Protein AF-0000000067686570 (afdb_homodimer)

pLDDT: mean 79.58, std 18.5, range [32.5, 97.94]

Sequence (456 aa):
METWTDSRGKKIYPVTQQSQSNRIALLINTETFTTSLYKCRAAKDEKVMQNLLQTLGYEVVRCGDITAKMIDKPLKEFSEHPKLALTDSVFVTLVCYGGTGTEEFEIDQIFQLLNTKNCPALKDKPKIIIIHACRGGDSHLSSHTQQTNEKDFIIFHSSTTCKCSYKHETYGSAFIQHIFEAVRKHCLTDDIEEIFRMVMQSFEEFPSEQMPTKERDTLTKRFYLFQSMETWTDSRGKKIYPVTQQSQSNRIALLINTETFTTSLYKCRAAKDEKVMQNLLQTLGYEVVRCGDITAKMIDKPLKEFSEHPKLALTDSVFVTLVCYGGTGTEEFEIDQIFQLLNTKNCPALKDKPKIIIIHACRGGDSHLSSHTQQTNEKDFIIFHSSTTCKCSYKHETYGSAFIQHIFEAVRKHCLTDDIEEIFRMVMQSFEEFPSEQMPTKERDTLTKRFYLFQS

Radius of gyration: 21.06 Å; Cα contacts (8 Å, |Δi|>4): 966; chains: 2; bounding box: 49×56×51 Å

Organism: Oreochromis niloticus (NCBI:txid8128)

Foldseek 3Di:
DDFDADPVRFTEQDDDPFQLQLAAEEEEEEEDDPDPVQVVLSVVLSVLVCVLCVVLRYHYDYDYHDHLVPLLVVLLVVLPDPSLLRHQEYEYEYAEEDAPLCVLVSVVSNQVCNACVNRVSCPLHAYEYEYQAQHADDRDNPNPPDPDPRARYKYWYLFPDSHNHPPPSVSSVLLSVLLSVLCVVPLAPAFPVVSSVSSQVVCVPPPDPGGIDMPPHRRPGTYRSDDD/DDFDADPVRFTEQDDDPFQLQLAAEEEEEAEDDPDPVQVVLSVVLSVLVCVLCVVLRYHYDYDYHHHLVPLLVVLLVVLPDPSLLGHQEYEYEYAEEDAPLCVLVSVQSNQVCNACVNRVSCPLHAYEYEYQYQHADDRDNPNPNDPDPRARYKYWYLFPDSHNHPPPSVSSVLLSVLLSVLCVVPLAPAFPVVSSVSSQVVCVPPPDPGGIDMPPHRRPGTYRSDDD

Structure (mmCIF, N/CA/C/O backbone):
data_AF-0000000067686570-model_v1
#
loop_
_entity.id
_entity.type
_entity.pdbx_description
1 polymer 'Caspase family p20 domain-containing protein'
#
loop_
_atom_site.group_PDB
_atom_site.id
_atom_site.type_symbol
_atom_site.label_atom_id
_atom_site.label_alt_id
_atom_site.label_comp_id
_atom_site.label_asym_id
_atom_site.label_entity_id
_atom_site.label_seq_id
_atom_site.pdbx_PDB_ins_code
_atom_site.Cartn_x
_atom_site.Cartn_y
_atom_site.Cartn_z
_atom_site.occupancy
_atom_site.B_iso_or_equiv
_atom_site.auth_seq_id
_atom_site.auth_comp_id
_atom_site.auth_asym_id
_atom_site.auth_atom_id
_atom_site.pdbx_PDB_model_num
ATOM 1 N N . MET A 1 1 ? -19.969 -17.359 5.34 1 47.25 1 MET A N 1
ATOM 2 C CA . MET A 1 1 ? -18.625 -17.859 5.109 1 47.25 1 MET A CA 1
ATOM 3 C C . MET A 1 1 ? -17.766 -17.719 6.367 1 47.25 1 MET A C 1
ATOM 5 O O . MET A 1 1 ? -17.938 -16.781 7.137 1 47.25 1 MET A O 1
ATOM 9 N N . GLU A 1 2 ? -17.188 -18.781 6.805 1 63.91 2 GLU A N 1
ATOM 10 C CA . GLU A 1 2 ? -16.438 -18.875 8.047 1 63.91 2 GLU A CA 1
ATOM 11 C C . GLU A 1 2 ? -15.352 -17.812 8.133 1 63.91 2 GLU A C 1
ATOM 13 O O . GLU A 1 2 ? -14.633 -17.578 7.16 1 63.91 2 GLU A O 1
ATOM 18 N N . THR A 1 3 ? -15.516 -16.859 9.008 1 79.88 3 THR A N 1
ATOM 19 C CA . THR A 1 3 ? -14.555 -15.797 9.258 1 79.88 3 THR A CA 1
ATOM 20 C C . THR A 1 3 ? -13.359 -16.328 10.047 1 79.88 3 THR A C 1
ATOM 22 O O . THR A 1 3 ? -13.523 -16.938 11.102 1 79.88 3 THR A O 1
ATOM 25 N N . TRP A 1 4 ? -12.25 -16.344 9.414 1 90.31 4 TRP A N 1
ATOM 26 C CA . TRP A 1 4 ? -11.008 -16.734 10.078 1 90.31 4 TRP A CA 1
ATOM 27 C C . TRP A 1 4 ? -10.352 -15.523 10.742 1 90.31 4 TRP A C 1
ATOM 29 O O . TRP A 1 4 ? -10.352 -14.422 10.18 1 90.31 4 TRP A O 1
ATOM 39 N N . THR A 1 5 ? -9.867 -15.695 11.961 1 92.69 5 THR A N 1
ATOM 40 C CA . THR A 1 5 ? -9.195 -14.617 12.672 1 92.69 5 THR A CA 1
ATOM 41 C C . THR A 1 5 ? -7.871 -15.094 13.258 1 92.69 5 THR A C 1
ATOM 43 O O . THR A 1 5 ? -7.676 -16.297 13.461 1 92.69 5 THR A O 1
ATOM 46 N N . ASP A 1 6 ? -6.957 -14.203 13.414 1 91.12 6 ASP A N 1
ATOM 47 C CA . ASP A 1 6 ? -5.715 -14.555 14.094 1 91.12 6 ASP A CA 1
ATOM 48 C C . ASP A 1 6 ? -5.852 -14.398 15.609 1 91.12 6 ASP A C 1
ATOM 50 O O . ASP A 1 6 ? -6.961 -14.227 16.125 1 91.12 6 ASP A O 1
ATOM 54 N N . SER A 1 7 ? -4.723 -14.547 16.375 1 85.12 7 SER A N 1
ATOM 55 C CA . SER A 1 7 ? -4.727 -14.539 17.844 1 85.12 7 SER A CA 1
ATOM 56 C C . SER A 1 7 ? -5.176 -13.188 18.391 1 85.12 7 SER A C 1
ATOM 58 O O . SER A 1 7 ? -5.586 -13.086 19.547 1 85.12 7 SER A O 1
ATOM 60 N N . ARG A 1 8 ? -5.203 -12.094 17.578 1 87.5 8 ARG A N 1
ATOM 61 C CA . ARG A 1 8 ? -5.582 -10.75 18.016 1 87.5 8 ARG A CA 1
ATOM 62 C C . ARG A 1 8 ? -6.996 -10.406 17.578 1 87.5 8 ARG A C 1
ATOM 64 O O . ARG A 1 8 ? -7.426 -9.258 17.672 1 87.5 8 ARG A O 1
ATOM 71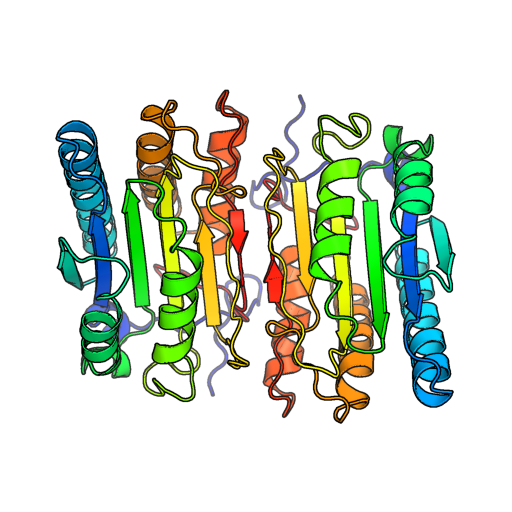 N N . GLY A 1 9 ? -7.621 -11.375 16.922 1 89.5 9 GLY A N 1
ATOM 72 C CA . GLY A 1 9 ? -8.992 -11.188 16.484 1 89.5 9 GLY A CA 1
ATOM 73 C C . GLY A 1 9 ? -9.109 -10.484 15.148 1 89.5 9 GLY A C 1
ATOM 74 O O . GLY A 1 9 ? -10.18 -10 14.781 1 89.5 9 GLY A O 1
ATOM 75 N N . LYS A 1 10 ? -8.016 -10.422 14.461 1 93.12 10 LYS A N 1
ATOM 76 C CA . LYS A 1 10 ? -8.039 -9.773 13.156 1 93.12 10 LYS A CA 1
ATOM 77 C C . LYS A 1 10 ? -8.367 -10.773 12.055 1 93.12 10 LYS A C 1
ATOM 79 O O . LYS A 1 10 ? -7.895 -11.914 12.086 1 93.12 10 LYS A O 1
ATOM 84 N N . LYS A 1 11 ? -9.148 -10.398 11.109 1 94.19 11 LYS A N 1
ATOM 85 C CA . LYS A 1 11 ? -9.539 -11.273 10.016 1 94.19 11 LYS A CA 1
ATOM 86 C C . LYS A 1 11 ? -8.328 -11.688 9.18 1 94.19 11 LYS A C 1
ATOM 88 O O . LYS A 1 11 ? -7.445 -10.875 8.906 1 94.19 11 LYS A O 1
ATOM 93 N N . ILE A 1 12 ? -8.32 -13.008 8.82 1 96.31 12 ILE A N 1
ATOM 94 C CA . ILE A 1 12 ? -7.207 -13.508 8.023 1 96.31 12 ILE A CA 1
ATOM 95 C C . ILE A 1 12 ? -7.738 -14.289 6.832 1 96.31 12 ILE A C 1
ATOM 97 O O . ILE A 1 12 ? -8.875 -14.773 6.852 1 96.31 12 ILE A O 1
ATOM 101 N N . TYR A 1 13 ? -6.984 -14.336 5.738 1 96.81 13 TYR A N 1
ATOM 102 C CA . TYR A 1 13 ? -7.285 -15.227 4.625 1 96.81 13 TYR A CA 1
ATOM 103 C C . TYR A 1 13 ? -7.145 -16.688 5.047 1 96.81 13 TYR A C 1
ATOM 105 O O . TYR A 1 13 ? -6.156 -17.062 5.688 1 96.81 13 TYR A O 1
ATOM 113 N N . PRO A 1 14 ? -8.102 -17.453 4.66 1 95.38 14 PRO A N 1
ATOM 114 C CA . PRO A 1 14 ? -8.023 -18.875 5.055 1 95.38 14 PRO A CA 1
ATOM 115 C C . PRO A 1 14 ? -6.918 -19.625 4.328 1 95.38 14 PRO A C 1
ATOM 117 O O . PRO A 1 14 ? -6.734 -19.453 3.121 1 95.38 14 PRO A O 1
ATOM 120 N N . VAL A 1 15 ? -6.211 -20.422 5.062 1 95.12 15 VAL A N 1
ATOM 121 C CA . VAL A 1 15 ? -5.176 -21.312 4.543 1 95.12 15 VAL A CA 1
ATOM 122 C C . VAL A 1 15 ? -5.379 -22.719 5.105 1 95.12 15 VAL A C 1
ATOM 124 O O . VAL A 1 15 ? -5.367 -22.922 6.324 1 95.12 15 VAL A O 1
ATOM 127 N N . THR A 1 16 ? -5.605 -23.703 4.215 1 93.62 16 THR A N 1
ATOM 128 C CA . THR A 1 16 ? -5.758 -25.094 4.59 1 93.62 16 THR A CA 1
ATOM 129 C C . THR A 1 16 ? -4.605 -25.938 4.043 1 93.62 16 THR A C 1
ATOM 131 O O . THR A 1 16 ? -3.828 -25.453 3.211 1 93.62 16 THR A O 1
ATOM 134 N N . GLN A 1 17 ? -4.508 -27.172 4.574 1 92.19 17 GLN A N 1
ATOM 135 C CA . GLN A 1 17 ? -3.486 -28.078 4.055 1 92.19 17 GLN A CA 1
ATOM 136 C C . GLN A 1 17 ? -3.68 -28.328 2.562 1 92.19 17 GLN A C 1
ATOM 138 O O . GLN A 1 17 ? -2.713 -28.344 1.8 1 92.19 17 GLN A O 1
ATOM 143 N N . GLN A 1 18 ? -4.879 -28.5 2.219 1 93.88 18 GLN A N 1
ATOM 144 C CA . GLN A 1 18 ? -5.199 -28.766 0.82 1 93.88 18 GLN A CA 1
ATOM 145 C C . GLN A 1 18 ? -4.836 -27.578 -0.062 1 93.88 18 GLN A C 1
ATOM 147 O O . GLN A 1 18 ? -4.242 -27.75 -1.129 1 93.88 18 GLN A O 1
ATOM 152 N N . SER A 1 19 ? -5.207 -26.375 0.366 1 95.75 19 SER A N 1
ATOM 153 C CA . SER A 1 19 ? -4.926 -25.188 -0.445 1 95.75 19 SER A CA 1
ATOM 154 C C . SER A 1 19 ? -3.428 -24.938 -0.545 1 95.75 19 SER A C 1
ATOM 156 O O . SER A 1 19 ? -2.938 -24.484 -1.581 1 95.75 19 SER A O 1
ATOM 158 N N . GLN A 1 20 ? -2.689 -25.266 0.483 1 94.75 20 GLN A N 1
ATOM 159 C CA . GLN A 1 20 ? -1.24 -25.094 0.484 1 94.75 20 GLN A CA 1
ATOM 160 C C . GLN A 1 20 ? -0.572 -26.016 -0.533 1 94.75 20 GLN A C 1
ATOM 162 O O . GLN A 1 20 ? 0.402 -25.625 -1.183 1 94.75 20 GLN A O 1
ATOM 167 N N . SER A 1 21 ? -1.141 -27.172 -0.698 1 95.06 21 SER A N 1
ATOM 168 C CA . SER A 1 21 ? -0.565 -28.156 -1.607 1 95.06 21 SER A CA 1
ATOM 169 C C . SER A 1 21 ? -0.859 -27.797 -3.062 1 95.06 21 SER A C 1
ATOM 171 O O . SER A 1 21 ? -0.327 -28.438 -3.979 1 95.06 21 SER A O 1
ATOM 173 N N . ASN A 1 22 ? -1.645 -26.781 -3.264 1 97.25 22 ASN A N 1
ATOM 174 C CA . ASN A 1 22 ? -2.023 -26.406 -4.621 1 97.25 22 ASN A CA 1
ATOM 175 C C . ASN A 1 22 ? -1.532 -25 -4.965 1 97.25 22 ASN A C 1
ATOM 177 O O . ASN A 1 22 ? -1.99 -24.391 -5.938 1 97.25 22 ASN A O 1
ATOM 181 N N . ARG A 1 23 ? -0.624 -24.5 -4.184 1 97.62 23 ARG A N 1
ATOM 182 C CA . ARG A 1 23 ? -0.089 -23.172 -4.422 1 97.62 23 ARG A CA 1
ATOM 183 C C . ARG A 1 23 ? 0.71 -23.125 -5.719 1 97.62 23 ARG A C 1
ATOM 185 O O . ARG A 1 23 ? 1.517 -24.016 -5.988 1 97.62 23 ARG A O 1
ATOM 192 N N . ILE A 1 24 ? 0.425 -22.141 -6.5 1 97.56 24 ILE A N 1
ATOM 193 C CA . ILE A 1 24 ? 1.074 -21.953 -7.789 1 97.56 24 ILE A CA 1
ATOM 194 C C . ILE A 1 24 ? 1.47 -20.484 -7.957 1 97.56 24 ILE A C 1
ATOM 196 O O . ILE A 1 24 ? 0.757 -19.594 -7.5 1 97.56 24 ILE A O 1
ATOM 200 N N . ALA A 1 25 ? 2.639 -20.234 -8.562 1 97.44 25 ALA A N 1
ATOM 201 C CA . ALA A 1 25 ? 3.162 -18.891 -8.812 1 97.44 25 ALA A CA 1
ATOM 202 C C . ALA A 1 25 ? 3.555 -18.719 -10.273 1 97.44 25 ALA A C 1
ATOM 204 O O . ALA A 1 25 ? 3.896 -19.688 -10.953 1 97.44 25 ALA A O 1
ATOM 205 N N . LEU A 1 26 ? 3.422 -17.5 -10.734 1 95.31 26 LEU A N 1
ATOM 206 C CA . LEU A 1 26 ? 3.871 -17.125 -12.07 1 95.31 26 LEU A CA 1
ATOM 207 C C . LEU A 1 26 ? 5.113 -16.25 -12 1 95.31 26 LEU A C 1
ATOM 209 O O . LEU A 1 26 ? 5.121 -15.227 -11.305 1 95.31 26 LEU A O 1
ATOM 213 N N . LEU A 1 27 ? 6.176 -16.688 -12.602 1 92.44 27 LEU A N 1
ATOM 214 C CA . LEU A 1 27 ? 7.418 -15.93 -12.688 1 92.44 27 LEU A CA 1
ATOM 215 C C . LEU A 1 27 ? 7.688 -15.492 -14.125 1 92.44 27 LEU A C 1
ATOM 217 O O . LEU A 1 27 ? 7.898 -16.328 -15.008 1 92.44 27 LEU A O 1
ATOM 221 N N . ILE A 1 28 ? 7.637 -14.188 -14.297 1 85.94 28 ILE A N 1
ATOM 222 C CA . ILE A 1 28 ? 7.824 -13.625 -15.633 1 85.94 28 ILE A CA 1
ATOM 223 C C . ILE A 1 28 ? 9.141 -12.852 -15.688 1 85.94 28 ILE A C 1
ATOM 225 O O . ILE A 1 28 ? 9.398 -11.984 -14.852 1 85.94 28 ILE A O 1
ATO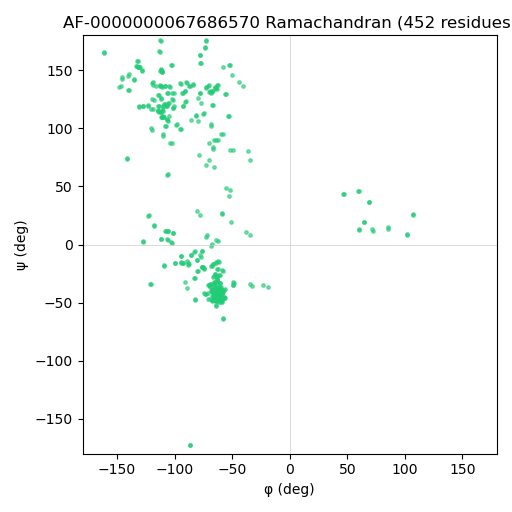M 229 N N . ASN A 1 29 ? 9.922 -13.195 -16.594 1 79.38 29 ASN A N 1
ATOM 230 C CA . ASN A 1 29 ? 11.141 -12.445 -16.891 1 79.38 29 ASN A CA 1
ATOM 231 C C . ASN A 1 29 ? 11.039 -11.719 -18.234 1 79.38 29 ASN A C 1
ATOM 233 O O . ASN A 1 29 ? 10.875 -12.352 -19.281 1 79.38 29 ASN A O 1
ATOM 237 N N . THR A 1 30 ? 10.953 -10.43 -18.062 1 71.44 30 THR A N 1
ATOM 238 C CA . THR A 1 30 ? 10.906 -9.656 -19.297 1 71.44 30 THR A CA 1
ATOM 239 C C . THR A 1 30 ? 12.281 -9.086 -19.625 1 71.44 30 THR A C 1
ATOM 241 O O . THR A 1 30 ? 12.953 -8.516 -18.766 1 71.44 30 THR A O 1
ATOM 244 N N . GLU A 1 31 ? 12.961 -9.633 -20.5 1 62.5 31 GLU A N 1
ATOM 245 C CA . GLU A 1 31 ? 14.273 -9.156 -20.922 1 62.5 31 GLU A CA 1
ATOM 246 C C . GLU A 1 31 ? 14.164 -8.242 -22.141 1 62.5 31 GLU A C 1
ATOM 248 O O . GLU A 1 31 ? 13.641 -8.656 -23.172 1 62.5 31 GLU A O 1
ATOM 253 N N . THR A 1 32 ? 14.219 -6.93 -21.844 1 54.97 32 THR A N 1
ATOM 254 C CA . THR A 1 32 ? 14.25 -6.113 -23.047 1 54.97 32 THR A CA 1
ATOM 255 C C . THR A 1 32 ? 15.688 -5.848 -23.484 1 54.97 32 THR A C 1
ATOM 257 O O . THR A 1 32 ? 15.938 -5.418 -24.609 1 54.97 32 THR A O 1
ATOM 260 N N . PHE A 1 33 ? 16.578 -5.754 -22.516 1 53.22 33 PHE A N 1
ATOM 261 C CA . PHE A 1 33 ? 17.859 -5.273 -23 1 53.22 33 PHE A CA 1
ATOM 262 C C . PHE A 1 33 ? 18.781 -6.441 -23.359 1 53.22 33 PHE A C 1
ATOM 264 O O . PHE A 1 33 ? 18.703 -7.508 -22.75 1 53.22 33 PHE A O 1
ATOM 271 N N . THR A 1 34 ? 19.203 -6.219 -24.438 1 53 34 THR A N 1
ATOM 272 C CA . THR A 1 34 ? 20.141 -7.047 -25.188 1 53 34 THR A CA 1
ATOM 273 C C . THR A 1 34 ? 21.516 -7.035 -24.531 1 53 34 THR A C 1
ATOM 275 O O . THR A 1 34 ? 22.484 -7.547 -25.109 1 53 34 THR A O 1
ATOM 278 N N . THR A 1 35 ? 21.656 -6.242 -23.391 1 57.03 35 THR A N 1
ATOM 279 C CA . THR A 1 35 ? 23.062 -6.379 -23 1 57.03 35 THR A CA 1
ATOM 280 C C . THR A 1 35 ? 23.266 -7.629 -22.156 1 57.03 35 THR A C 1
ATOM 282 O O . THR A 1 35 ? 22.375 -8.031 -21.406 1 57.03 35 THR A O 1
ATOM 285 N N . SER A 1 36 ? 24.312 -8.281 -22.453 1 60.91 36 SER A N 1
ATOM 286 C CA . SER A 1 36 ? 24.719 -9.523 -21.812 1 60.91 36 SER A CA 1
ATOM 287 C C . SER A 1 36 ? 24.688 -9.391 -20.281 1 60.91 36 SER A C 1
ATOM 289 O O . SER A 1 36 ? 24.281 -10.312 -19.578 1 60.91 36 SER A O 1
ATOM 291 N N . LEU A 1 37 ? 25.047 -8.148 -19.797 1 60.47 37 LEU A N 1
ATOM 292 C CA . LEU A 1 37 ? 25.125 -7.945 -18.359 1 60.47 37 LEU A CA 1
ATOM 293 C C . LEU A 1 37 ? 23.75 -8.016 -17.719 1 60.47 37 LEU A C 1
ATOM 295 O O . LEU A 1 37 ? 23.578 -8.633 -16.656 1 60.47 37 LEU A O 1
ATOM 299 N N . TYR A 1 38 ? 22.812 -7.574 -18.422 1 64.25 38 TYR A N 1
ATOM 300 C CA . TYR A 1 38 ? 21.469 -7.566 -17.859 1 64.25 38 TYR A CA 1
ATOM 301 C C . TYR A 1 38 ? 20.828 -8.945 -17.953 1 64.25 38 TYR A C 1
ATOM 303 O O . TYR A 1 38 ? 20.078 -9.352 -17.062 1 64.25 38 TYR A O 1
ATOM 311 N N . LYS A 1 39 ? 21.375 -9.625 -18.875 1 67.25 39 LYS A N 1
ATOM 312 C CA . LYS A 1 39 ? 20.844 -10.977 -19.031 1 67.25 39 LYS A CA 1
ATOM 313 C C . LYS A 1 39 ? 21.328 -11.883 -17.891 1 67.25 39 LYS A C 1
ATOM 315 O O . LYS A 1 39 ? 20.547 -12.672 -17.359 1 67.25 39 LYS A O 1
ATOM 320 N N . CYS A 1 40 ? 22.547 -11.695 -17.625 1 67.12 40 CYS A N 1
ATOM 321 C CA . CYS A 1 40 ? 23.109 -12.508 -16.562 1 67.12 40 CYS A CA 1
ATOM 322 C C . CYS A 1 40 ? 22.484 -12.164 -15.219 1 67.12 40 CYS A C 1
ATOM 324 O O . CYS A 1 40 ? 22.125 -13.055 -14.445 1 67.12 40 CYS A O 1
ATOM 326 N N . ARG A 1 41 ? 22.25 -10.93 -15.07 1 68.88 41 ARG A N 1
ATOM 327 C CA . ARG A 1 41 ? 21.688 -10.484 -13.805 1 68.88 41 ARG A CA 1
ATOM 328 C C . ARG A 1 41 ? 20.219 -10.906 -13.688 1 68.88 41 ARG A C 1
ATOM 330 O O . ARG A 1 41 ? 19.781 -11.367 -12.633 1 68.88 41 ARG A O 1
ATOM 337 N N . ALA A 1 42 ? 19.578 -10.758 -14.695 1 72.12 42 ALA A N 1
ATOM 338 C CA . ALA A 1 42 ? 18.172 -11.18 -14.727 1 72.12 42 ALA A CA 1
ATOM 339 C C . ALA A 1 42 ? 18.047 -12.672 -14.438 1 72.12 42 ALA A C 1
ATOM 341 O O . ALA A 1 42 ? 17.156 -13.086 -13.688 1 72.12 42 ALA A O 1
ATOM 342 N N . ALA A 1 43 ? 18.984 -13.383 -14.977 1 76.25 43 ALA A N 1
ATOM 343 C CA . ALA A 1 43 ? 18.953 -14.828 -14.773 1 76.25 43 ALA A CA 1
ATOM 344 C C . ALA A 1 43 ? 19.203 -15.188 -13.312 1 76.25 43 ALA A C 1
ATOM 346 O O . ALA A 1 43 ? 18.562 -16.078 -12.766 1 76.25 43 ALA A O 1
ATOM 347 N N . LYS A 1 44 ? 20.109 -14.5 -12.781 1 77.62 44 LYS A N 1
ATOM 348 C CA . LYS A 1 44 ? 20.422 -14.75 -11.375 1 77.62 44 LYS A CA 1
ATOM 349 C C . LYS A 1 44 ? 19.234 -14.383 -10.477 1 77.62 44 LYS A C 1
ATOM 351 O O . LYS A 1 44 ? 18.859 -15.156 -9.602 1 77.62 44 LYS A O 1
ATOM 356 N N . ASP A 1 45 ? 18.734 -13.258 -10.688 1 78.25 45 ASP A N 1
ATOM 357 C CA . ASP A 1 45 ? 17.594 -12.797 -9.883 1 78.25 45 ASP A CA 1
ATOM 358 C C . ASP A 1 45 ? 16.391 -13.719 -10.055 1 78.25 45 ASP A C 1
ATOM 360 O O . ASP A 1 45 ? 15.672 -13.992 -9.094 1 78.25 45 ASP A O 1
ATOM 364 N N . GLU A 1 46 ? 16.219 -14.141 -11.203 1 81.69 46 GLU A N 1
ATOM 365 C CA . GLU A 1 46 ? 15.133 -15.062 -11.477 1 81.69 46 GLU A CA 1
ATOM 366 C C . GLU A 1 46 ? 15.297 -16.359 -10.695 1 81.69 46 GLU A C 1
ATOM 368 O O . GLU A 1 46 ? 14.328 -16.875 -10.133 1 81.69 46 GLU A O 1
ATOM 373 N N . LYS A 1 47 ? 16.469 -16.844 -10.727 1 84.62 47 LYS A N 1
ATOM 374 C CA . LYS A 1 47 ? 16.734 -18.094 -10.016 1 84.62 47 LYS A CA 1
ATOM 375 C C . LYS A 1 47 ? 16.5 -17.953 -8.523 1 84.62 47 LYS A C 1
ATOM 377 O O . LYS A 1 47 ? 15.93 -18.828 -7.883 1 84.62 47 LYS A O 1
ATOM 382 N N . VAL A 1 48 ? 16.922 -16.891 -7.984 1 83.62 48 VAL A N 1
ATOM 383 C CA . VAL A 1 48 ? 16.734 -16.641 -6.559 1 83.62 48 VAL A CA 1
ATOM 384 C C . VAL A 1 48 ? 15.242 -16.562 -6.238 1 83.62 48 VAL A C 1
ATOM 386 O O . VAL A 1 48 ? 14.781 -17.156 -5.266 1 83.62 48 VAL A O 1
ATOM 389 N N . MET A 1 49 ? 14.523 -15.898 -7.066 1 87 49 MET A N 1
ATOM 390 C CA . MET A 1 49 ? 13.086 -15.758 -6.859 1 87 49 MET A CA 1
ATOM 391 C C . MET A 1 49 ? 12.383 -17.109 -6.992 1 87 49 MET A C 1
ATOM 393 O O . MET A 1 49 ? 11.484 -17.422 -6.211 1 87 49 MET A O 1
ATOM 397 N N . GLN A 1 50 ? 12.812 -17.828 -7.953 1 90.94 50 GLN A N 1
ATOM 398 C CA . GLN A 1 50 ? 12.242 -19.156 -8.133 1 90.94 50 GLN A CA 1
ATOM 399 C C . GLN A 1 50 ? 12.461 -20.016 -6.898 1 90.94 50 GLN A C 1
ATOM 401 O O . GLN A 1 50 ? 11.539 -20.672 -6.422 1 90.94 50 GLN A O 1
ATOM 406 N N . ASN A 1 51 ? 13.617 -19.984 -6.414 1 90.94 51 ASN A N 1
ATOM 407 C CA . ASN A 1 51 ? 13.945 -20.766 -5.223 1 90.94 51 ASN A CA 1
ATOM 408 C C . ASN A 1 51 ? 13.102 -20.344 -4.023 1 90.94 51 ASN A C 1
ATOM 410 O O . ASN A 1 51 ? 12.625 -21.188 -3.264 1 90.94 51 ASN A O 1
ATOM 414 N N . LEU A 1 52 ? 12.977 -19.094 -3.885 1 89.5 52 LEU A N 1
ATOM 415 C CA . LEU A 1 52 ? 12.172 -18.562 -2.791 1 89.5 52 LEU A CA 1
ATOM 416 C C . LEU A 1 52 ? 10.734 -19.047 -2.883 1 89.5 52 LEU A C 1
ATOM 418 O O . LEU A 1 52 ? 10.188 -19.578 -1.909 1 89.5 52 LEU A O 1
ATOM 422 N N . LEU A 1 53 ? 10.141 -18.953 -4.027 1 94 53 LEU A N 1
ATOM 423 C CA . LEU A 1 53 ? 8.75 -19.344 -4.219 1 94 53 LEU A CA 1
ATOM 424 C C . LEU A 1 53 ? 8.578 -20.844 -3.994 1 94 53 LEU A C 1
ATOM 426 O O . LEU A 1 53 ? 7.613 -21.281 -3.365 1 94 53 LEU A O 1
ATOM 430 N N . GLN A 1 54 ? 9.531 -21.547 -4.422 1 94.69 54 GLN A N 1
ATOM 431 C CA . GLN A 1 54 ? 9.492 -23 -4.234 1 94.69 54 GLN A CA 1
ATOM 432 C C . GLN A 1 54 ? 9.625 -23.359 -2.76 1 94.69 54 GLN A C 1
ATOM 434 O O . GLN A 1 54 ? 8.93 -24.266 -2.275 1 94.69 54 GLN A O 1
ATOM 439 N N . THR A 1 55 ? 10.453 -22.672 -2.084 1 90.31 55 THR A N 1
ATOM 440 C CA . THR A 1 55 ? 10.641 -22.906 -0.655 1 90.31 55 THR A CA 1
ATOM 441 C C . THR A 1 55 ? 9.352 -22.609 0.11 1 90.31 55 THR A C 1
ATOM 443 O O . THR A 1 55 ? 9.062 -23.25 1.12 1 90.31 55 THR A O 1
ATOM 446 N N . LEU A 1 56 ? 8.594 -21.734 -0.377 1 92.25 56 LEU A N 1
ATOM 447 C CA . LEU A 1 56 ? 7.332 -21.359 0.253 1 92.25 56 LEU A CA 1
ATOM 448 C C . LEU A 1 56 ? 6.223 -22.328 -0.129 1 92.25 56 LEU A C 1
ATOM 450 O O . LEU A 1 56 ? 5.086 -22.203 0.331 1 92.25 56 LEU A O 1
ATOM 454 N N . GLY A 1 57 ? 6.512 -23.234 -1.021 1 93.81 57 GLY A N 1
ATOM 455 C CA . GLY A 1 57 ? 5.562 -24.281 -1.358 1 93.81 57 GLY A CA 1
ATOM 456 C C . GLY A 1 57 ? 4.824 -24.031 -2.658 1 93.81 57 GLY A C 1
ATOM 457 O O . GLY A 1 57 ? 3.859 -24.719 -2.98 1 93.81 57 GLY A O 1
ATOM 458 N N . TYR A 1 58 ? 5.246 -23.047 -3.395 1 97.12 58 TYR A N 1
ATOM 459 C CA . TYR A 1 58 ? 4.559 -22.734 -4.645 1 97.12 58 TYR A CA 1
ATOM 460 C C . TYR A 1 58 ? 5.184 -23.484 -5.812 1 97.12 58 TYR A C 1
ATOM 462 O O . TYR A 1 58 ? 6.406 -23.5 -5.961 1 97.12 58 TYR A O 1
ATOM 470 N N . GLU A 1 59 ? 4.332 -24.078 -6.574 1 97.56 59 GLU A N 1
ATOM 471 C CA . GLU A 1 59 ? 4.77 -24.5 -7.902 1 97.56 59 GLU A CA 1
ATOM 472 C C . GLU A 1 59 ? 5 -23.312 -8.82 1 97.56 59 GLU A C 1
ATOM 474 O O . GLU A 1 59 ? 4.117 -22.469 -8.977 1 97.56 59 GLU A O 1
ATOM 479 N N . VAL A 1 60 ? 6.164 -23.312 -9.484 1 96.62 60 VAL A N 1
ATOM 480 C CA . VAL A 1 60 ? 6.512 -22.094 -10.227 1 96.62 60 VAL A CA 1
ATOM 481 C C . VAL A 1 60 ? 6.348 -22.344 -11.727 1 96.62 60 VAL A C 1
ATOM 483 O O . VAL A 1 60 ? 6.984 -23.25 -12.289 1 96.62 60 VAL A O 1
ATOM 486 N N . VAL A 1 61 ? 5.465 -21.547 -12.359 1 94.75 61 VAL A N 1
ATOM 487 C CA . VAL A 1 61 ? 5.352 -21.469 -13.812 1 94.75 61 VAL A CA 1
ATOM 488 C C . VAL A 1 61 ? 6.227 -20.344 -14.344 1 94.75 61 VAL A C 1
ATOM 490 O O . VAL A 1 61 ? 6.012 -19.172 -14.008 1 94.75 61 VAL A O 1
ATOM 493 N N . ARG A 1 62 ? 7.129 -20.734 -15.141 1 90.56 62 ARG A N 1
ATOM 494 C CA . ARG A 1 62 ? 8.078 -19.75 -15.648 1 90.56 62 ARG A CA 1
ATOM 495 C C . ARG A 1 62 ? 7.719 -19.312 -17.062 1 90.56 62 ARG A C 1
ATOM 497 O O . ARG A 1 62 ? 7.391 -20.156 -17.906 1 90.56 62 ARG A O 1
ATOM 504 N N . CYS A 1 63 ? 7.688 -18.016 -17.219 1 83.31 63 CYS A N 1
ATOM 505 C CA . CYS A 1 63 ? 7.57 -17.422 -18.547 1 83.31 63 CYS A CA 1
ATOM 506 C C . CYS A 1 63 ? 8.766 -16.531 -18.859 1 83.31 63 CYS A C 1
ATOM 508 O O . CYS A 1 63 ? 8.875 -15.422 -18.328 1 83.31 63 CYS A O 1
ATOM 510 N N . GLY A 1 64 ? 9.664 -17.062 -19.562 1 72.75 64 GLY A N 1
ATOM 511 C CA . GLY A 1 64 ? 10.922 -16.359 -19.766 1 72.75 64 GLY A CA 1
ATOM 512 C C . GLY A 1 64 ? 11.023 -15.703 -21.125 1 72.75 64 GLY A C 1
ATOM 513 O O . GLY A 1 64 ? 10.273 -16.031 -22.047 1 72.75 64 GLY A O 1
ATOM 514 N N . ASP A 1 65 ? 11.82 -14.688 -21.141 1 65.12 65 ASP A N 1
ATOM 515 C CA . ASP A 1 65 ? 12.391 -14.031 -22.312 1 65.12 65 ASP A CA 1
ATOM 516 C C . ASP A 1 65 ? 11.289 -13.492 -23.219 1 65.12 65 ASP A C 1
ATOM 518 O O . ASP A 1 65 ? 11.312 -13.719 -24.438 1 65.12 65 ASP A O 1
ATOM 522 N N . ILE A 1 66 ? 10.422 -12.891 -22.562 1 67.06 66 ILE A N 1
ATOM 523 C CA . ILE A 1 66 ? 9.367 -12.305 -23.375 1 67.06 66 ILE A CA 1
ATOM 524 C C . ILE A 1 66 ? 9.469 -10.781 -23.344 1 67.06 66 ILE A C 1
ATOM 526 O O . ILE A 1 66 ? 10.102 -10.211 -22.453 1 67.06 66 ILE A O 1
ATOM 530 N N . THR A 1 67 ? 9.047 -10.266 -24.438 1 66.94 67 THR A N 1
ATOM 531 C CA . THR A 1 67 ? 8.922 -8.812 -24.438 1 66.94 67 THR A CA 1
ATOM 532 C C . THR A 1 67 ? 7.668 -8.367 -23.688 1 66.94 67 THR A C 1
ATOM 534 O O . THR A 1 67 ? 6.758 -9.172 -23.469 1 66.94 67 THR A O 1
ATOM 537 N N . ALA A 1 68 ? 7.641 -7.18 -23.203 1 63.59 68 ALA A N 1
ATOM 538 C CA . ALA A 1 68 ? 6.523 -6.602 -22.453 1 63.59 68 ALA A CA 1
ATOM 539 C C . ALA A 1 68 ? 5.203 -6.816 -23.188 1 63.59 68 ALA A C 1
ATOM 541 O O . ALA A 1 68 ? 4.172 -7.082 -22.562 1 63.59 68 ALA A O 1
ATOM 542 N N . LYS A 1 69 ? 5.324 -6.809 -24.438 1 64.44 69 LYS A N 1
ATOM 543 C CA . LYS A 1 69 ? 4.109 -6.902 -25.234 1 64.44 69 LYS A CA 1
ATOM 544 C C . LYS A 1 69 ? 3.592 -8.336 -25.297 1 64.44 69 LYS A C 1
ATOM 546 O O . LYS A 1 69 ? 2.424 -8.57 -25.625 1 64.44 69 LYS A O 1
ATOM 551 N N . MET A 1 70 ? 4.352 -9.188 -24.828 1 72.88 70 MET A N 1
ATOM 552 C CA . MET A 1 70 ? 3.98 -10.586 -24.984 1 72.88 70 MET A CA 1
ATOM 553 C C . MET A 1 70 ? 3.547 -11.195 -23.656 1 72.88 70 MET A C 1
ATOM 555 O O . MET A 1 70 ? 3.309 -12.398 -23.562 1 72.88 70 MET A O 1
ATOM 559 N N . ILE A 1 71 ? 3.363 -10.32 -22.719 1 79.56 71 ILE A N 1
ATOM 560 C CA . ILE A 1 71 ? 3.066 -10.836 -21.375 1 79.56 71 ILE A CA 1
ATOM 561 C C . ILE A 1 71 ? 1.629 -11.352 -21.344 1 79.56 71 ILE A C 1
ATOM 563 O O . ILE A 1 71 ? 1.284 -12.172 -20.484 1 79.56 71 ILE A O 1
ATOM 567 N N . ASP A 1 72 ? 0.844 -10.922 -22.25 1 82 72 ASP A N 1
ATOM 568 C CA . ASP A 1 72 ? -0.587 -11.211 -22.234 1 82 72 ASP A CA 1
ATOM 569 C C . ASP A 1 72 ? -0.847 -12.711 -22.312 1 82 72 ASP A C 1
ATOM 571 O O . ASP A 1 72 ? -1.662 -13.25 -21.562 1 82 72 ASP A O 1
ATOM 575 N N . LYS A 1 73 ? -0.192 -13.375 -23.203 1 85.44 73 LYS A N 1
ATOM 576 C CA . LYS A 1 73 ? -0.456 -14.789 -23.453 1 85.44 73 LYS A CA 1
ATOM 577 C C . LYS A 1 73 ? -0.117 -15.633 -22.234 1 85.44 73 LYS A C 1
ATOM 579 O O . LYS A 1 73 ? -0.966 -16.359 -21.719 1 85.44 73 LYS A O 1
ATOM 584 N N . PRO A 1 74 ? 1.045 -15.5 -21.719 1 85.94 74 PRO A N 1
ATOM 585 C CA . PRO A 1 74 ? 1.342 -16.297 -20.531 1 85.94 74 PRO A CA 1
ATOM 586 C C . PRO A 1 74 ? 0.429 -15.953 -19.359 1 85.94 74 PRO A C 1
ATOM 588 O O . PRO A 1 74 ? 0.059 -16.844 -18.578 1 85.94 74 PRO A O 1
ATOM 591 N N . LEU A 1 75 ? 0.094 -14.797 -19.188 1 89.44 75 LEU A N 1
ATOM 592 C CA . LEU A 1 75 ? -0.802 -14.375 -18.109 1 89.44 75 LEU A CA 1
ATOM 593 C C . LEU A 1 75 ? -2.191 -14.977 -18.297 1 89.44 75 LEU A C 1
ATOM 595 O O . LEU A 1 75 ? -2.816 -15.414 -17.328 1 89.44 75 LEU A O 1
ATOM 599 N N . LYS A 1 76 ? -2.611 -14.953 -19.531 1 90.75 76 LYS A N 1
ATOM 600 C CA . LYS A 1 76 ? -3.908 -15.555 -19.828 1 90.75 76 LYS A CA 1
ATOM 601 C C . LYS A 1 76 ? -3.893 -17.047 -19.547 1 90.75 76 LYS A C 1
ATOM 603 O O . LYS A 1 76 ? -4.816 -17.578 -18.922 1 90.75 76 LYS A O 1
ATOM 608 N N . GLU A 1 77 ? -2.889 -17.688 -20 1 92.62 77 GLU A N 1
ATOM 609 C CA . GLU A 1 77 ? -2.75 -19.109 -19.734 1 92.62 77 GLU A CA 1
ATOM 610 C C . GLU A 1 77 ? -2.717 -19.391 -18.234 1 92.62 77 GLU A C 1
ATOM 612 O O . GLU A 1 77 ? -3.355 -20.328 -17.766 1 92.62 77 GLU A O 1
ATOM 617 N N . PHE A 1 78 ? -2.066 -18.594 -17.547 1 94.69 78 PHE A N 1
ATOM 618 C CA . PHE A 1 78 ? -1.97 -18.75 -16.094 1 94.69 78 PHE A CA 1
ATOM 619 C C . PHE A 1 78 ? -3.33 -18.547 -15.445 1 94.69 78 PHE A C 1
ATOM 621 O O . PHE A 1 78 ? -3.701 -19.297 -14.531 1 94.69 78 PHE A O 1
ATOM 628 N N . SER A 1 79 ? -4.066 -17.547 -15.852 1 94.56 79 SER A N 1
ATOM 629 C CA . SER A 1 79 ? -5.359 -17.203 -15.266 1 94.56 79 SER A CA 1
ATOM 630 C C . SER A 1 79 ? -6.363 -18.344 -15.445 1 94.56 79 SER A C 1
ATOM 632 O O . SER A 1 79 ? -7.402 -18.375 -14.781 1 94.56 79 SER A O 1
ATOM 634 N N . GLU A 1 80 ? -6.02 -19.281 -16.328 1 95.25 80 GLU A N 1
ATOM 635 C CA . GLU A 1 80 ? -6.898 -20.422 -16.594 1 95.25 80 GLU A CA 1
ATOM 636 C C . GLU A 1 80 ? -6.348 -21.703 -15.977 1 95.25 80 GLU A C 1
ATOM 638 O O . GLU A 1 80 ? -6.91 -22.781 -16.172 1 95.25 80 GLU A O 1
ATOM 643 N N . HIS A 1 81 ? -5.316 -21.594 -15.266 1 95.75 81 HIS A N 1
ATOM 644 C CA . HIS A 1 81 ? -4.695 -22.766 -14.68 1 95.75 81 HIS A CA 1
ATOM 645 C C . HIS A 1 81 ? -5.633 -23.438 -13.68 1 95.75 81 HIS A C 1
ATOM 647 O O . HIS A 1 81 ? -6.207 -22.781 -12.812 1 95.75 81 HIS A O 1
ATOM 653 N N . PRO A 1 82 ? -5.812 -24.703 -13.672 1 95.56 82 PRO A N 1
ATOM 654 C CA . PRO A 1 82 ? -6.793 -25.406 -12.852 1 95.56 82 PRO A CA 1
ATOM 655 C C . PRO A 1 82 ? -6.484 -25.312 -11.359 1 95.56 82 PRO A C 1
ATOM 657 O O . PRO A 1 82 ? -7.398 -25.359 -10.531 1 95.56 82 PRO A O 1
ATOM 660 N N . LYS A 1 83 ? -5.285 -25.172 -11 1 96.94 83 LYS A N 1
ATOM 661 C CA . LYS A 1 83 ? -4.891 -25.109 -9.594 1 96.94 83 LYS A CA 1
ATOM 662 C C . LYS A 1 83 ? -5.402 -23.844 -8.93 1 96.94 83 LYS A C 1
ATOM 664 O O . LYS A 1 83 ? -5.453 -23.75 -7.699 1 96.94 83 LYS A O 1
ATOM 669 N N . LEU A 1 84 ? -5.762 -22.859 -9.688 1 97.38 84 LEU A N 1
ATOM 670 C CA . LEU A 1 84 ? -6.188 -21.578 -9.125 1 97.38 84 LEU A CA 1
ATOM 671 C C . LEU A 1 84 ? -7.48 -21.734 -8.336 1 97.38 84 LEU A C 1
ATOM 673 O O . LEU A 1 84 ? -7.73 -20.984 -7.387 1 97.38 84 LEU A O 1
ATOM 677 N N . ALA A 1 85 ? -8.242 -22.734 -8.68 1 96.69 85 ALA A N 1
ATOM 678 C CA . ALA A 1 85 ? -9.484 -22.984 -7.961 1 96.69 85 ALA A CA 1
ATOM 679 C C . ALA A 1 85 ? -9.219 -23.625 -6.602 1 96.69 85 ALA A C 1
ATOM 681 O O . ALA A 1 85 ? -10.062 -23.562 -5.703 1 96.69 85 ALA A O 1
ATOM 682 N N . LEU A 1 86 ? -8.07 -24.172 -6.477 1 97.62 86 LEU A N 1
ATOM 683 C CA . LEU A 1 86 ? -7.785 -24.984 -5.297 1 97.62 86 LEU A CA 1
ATOM 684 C C . LEU A 1 86 ? -6.797 -24.281 -4.375 1 97.62 86 LEU A C 1
ATOM 686 O O . LEU A 1 86 ? -6.68 -24.625 -3.199 1 97.62 86 LEU A O 1
ATOM 690 N N . THR A 1 87 ? -6.086 -23.312 -4.875 1 97.81 87 THR A N 1
ATOM 691 C CA . THR A 1 87 ? -5.051 -22.625 -4.113 1 97.81 87 THR A CA 1
ATOM 692 C C . THR A 1 87 ? -5.668 -21.625 -3.139 1 97.81 87 THR A C 1
ATOM 694 O O . THR A 1 87 ? -6.855 -21.312 -3.229 1 97.81 87 THR A O 1
ATOM 697 N N . ASP A 1 88 ? -4.91 -21.188 -2.16 1 97.5 88 ASP A N 1
ATOM 698 C CA . ASP A 1 88 ? -5.352 -20.156 -1.227 1 97.5 88 ASP A CA 1
ATOM 699 C C . ASP A 1 88 ? -4.785 -18.797 -1.606 1 97.5 88 ASP A C 1
ATOM 701 O O . ASP A 1 88 ? -5.266 -17.766 -1.132 1 97.5 88 ASP A O 1
ATOM 705 N N . SER A 1 89 ? -3.822 -18.797 -2.406 1 97.94 89 SER A N 1
ATOM 706 C CA . SER A 1 89 ? -3.121 -17.578 -2.793 1 97.94 89 SER A CA 1
ATOM 707 C C . SER A 1 89 ? -2.326 -17.781 -4.078 1 97.94 89 SER A C 1
ATOM 709 O O . SER A 1 89 ? -2.125 -18.906 -4.52 1 97.94 89 SER A O 1
ATOM 711 N N . VAL A 1 90 ? -1.911 -16.656 -4.66 1 97.94 90 VAL A N 1
ATOM 712 C CA . VAL A 1 90 ? -1.026 -16.75 -5.816 1 97.94 90 VAL A CA 1
ATOM 713 C C . VAL A 1 90 ? 0.043 -15.664 -5.746 1 97.94 90 VAL A C 1
ATOM 715 O O . VAL A 1 90 ? -0.207 -14.57 -5.23 1 97.94 90 VAL A O 1
ATOM 718 N N . PHE A 1 91 ? 1.235 -16.016 -6.227 1 97.06 91 PHE A N 1
ATOM 719 C CA . PHE A 1 91 ? 2.301 -15.039 -6.461 1 97.06 91 PHE A CA 1
ATOM 720 C C . PHE A 1 91 ? 2.51 -14.812 -7.953 1 97.06 91 PHE A C 1
ATOM 722 O O . PHE A 1 91 ? 2.482 -15.766 -8.742 1 97.06 91 PHE A O 1
ATOM 729 N N . VAL A 1 92 ? 2.66 -13.578 -8.336 1 94.19 92 VAL A N 1
ATOM 730 C CA . VAL A 1 92 ? 3.146 -13.203 -9.664 1 94.19 92 VAL A CA 1
ATOM 731 C C . VAL A 1 92 ? 4.391 -12.328 -9.523 1 94.19 92 VAL A C 1
ATOM 733 O O . VAL A 1 92 ? 4.348 -11.273 -8.875 1 94.19 92 VAL A O 1
ATOM 736 N N . THR A 1 93 ? 5.465 -12.766 -10.047 1 91.19 93 THR A N 1
ATOM 737 C CA . THR A 1 93 ? 6.699 -11.992 -9.969 1 91.19 93 THR A CA 1
ATOM 738 C C . THR A 1 93 ? 7.129 -11.523 -11.359 1 91.19 93 THR A C 1
ATOM 740 O O . THR A 1 93 ? 7.156 -12.312 -12.305 1 91.19 93 THR A O 1
ATOM 743 N N . LEU A 1 94 ? 7.375 -10.289 -11.469 1 84.5 94 LEU A N 1
ATOM 744 C CA . LEU A 1 94 ? 7.859 -9.664 -12.695 1 84.5 94 LEU A CA 1
ATOM 745 C C . LEU A 1 94 ? 9.273 -9.133 -12.516 1 84.5 94 LEU A C 1
ATOM 747 O O . LEU A 1 94 ? 9.516 -8.258 -11.68 1 84.5 94 LEU A O 1
ATOM 751 N N . VAL A 1 95 ? 10.156 -9.688 -13.188 1 76.81 95 VAL A N 1
ATOM 752 C CA . VAL A 1 95 ? 11.539 -9.211 -13.195 1 76.81 95 VAL A CA 1
ATOM 753 C C . VAL A 1 95 ? 11.836 -8.516 -14.523 1 76.81 95 VAL A C 1
ATOM 755 O O . VAL A 1 95 ? 11.781 -9.141 -15.586 1 76.81 95 VAL A O 1
ATOM 758 N N . CYS A 1 96 ? 11.93 -7.25 -14.461 1 69.62 96 CYS A N 1
ATOM 759 C CA . CYS A 1 96 ? 12.117 -6.453 -15.664 1 69.62 96 CYS A CA 1
ATOM 760 C C . CYS A 1 96 ? 13.484 -5.777 -15.664 1 69.62 96 CYS A C 1
ATOM 762 O O . CYS A 1 96 ? 13.875 -5.16 -14.68 1 69.62 96 CYS A O 1
ATOM 764 N N . TYR A 1 97 ? 14.266 -6.094 -16.625 1 61.91 97 TYR A N 1
ATOM 765 C CA . TYR A 1 97 ? 15.523 -5.375 -16.812 1 61.91 97 TYR A CA 1
ATOM 766 C C . TYR A 1 97 ? 15.492 -4.531 -18.078 1 61.91 97 TYR A C 1
ATOM 768 O O . TYR A 1 97 ? 14.977 -4.969 -19.109 1 61.91 97 TYR A O 1
ATOM 776 N N . GLY A 1 98 ? 15.93 -3.328 -18.062 1 56.31 98 GLY A N 1
ATOM 777 C CA . GLY A 1 98 ? 16.25 -2.586 -19.281 1 56.31 98 GLY A CA 1
ATOM 778 C C . GLY A 1 98 ? 15.242 -1.501 -19.594 1 56.31 98 GLY A C 1
ATOM 779 O O . GLY A 1 98 ? 15.367 -0.812 -20.609 1 56.31 98 GLY A O 1
ATOM 780 N N . GLY A 1 99 ? 14.555 -0.959 -18.688 1 49.72 99 GLY A N 1
ATOM 781 C CA . GLY A 1 99 ? 14 0.382 -18.766 1 49.72 99 GLY A CA 1
ATOM 782 C C . GLY A 1 99 ? 12.852 0.495 -19.734 1 49.72 99 GLY A C 1
ATOM 783 O O . GLY A 1 99 ? 12.703 1.512 -20.422 1 49.72 99 GLY A O 1
ATOM 784 N N . THR A 1 100 ? 12.219 -0.542 -20.266 1 51.19 100 THR A N 1
ATOM 785 C CA . THR A 1 100 ? 11.32 -0.245 -21.375 1 51.19 100 THR A CA 1
ATOM 786 C C . THR A 1 100 ? 10.164 0.635 -20.906 1 51.19 100 THR A C 1
ATOM 788 O O . THR A 1 100 ? 9.461 1.235 -21.734 1 51.19 100 THR A O 1
ATOM 791 N N . GLY A 1 101 ? 10.164 1.025 -19.781 1 55.19 101 GLY A N 1
ATOM 792 C CA . GLY A 1 101 ? 9.109 1.922 -19.344 1 55.19 101 GLY A CA 1
ATOM 793 C C . GLY A 1 101 ? 7.723 1.314 -19.469 1 55.19 101 GLY A C 1
ATOM 794 O O . GLY A 1 101 ? 6.727 2.035 -19.531 1 55.19 101 GLY A O 1
ATOM 795 N N . THR A 1 102 ? 7.645 -0.062 -19.703 1 58.81 102 THR A N 1
ATOM 796 C CA . THR A 1 102 ? 6.348 -0.675 -19.969 1 58.81 102 THR A CA 1
ATOM 797 C C . THR A 1 102 ? 5.82 -1.377 -18.719 1 58.81 102 THR A C 1
ATOM 799 O O . THR A 1 102 ? 4.805 -2.074 -18.766 1 58.81 102 THR A O 1
ATOM 802 N N . GLU A 1 103 ? 6.438 -1.188 -17.547 1 66.81 103 GLU A N 1
ATOM 803 C CA . GLU A 1 103 ? 6.074 -1.918 -16.344 1 66.81 103 GLU A CA 1
ATOM 804 C C . GLU A 1 103 ? 4.625 -1.655 -15.945 1 66.81 103 GLU A C 1
ATOM 806 O O . GLU A 1 103 ? 3.912 -2.57 -15.531 1 66.81 103 GLU A O 1
ATOM 811 N N . GLU A 1 104 ? 4.27 -0.451 -16.172 1 69.06 104 GLU A N 1
ATOM 812 C CA . GLU A 1 104 ? 2.9 -0.107 -15.812 1 69.06 104 GLU A CA 1
ATOM 813 C C . GLU A 1 104 ? 1.893 -0.887 -16.641 1 69.06 104 GLU A C 1
ATOM 815 O O . GLU A 1 104 ? 0.832 -1.272 -16.156 1 69.06 104 GLU A O 1
ATOM 820 N N . PHE A 1 105 ? 2.309 -1.125 -17.828 1 70.38 105 PHE A N 1
ATOM 821 C CA . PHE A 1 105 ? 1.443 -1.901 -18.719 1 70.38 105 PHE A CA 1
ATOM 822 C C . PHE A 1 105 ? 1.327 -3.34 -18.234 1 70.38 105 PHE A C 1
ATOM 824 O O . PHE A 1 105 ? 0.225 -3.887 -18.141 1 70.38 105 PHE A O 1
ATOM 831 N N . GLU A 1 106 ? 2.387 -3.875 -17.953 1 76.31 106 GLU A N 1
ATOM 832 C CA . GLU A 1 106 ? 2.398 -5.254 -17.469 1 76.31 106 GLU A CA 1
ATOM 833 C C . GLU A 1 106 ? 1.604 -5.387 -16.172 1 76.31 106 GLU A C 1
ATOM 835 O O . GLU A 1 106 ? 0.855 -6.352 -15.992 1 76.31 106 GLU A O 1
ATOM 840 N N . ILE A 1 107 ? 1.771 -4.426 -15.32 1 79.75 107 ILE A N 1
ATOM 841 C CA . ILE A 1 107 ? 1.064 -4.422 -14.039 1 79.75 107 ILE A CA 1
ATOM 842 C C . ILE A 1 107 ? -0.442 -4.367 -14.289 1 79.75 107 ILE A C 1
ATOM 844 O O . ILE A 1 107 ? -1.2 -5.148 -13.711 1 79.75 107 ILE A O 1
ATOM 848 N N . ASP A 1 108 ? -0.816 -3.566 -15.18 1 81.62 108 ASP A N 1
ATOM 849 C CA . ASP A 1 108 ? -2.236 -3.43 -15.492 1 81.62 108 ASP A CA 1
ATOM 850 C C . ASP A 1 108 ? -2.805 -4.73 -16.047 1 81.62 108 ASP A C 1
ATOM 852 O O . ASP A 1 108 ? -3.938 -5.105 -15.742 1 81.62 108 ASP A O 1
ATOM 856 N N . GLN A 1 109 ? -2.049 -5.355 -16.875 1 83.88 109 GLN A N 1
ATOM 857 C CA . GLN A 1 109 ? -2.502 -6.617 -17.438 1 83.88 109 GLN A CA 1
ATOM 858 C C . GLN A 1 109 ? -2.674 -7.68 -16.359 1 83.88 109 GLN A C 1
ATOM 860 O O . GLN A 1 109 ? -3.615 -8.477 -16.406 1 83.88 109 GLN A O 1
ATOM 865 N N . ILE A 1 110 ? -1.804 -7.645 -15.422 1 86.62 110 ILE A N 1
ATOM 866 C CA . ILE A 1 110 ? -1.888 -8.594 -14.32 1 86.62 110 ILE A CA 1
ATOM 867 C C . ILE A 1 110 ? -3.182 -8.375 -13.539 1 86.62 110 ILE A C 1
ATOM 869 O O . ILE A 1 110 ? -3.936 -9.312 -13.297 1 86.62 110 ILE A O 1
ATOM 873 N N . PHE A 1 111 ? -3.443 -7.191 -13.258 1 86.31 111 PHE A N 1
ATOM 874 C CA . PHE A 1 111 ? -4.645 -6.867 -12.5 1 86.31 111 PHE A CA 1
ATOM 875 C C . PHE A 1 111 ? -5.898 -7.203 -13.297 1 86.31 111 PHE A C 1
ATOM 877 O O . PHE A 1 111 ? -6.859 -7.75 -12.758 1 86.31 111 PHE A O 1
ATOM 884 N N . GLN A 1 112 ? -5.828 -6.934 -14.547 1 86 112 GLN A N 1
ATOM 885 C CA . GLN A 1 112 ? -6.988 -7.16 -15.398 1 86 112 GLN A CA 1
ATOM 886 C C . GLN A 1 112 ? -7.297 -8.648 -15.531 1 86 112 GLN A C 1
ATOM 888 O O . GLN A 1 112 ? -8.461 -9.055 -15.477 1 86 112 GLN A O 1
ATOM 893 N N . LEU A 1 113 ? -6.367 -9.414 -15.648 1 89.81 113 LEU A N 1
ATOM 894 C CA . LEU A 1 113 ? -6.594 -10.82 -15.977 1 89.81 113 LEU A CA 1
ATOM 895 C C . LEU A 1 113 ? -6.793 -11.648 -14.711 1 89.81 113 LEU A C 1
ATOM 897 O O . LEU A 1 113 ? -7.344 -12.75 -14.766 1 89.81 113 LEU A O 1
ATOM 901 N N . LEU A 1 114 ? -6.379 -11.102 -13.555 1 92.44 114 LEU A N 1
ATOM 902 C CA . LEU A 1 114 ? -6.465 -11.906 -12.336 1 92.44 114 LEU A CA 1
ATOM 903 C C . LEU A 1 114 ? -7.516 -11.344 -11.383 1 92.44 114 LEU A C 1
ATOM 905 O O . LEU A 1 114 ? -7.652 -11.82 -10.258 1 92.44 114 LEU A O 1
ATOM 909 N N . ASN A 1 115 ? -8.219 -10.336 -11.836 1 88.31 115 ASN A N 1
ATOM 910 C CA . ASN A 1 115 ? -9.266 -9.812 -10.969 1 88.31 115 ASN A CA 1
ATOM 911 C C . ASN A 1 115 ? -10.461 -10.758 -10.891 1 88.31 115 ASN A C 1
ATOM 913 O O . ASN A 1 115 ? -10.469 -11.805 -11.547 1 88.31 115 ASN A O 1
ATOM 917 N N . THR A 1 116 ? -11.43 -10.406 -10.047 1 85.81 116 THR A N 1
ATOM 918 C CA . THR A 1 116 ? -12.562 -11.281 -9.734 1 85.81 116 THR A CA 1
ATOM 919 C C . THR A 1 116 ? -13.375 -11.586 -10.984 1 85.81 116 THR A C 1
ATOM 921 O O . THR A 1 116 ? -13.82 -12.719 -11.18 1 85.81 116 THR A O 1
ATOM 924 N N . LYS A 1 117 ? -13.5 -10.641 -11.836 1 85.44 117 LYS A N 1
ATOM 925 C CA . LYS A 1 117 ? -14.328 -10.789 -13.031 1 85.44 117 LYS A CA 1
ATOM 926 C C . LYS A 1 117 ? -13.68 -11.742 -14.031 1 85.44 117 LYS A C 1
ATOM 928 O O . LYS A 1 117 ? -14.328 -12.664 -14.531 1 85.44 117 LYS A O 1
ATOM 933 N N . ASN A 1 118 ? -12.453 -11.602 -14.297 1 89.5 118 ASN A N 1
ATOM 934 C CA . ASN A 1 118 ? -11.766 -12.328 -15.359 1 89.5 118 ASN A CA 1
ATOM 935 C C . ASN A 1 118 ? -11.125 -13.609 -14.836 1 89.5 118 ASN A C 1
ATOM 937 O O . ASN A 1 118 ? -10.766 -14.492 -15.617 1 89.5 118 ASN A O 1
ATOM 941 N N . CYS A 1 119 ? -10.984 -13.734 -13.539 1 93.75 119 CYS A N 1
ATOM 942 C CA . CYS A 1 119 ? -10.453 -14.938 -12.906 1 93.75 119 CYS A CA 1
ATOM 943 C C . CYS A 1 119 ? -11.203 -15.25 -11.617 1 93.75 119 CYS A C 1
ATOM 945 O O . CYS A 1 119 ? -10.641 -15.156 -10.523 1 93.75 119 CYS A O 1
ATOM 947 N N . PRO A 1 120 ? -12.406 -15.734 -11.734 1 93.19 120 PRO A N 1
ATOM 948 C CA . PRO A 1 120 ? -13.242 -16 -10.57 1 93.19 120 PRO A CA 1
ATOM 949 C C . PRO A 1 120 ? -12.617 -17.016 -9.617 1 93.19 120 PRO A C 1
ATOM 951 O O . PRO A 1 120 ? -12.93 -17.031 -8.422 1 93.19 120 PRO A O 1
ATOM 954 N N . ALA A 1 121 ? -11.805 -17.828 -10.148 1 95.62 121 ALA A N 1
ATOM 955 C CA . ALA A 1 121 ? -11.133 -18.844 -9.328 1 95.62 121 ALA A CA 1
ATOM 956 C C . ALA A 1 121 ? -10.312 -18.188 -8.219 1 95.62 121 ALA A C 1
ATOM 958 O O . ALA A 1 121 ? -10.078 -18.781 -7.168 1 95.62 121 ALA A O 1
ATOM 959 N N . LEU A 1 122 ? -9.938 -16.906 -8.383 1 95.69 122 LEU A N 1
ATOM 960 C CA . LEU A 1 122 ? -9.094 -16.219 -7.41 1 95.69 122 LEU A CA 1
ATOM 961 C C . LEU A 1 122 ? -9.914 -15.234 -6.586 1 95.69 122 LEU A C 1
ATOM 963 O O . LEU A 1 122 ? -9.344 -14.43 -5.844 1 95.69 122 LEU A O 1
ATOM 967 N N . LYS A 1 123 ? -11.188 -15.328 -6.703 1 92.56 123 LYS A N 1
ATOM 968 C CA . LYS A 1 123 ? -12.047 -14.484 -5.879 1 92.56 123 LYS A CA 1
ATOM 969 C C . LYS A 1 123 ? -11.742 -14.664 -4.398 1 92.56 123 LYS A C 1
ATOM 971 O O . LYS A 1 123 ? -11.656 -15.797 -3.914 1 92.56 123 LYS A O 1
ATOM 976 N N . ASP A 1 124 ? -11.531 -13.531 -3.68 1 92.5 124 ASP A N 1
ATOM 977 C CA . ASP A 1 124 ? -11.328 -13.477 -2.236 1 92.5 124 ASP A CA 1
ATOM 978 C C . ASP A 1 124 ? -10.039 -14.188 -1.837 1 92.5 124 ASP A C 1
ATOM 980 O O . ASP A 1 124 ? -9.922 -14.688 -0.714 1 92.5 124 ASP A O 1
ATOM 984 N N . LYS A 1 125 ? -9.164 -14.352 -2.822 1 96.62 125 LYS A N 1
ATOM 985 C CA . LYS A 1 125 ? -7.844 -14.906 -2.561 1 96.62 125 LYS A CA 1
ATOM 986 C C . LYS A 1 125 ? -6.754 -13.859 -2.779 1 96.62 125 LYS A C 1
ATOM 988 O O . LYS A 1 125 ? -6.812 -13.086 -3.736 1 96.62 125 LYS A O 1
ATOM 993 N N . PRO A 1 126 ? -5.797 -13.836 -1.854 1 97.62 126 PRO A N 1
ATOM 994 C CA . PRO A 1 126 ? -4.75 -12.82 -2.008 1 97.62 126 PRO A CA 1
ATOM 995 C C . PRO A 1 126 ? -3.846 -13.086 -3.207 1 97.62 126 PRO A C 1
ATOM 997 O O . PRO A 1 126 ? -3.408 -14.219 -3.416 1 97.62 126 PRO A O 1
ATOM 1000 N N . LYS A 1 127 ? -3.656 -12.07 -3.992 1 97.44 127 LYS A N 1
ATOM 1001 C CA . LYS A 1 127 ? -2.723 -12.055 -5.113 1 97.44 127 LYS A CA 1
ATOM 1002 C C . LYS A 1 127 ? -1.535 -11.141 -4.828 1 97.44 127 LYS A C 1
ATOM 1004 O O . LYS A 1 127 ? -1.677 -9.914 -4.812 1 97.44 127 LYS A O 1
ATOM 1009 N N . ILE A 1 128 ? -0.359 -11.727 -4.645 1 97.44 128 ILE A N 1
ATOM 1010 C CA . ILE A 1 128 ? 0.847 -10.992 -4.281 1 97.44 128 ILE A CA 1
ATOM 1011 C C . ILE A 1 128 ? 1.725 -10.805 -5.52 1 97.44 128 ILE A C 1
ATOM 1013 O O . ILE A 1 128 ? 2.201 -11.773 -6.105 1 97.44 128 ILE A O 1
ATOM 1017 N N . ILE A 1 129 ? 1.93 -9.523 -5.875 1 94 129 ILE A N 1
ATOM 1018 C CA . ILE A 1 129 ? 2.713 -9.203 -7.062 1 94 129 ILE A CA 1
ATOM 1019 C C . ILE A 1 129 ? 4.047 -8.586 -6.648 1 94 129 ILE A C 1
ATOM 1021 O O . ILE A 1 129 ? 4.082 -7.57 -5.949 1 94 129 ILE A O 1
ATOM 1025 N N . ILE A 1 130 ? 5.109 -9.219 -6.992 1 92.44 130 ILE A N 1
ATOM 1026 C CA . ILE A 1 130 ? 6.445 -8.688 -6.734 1 92.44 130 ILE A CA 1
ATOM 1027 C C . ILE A 1 130 ? 7.047 -8.148 -8.031 1 92.44 130 ILE A C 1
ATOM 1029 O O . ILE A 1 130 ? 7.137 -8.875 -9.023 1 92.44 130 ILE A O 1
ATOM 1033 N N . ILE A 1 131 ? 7.371 -6.945 -8.008 1 86.56 131 ILE A N 1
ATOM 1034 C CA . ILE A 1 131 ? 7.938 -6.32 -9.203 1 86.56 131 ILE A CA 1
ATOM 1035 C C . ILE A 1 131 ? 9.383 -5.922 -8.938 1 86.56 131 ILE A C 1
ATOM 1037 O O . ILE A 1 131 ? 9.656 -5.07 -8.094 1 86.56 131 ILE A O 1
ATOM 1041 N N . HIS A 1 132 ? 10.164 -6.512 -9.609 1 81.69 132 HIS A N 1
ATOM 1042 C CA . HIS A 1 132 ? 11.57 -6.145 -9.617 1 81.69 132 HIS A CA 1
ATOM 1043 C C . HIS A 1 132 ? 11.969 -5.508 -10.945 1 81.69 132 HIS A C 1
ATOM 1045 O O . HIS A 1 132 ? 12.148 -6.207 -11.945 1 81.69 132 HIS A O 1
ATOM 1051 N N . ALA A 1 133 ? 11.883 -4.188 -10.922 1 69 133 ALA A N 1
ATOM 1052 C CA . ALA A 1 133 ? 12.211 -3.482 -12.164 1 69 133 ALA A CA 1
ATOM 1053 C C . ALA A 1 133 ? 13.406 -2.557 -11.977 1 69 133 ALA A C 1
ATOM 1055 O O . ALA A 1 133 ? 13.523 -1.889 -10.945 1 69 133 ALA A O 1
ATOM 1056 N N . CYS A 1 134 ? 14.414 -2.678 -12.727 1 56.44 134 CYS A N 1
ATOM 1057 C CA . CYS A 1 134 ? 15.555 -1.768 -12.727 1 56.44 134 CYS A CA 1
ATOM 1058 C C . CYS A 1 134 ? 15.484 -0.802 -13.906 1 56.44 134 CYS A C 1
ATOM 1060 O O . CYS A 1 134 ? 15.352 -1.227 -15.055 1 56.44 134 CYS A O 1
ATOM 1062 N N . ARG A 1 135 ? 14.773 0.44 -13.805 1 48.09 135 ARG A N 1
ATOM 1063 C CA . ARG A 1 135 ? 14.508 1.354 -14.914 1 48.09 135 ARG A CA 1
ATOM 1064 C C . ARG A 1 135 ? 15.797 2 -15.406 1 48.09 135 ARG A C 1
ATOM 1066 O O . ARG A 1 135 ? 16.625 2.455 -14.609 1 48.09 135 ARG A O 1
ATOM 1073 N N . GLY A 1 136 ? 16.297 1.587 -16.391 1 42.22 136 GLY A N 1
ATOM 1074 C CA . GLY A 1 136 ? 17.297 2.465 -16.953 1 42.22 136 GLY A CA 1
ATOM 1075 C C . GLY A 1 136 ? 16.781 3.844 -17.297 1 42.22 136 GLY A C 1
ATOM 1076 O O . GLY A 1 136 ? 17.5 4.84 -17.188 1 42.22 136 GLY A O 1
ATOM 1077 N N . GLY A 1 137 ? 15.812 4.086 -18.25 1 38.62 137 GLY A N 1
ATOM 1078 C CA . GLY A 1 137 ? 15.555 5.305 -19 1 38.62 137 GLY A CA 1
ATOM 1079 C C . GLY A 1 137 ? 14.227 5.953 -18.641 1 38.62 137 GLY A C 1
ATOM 1080 O O . GLY A 1 137 ? 13.516 5.465 -17.766 1 38.62 137 GLY A O 1
ATOM 1081 N N . ASP A 1 138 ? 13.828 7.246 -19.234 1 37.81 138 ASP A N 1
ATOM 1082 C CA . ASP A 1 138 ? 12.75 8.227 -19.172 1 37.81 138 ASP A CA 1
ATOM 1083 C C . ASP A 1 138 ? 11.391 7.562 -19.375 1 37.81 138 ASP A C 1
ATOM 1085 O O . ASP A 1 138 ? 11.055 7.148 -20.484 1 37.81 138 ASP A O 1
ATOM 1089 N N . SER A 1 139 ? 11.102 6.562 -18.781 1 38.59 139 SER A N 1
ATOM 1090 C CA . SER A 1 139 ? 9.891 5.961 -19.328 1 38.59 139 SER A CA 1
ATOM 1091 C C . SER A 1 139 ? 8.641 6.703 -18.875 1 38.59 139 SER A C 1
ATOM 1093 O O . SER A 1 139 ? 8.57 7.148 -17.719 1 38.59 139 SER A O 1
ATOM 1095 N N . HIS A 1 140 ? 7.934 7.148 -19.875 1 35.09 140 HIS A N 1
ATOM 1096 C CA . HIS A 1 140 ? 6.594 7.727 -19.844 1 35.09 140 HIS A CA 1
ATOM 1097 C C . HIS A 1 140 ? 5.559 6.695 -19.406 1 35.09 140 HIS A C 1
ATOM 1099 O O . HIS A 1 140 ? 5.508 5.594 -19.953 1 35.09 140 HIS A O 1
ATOM 1105 N N . LEU A 1 141 ? 5.332 6.598 -18.219 1 35.81 141 LEU A N 1
ATOM 1106 C CA . LEU A 1 141 ? 4.27 5.719 -17.75 1 35.81 141 LEU A CA 1
ATOM 1107 C C . LEU A 1 141 ? 2.93 6.102 -18.359 1 35.81 141 LEU A C 1
ATOM 1109 O O . LEU A 1 141 ? 2.514 7.258 -18.281 1 35.81 141 LEU A O 1
ATOM 1113 N N . SER A 1 142 ? 2.498 5.453 -19.484 1 32.5 142 SER A N 1
ATOM 1114 C CA . SER A 1 142 ? 1.119 5.559 -19.953 1 32.5 142 SER A CA 1
ATOM 1115 C C . SER A 1 142 ? 0.147 4.953 -18.938 1 32.5 142 SER A C 1
ATOM 1117 O O . SER A 1 142 ? 0.33 3.82 -18.5 1 32.5 142 SER A O 1
ATOM 1119 N N . SER A 1 143 ? -0.316 5.629 -18.078 1 34.12 143 SER A N 1
ATOM 1120 C CA . SER A 1 143 ? -1.274 5.199 -17.062 1 34.12 143 SER A CA 1
ATOM 1121 C C . SER A 1 143 ? -2.615 4.832 -17.688 1 34.12 143 SER A C 1
ATOM 1123 O O . SER A 1 143 ? -3.297 5.688 -18.25 1 34.12 143 SER A O 1
ATOM 1125 N N . HIS A 1 144 ? -2.738 3.797 -18.469 1 33.12 144 HIS A N 1
ATOM 1126 C CA . HIS A 1 144 ? -4.094 3.381 -18.812 1 33.12 144 HIS A CA 1
ATOM 1127 C C . HIS A 1 144 ? -4.809 2.781 -17.609 1 33.12 144 HIS A C 1
ATOM 1129 O O . HIS A 1 144 ? -4.293 1.862 -16.969 1 33.12 144 HIS A O 1
ATOM 1135 N N . THR A 1 145 ? -5.414 3.557 -16.844 1 36.19 145 THR A N 1
ATOM 1136 C CA . THR A 1 145 ? -6.188 3.131 -15.688 1 36.19 145 THR A CA 1
ATOM 1137 C C . THR A 1 145 ? -7.496 2.477 -16.125 1 36.19 145 THR A C 1
ATOM 1139 O O . THR A 1 145 ? -8.375 3.141 -16.688 1 36.19 145 THR A O 1
ATOM 1142 N N . GLN A 1 146 ? -7.438 1.319 -16.734 1 36.81 146 GLN A N 1
ATOM 1143 C CA . GLN A 1 146 ? -8.734 0.659 -16.875 1 36.81 146 GLN A CA 1
ATOM 1144 C C . GLN A 1 146 ? -9.391 0.45 -15.516 1 36.81 146 GLN A C 1
ATOM 1146 O O . GLN A 1 146 ? -8.719 0.435 -14.492 1 36.81 146 GLN A O 1
ATOM 1151 N N . GLN A 1 147 ? -10.836 0.384 -15.461 1 39.53 147 GLN A N 1
ATOM 1152 C CA . GLN A 1 147 ? -11.977 0.284 -14.555 1 39.53 147 GLN A CA 1
ATOM 1153 C C . GLN A 1 147 ? -11.797 -0.867 -13.57 1 39.53 147 GLN A C 1
ATOM 1155 O O . GLN A 1 147 ? -12.602 -1.036 -12.648 1 39.53 147 GLN A O 1
ATOM 1160 N N . THR A 1 148 ? -10.742 -1.594 -13.125 1 48.31 148 THR A N 1
ATOM 1161 C CA . THR A 1 148 ? -11.047 -2.951 -12.68 1 48.31 148 THR A CA 1
ATOM 1162 C C . THR A 1 148 ? -11.125 -3.021 -11.164 1 48.31 148 THR A C 1
ATOM 1164 O O . THR A 1 148 ? -10.461 -2.25 -10.461 1 48.31 148 THR A O 1
ATOM 1167 N N . ASN A 1 149 ? -12.242 -3.396 -10.602 1 58.62 149 ASN A N 1
ATOM 1168 C CA . ASN A 1 149 ? -12.523 -3.891 -9.258 1 58.62 149 ASN A CA 1
ATOM 1169 C C . ASN A 1 149 ? -11.375 -4.738 -8.719 1 58.62 149 ASN A C 1
ATOM 1171 O O . ASN A 1 149 ? -11.422 -5.969 -8.781 1 58.62 149 ASN A O 1
ATOM 1175 N N . GLU A 1 150 ? -10.312 -4.078 -8.391 1 75.44 150 GLU A N 1
ATOM 1176 C CA . GLU A 1 150 ? -9.156 -4.793 -7.859 1 75.44 150 GLU A CA 1
ATOM 1177 C C . GLU A 1 150 ? -9.336 -5.125 -6.383 1 75.44 150 GLU A C 1
ATOM 1179 O O . GLU A 1 150 ? -9.453 -4.223 -5.551 1 75.44 150 GLU A O 1
ATOM 1184 N N . LYS A 1 151 ? -9.57 -6.348 -6.164 1 83 151 LYS A N 1
ATOM 1185 C CA . LYS A 1 151 ? -9.719 -6.824 -4.793 1 83 151 LYS A CA 1
ATOM 1186 C C . LYS A 1 151 ? -8.672 -7.883 -4.461 1 83 151 LYS A C 1
ATOM 1188 O O . LYS A 1 151 ? -8.367 -8.742 -5.293 1 83 151 LYS A O 1
ATOM 1193 N N . ASP A 1 152 ? -8.094 -7.84 -3.246 1 92.94 152 ASP A N 1
ATOM 1194 C CA . ASP A 1 152 ? -7.195 -8.844 -2.686 1 92.94 152 ASP A CA 1
ATOM 1195 C C . ASP A 1 152 ? -5.855 -8.859 -3.418 1 92.94 152 ASP A C 1
ATOM 1197 O O . ASP A 1 152 ? -5.312 -9.922 -3.711 1 92.94 152 ASP A O 1
ATOM 1201 N N . PHE A 1 153 ? -5.453 -7.648 -3.793 1 94.06 153 PHE A N 1
ATOM 1202 C CA . PHE A 1 153 ? -4.164 -7.496 -4.449 1 94.06 153 PHE A CA 1
ATOM 1203 C C . PHE A 1 153 ? -3.186 -6.742 -3.555 1 94.06 153 PHE A C 1
ATOM 1205 O O . PHE A 1 153 ? -3.592 -5.879 -2.773 1 94.06 153 PHE A O 1
ATOM 1212 N N . ILE A 1 154 ? -1.897 -7.047 -3.721 1 95.25 154 ILE A N 1
ATOM 1213 C CA . ILE A 1 154 ? -0.835 -6.188 -3.207 1 95.25 154 ILE A CA 1
ATOM 1214 C C . ILE A 1 154 ? 0.384 -6.273 -4.121 1 95.25 154 ILE A C 1
ATOM 1216 O O . ILE A 1 154 ? 0.752 -7.355 -4.578 1 95.25 154 ILE A O 1
ATOM 1220 N N . ILE A 1 155 ? 0.93 -5.125 -4.398 1 93.19 155 ILE A N 1
ATOM 1221 C CA . ILE A 1 155 ? 2.186 -5.047 -5.137 1 93.19 155 ILE A CA 1
ATOM 1222 C C . ILE A 1 155 ? 3.32 -4.668 -4.188 1 93.19 155 ILE A C 1
ATOM 1224 O O . ILE A 1 155 ? 3.16 -3.781 -3.342 1 93.19 155 ILE A O 1
ATOM 1228 N N . PHE A 1 156 ? 4.34 -5.367 -4.223 1 93.56 156 PHE A N 1
ATOM 1229 C CA . PHE A 1 156 ? 5.594 -4.934 -3.617 1 93.56 156 PHE A CA 1
ATOM 1230 C C . PHE A 1 156 ? 6.637 -4.637 -4.688 1 93.56 156 PHE A C 1
ATOM 1232 O O . PHE A 1 156 ? 7.117 -5.547 -5.367 1 93.56 156 PHE A O 1
ATOM 1239 N N . HIS A 1 157 ? 6.898 -3.369 -4.809 1 87.44 157 HIS A N 1
ATOM 1240 C CA . HIS A 1 157 ? 7.734 -2.857 -5.887 1 87.44 157 HIS A CA 1
ATOM 1241 C C . HIS A 1 157 ? 9.125 -2.494 -5.379 1 87.44 157 HIS A C 1
ATOM 1243 O O . HIS A 1 157 ? 9.266 -1.881 -4.316 1 87.44 157 HIS A O 1
ATOM 1249 N N . SER A 1 158 ? 10.125 -2.871 -6.113 1 82.19 158 SER A N 1
ATOM 1250 C CA . SER A 1 158 ? 11.508 -2.639 -5.688 1 82.19 158 SER A CA 1
ATOM 1251 C C . SER A 1 158 ? 11.805 -1.147 -5.574 1 82.19 158 SER A C 1
ATOM 1253 O O . SER A 1 158 ? 12.711 -0.744 -4.84 1 82.19 158 SER A O 1
ATOM 1255 N N . SER A 1 159 ? 11.172 -0.331 -6.258 1 71.69 159 SER A N 1
ATOM 1256 C CA . SER A 1 159 ? 11.438 1.099 -6.133 1 71.69 159 SER A CA 1
ATOM 1257 C C . SER A 1 159 ? 10.164 1.915 -6.32 1 71.69 159 SER A C 1
ATOM 1259 O O . SER A 1 159 ? 9.211 1.451 -6.945 1 71.69 159 SER A O 1
ATOM 1261 N N . THR A 1 160 ? 10.086 2.963 -5.535 1 55.41 160 THR A N 1
ATOM 1262 C CA . THR A 1 160 ? 8.984 3.887 -5.766 1 55.41 160 THR A CA 1
ATOM 1263 C C . THR A 1 160 ? 9.031 4.441 -7.184 1 55.41 160 THR A C 1
ATOM 1265 O O . THR A 1 160 ? 7.988 4.734 -7.777 1 55.41 160 THR A O 1
ATOM 1268 N N . THR A 1 161 ? 10.25 4.902 -7.512 1 45.84 161 THR A N 1
ATOM 1269 C CA . THR A 1 161 ? 10.414 5.516 -8.828 1 45.84 161 THR A CA 1
ATOM 1270 C C . THR A 1 161 ? 11.18 4.582 -9.766 1 45.84 161 THR A C 1
ATOM 1272 O O . THR A 1 161 ? 12.016 3.795 -9.32 1 45.84 161 THR A O 1
ATOM 1275 N N . CYS A 1 162 ? 10.375 4.07 -10.633 1 40.66 162 CYS A N 1
ATOM 1276 C CA . CYS A 1 162 ? 11 3.266 -11.68 1 40.66 162 CYS A CA 1
ATOM 1277 C C . CYS A 1 162 ? 12.359 3.834 -12.062 1 40.66 162 CYS A C 1
ATOM 1279 O O . CYS A 1 162 ? 12.844 3.617 -13.172 1 40.66 162 CYS A O 1
ATOM 1281 N N . LYS A 1 163 ? 12.891 4.789 -11.375 1 38.25 163 LYS A N 1
ATOM 1282 C CA . LYS A 1 163 ? 14.141 5.32 -11.914 1 38.25 163 LYS A CA 1
ATOM 1283 C C . LYS A 1 163 ? 15.32 4.43 -11.547 1 38.25 163 LYS A C 1
ATOM 1285 O O . LYS A 1 163 ? 16.062 4.73 -10.602 1 38.25 163 LYS A O 1
ATOM 1290 N N . CYS A 1 164 ? 15.156 3.338 -11.398 1 38.19 164 CYS A N 1
ATOM 1291 C CA . CYS A 1 164 ? 16.375 2.609 -11.062 1 38.19 164 CYS A CA 1
ATOM 1292 C C . CYS A 1 164 ? 17.5 2.951 -12.031 1 38.19 164 CYS A C 1
ATOM 1294 O O . CYS A 1 164 ? 17.344 2.834 -13.25 1 38.19 164 CYS A O 1
ATOM 1296 N N . SER A 1 165 ? 18.188 4.117 -11.781 1 35.94 165 SER A N 1
ATOM 1297 C CA . SER A 1 165 ? 19.422 4.215 -12.57 1 35.94 165 SER A CA 1
ATOM 1298 C C . SER A 1 165 ? 20.141 2.875 -12.641 1 35.94 165 SER A C 1
ATOM 1300 O O . SER A 1 165 ? 20.016 2.047 -11.734 1 35.94 165 SER A O 1
ATOM 1302 N N . TYR A 1 166 ? 20.547 2.652 -13.828 1 36.62 166 TYR A N 1
ATOM 1303 C CA . TYR A 1 166 ? 21.422 1.551 -14.234 1 36.62 166 TYR A CA 1
ATOM 1304 C C . TYR A 1 166 ? 22.406 1.188 -13.125 1 36.62 166 TYR A C 1
ATOM 1306 O O . TYR A 1 166 ? 22.875 0.05 -13.055 1 36.62 166 TYR A O 1
ATOM 1314 N N . LYS A 1 167 ? 22.766 2.225 -12.492 1 38.69 167 LYS A N 1
ATOM 1315 C CA . LYS A 1 167 ? 24.078 2.121 -11.852 1 38.69 167 LYS A CA 1
ATOM 1316 C C . LYS A 1 167 ? 24 1.275 -10.578 1 38.69 167 LYS A C 1
ATOM 1318 O O . LYS A 1 167 ? 25.031 0.906 -10.016 1 38.69 167 LYS A O 1
ATOM 1323 N N . HIS A 1 168 ? 22.672 1.148 -10.047 1 46.19 168 HIS A N 1
ATOM 1324 C CA . HIS A 1 168 ? 23 0.456 -8.805 1 46.19 168 HIS A CA 1
ATOM 1325 C C . HIS A 1 168 ? 22.609 -1.013 -8.867 1 46.19 168 HIS A C 1
ATOM 1327 O O . HIS A 1 168 ? 21.484 -1.369 -8.508 1 46.19 168 HIS A O 1
ATOM 1333 N N . GLU A 1 169 ? 23.203 -1.789 -9.844 1 50.44 169 GLU A N 1
ATOM 1334 C CA . GLU A 1 169 ? 23.297 -3.238 -9.984 1 50.44 169 GLU A CA 1
ATOM 1335 C C . GLU A 1 169 ? 23.047 -3.943 -8.656 1 50.44 169 GLU A C 1
ATOM 1337 O O . GLU A 1 169 ? 22.344 -4.953 -8.602 1 50.44 169 GLU A O 1
ATOM 1342 N N . THR A 1 170 ? 23.516 -3.326 -7.707 1 54.03 170 THR A N 1
ATOM 1343 C CA . THR A 1 170 ? 23.531 -3.918 -6.375 1 54.03 170 THR A CA 1
ATOM 1344 C C . THR A 1 170 ? 22.172 -3.773 -5.695 1 54.03 170 THR A C 1
ATOM 1346 O O . THR A 1 170 ? 21.797 -4.602 -4.859 1 54.03 170 THR A O 1
ATOM 1349 N N . TYR A 1 171 ? 21.375 -2.938 -6.297 1 58.12 171 TYR A N 1
ATOM 1350 C CA . TYR A 1 171 ? 20.125 -2.684 -5.582 1 58.12 171 TYR A CA 1
ATOM 1351 C C . TYR A 1 171 ? 19.109 -3.777 -5.867 1 58.12 171 TYR A C 1
ATOM 1353 O O . TYR A 1 171 ? 18.438 -4.266 -4.953 1 58.12 171 TYR A O 1
ATOM 1361 N N . GLY A 1 172 ? 18.969 -4.082 -7.188 1 60.72 172 GLY A N 1
ATOM 1362 C CA . GLY A 1 172 ? 18.031 -5.137 -7.523 1 60.72 172 GLY A CA 1
ATOM 1363 C C . GLY A 1 172 ? 18.328 -6.445 -6.824 1 60.72 172 GLY A C 1
ATOM 1364 O O . GLY A 1 172 ? 17.438 -7.062 -6.234 1 60.72 172 GLY A O 1
ATOM 1365 N N . SER A 1 173 ? 19.578 -6.738 -6.902 1 69.38 173 SER A N 1
ATOM 1366 C CA . SER A 1 173 ? 19.984 -7.957 -6.211 1 69.38 173 SER A CA 1
ATOM 1367 C C . SER A 1 173 ? 19.75 -7.848 -4.707 1 69.38 173 SER A C 1
ATOM 1369 O O . SER A 1 173 ? 19.344 -8.82 -4.066 1 69.38 173 SER A O 1
ATOM 1371 N N . ALA A 1 174 ? 19.859 -6.676 -4.246 1 77.62 174 ALA A N 1
ATOM 1372 C CA . ALA A 1 174 ? 19.641 -6.461 -2.82 1 77.62 174 ALA A CA 1
ATOM 1373 C C . ALA A 1 174 ? 18.156 -6.625 -2.471 1 77.62 174 ALA A C 1
ATOM 1375 O O . ALA A 1 174 ? 17.828 -7.188 -1.428 1 77.62 174 ALA A O 1
ATOM 1376 N N . PHE A 1 175 ? 17.281 -6.223 -3.389 1 86.06 175 PHE A N 1
ATOM 1377 C CA . PHE A 1 175 ? 15.852 -6.312 -3.164 1 86.06 175 PHE A CA 1
ATOM 1378 C C . PHE A 1 175 ? 15.414 -7.766 -3.002 1 86.06 175 PHE A C 1
ATOM 1380 O O . PHE A 1 175 ? 14.773 -8.117 -2.01 1 86.06 175 PHE A O 1
ATOM 1387 N N . ILE A 1 176 ? 15.844 -8.57 -3.893 1 83.5 176 ILE A N 1
ATOM 1388 C CA . ILE A 1 176 ? 15.461 -9.977 -3.873 1 83.5 176 ILE A CA 1
ATOM 1389 C C . ILE A 1 176 ? 16.078 -10.664 -2.654 1 83.5 176 ILE A C 1
ATOM 1391 O O . ILE A 1 176 ? 15.414 -11.469 -1.99 1 83.5 176 ILE A O 1
ATOM 1395 N N . GLN A 1 177 ? 17.281 -10.312 -2.346 1 83.19 177 GLN A N 1
ATOM 1396 C CA . GLN A 1 177 ? 17.953 -10.898 -1.195 1 83.19 177 GLN A CA 1
ATOM 1397 C C . GLN A 1 177 ? 17.25 -10.523 0.107 1 83.19 177 GLN A C 1
ATOM 1399 O O . GLN A 1 177 ? 17.094 -11.359 0.997 1 83.19 177 GLN A O 1
ATOM 1404 N N . HIS A 1 178 ? 16.859 -9.328 0.181 1 88.69 178 HIS A N 1
ATOM 1405 C CA . HIS A 1 178 ? 16.188 -8.883 1.396 1 88.69 178 HIS A CA 1
ATOM 1406 C C . HIS A 1 178 ? 14.812 -9.523 1.531 1 88.69 178 HIS A C 1
ATOM 1408 O O . HIS A 1 178 ? 14.375 -9.828 2.641 1 88.69 178 HIS A O 1
ATOM 1414 N N . ILE A 1 179 ? 14.164 -9.703 0.393 1 91.19 179 ILE A N 1
ATOM 1415 C CA . ILE A 1 179 ? 12.891 -10.414 0.438 1 91.19 179 ILE A CA 1
ATOM 1416 C C . ILE A 1 179 ? 13.109 -11.836 0.96 1 91.19 179 ILE A C 1
ATOM 1418 O O . ILE A 1 179 ? 12.398 -12.289 1.86 1 91.19 179 ILE A O 1
ATOM 1422 N N . PHE A 1 180 ? 14.125 -12.43 0.4 1 87.06 180 PHE A N 1
ATOM 1423 C CA . PHE A 1 180 ? 14.422 -13.805 0.795 1 87.06 180 PHE A CA 1
ATOM 1424 C C . PHE A 1 180 ? 14.688 -13.891 2.293 1 87.06 180 PHE A C 1
ATOM 1426 O O . PHE A 1 180 ? 14.117 -14.734 2.982 1 87.06 180 PHE A O 1
ATOM 1433 N N . GLU A 1 181 ? 15.453 -12.992 2.797 1 90.25 181 GLU A N 1
ATOM 1434 C CA . GLU A 1 181 ? 15.82 -13 4.211 1 90.25 181 GLU A CA 1
ATOM 1435 C C . GLU A 1 181 ? 14.617 -12.711 5.098 1 90.25 181 GLU A C 1
ATOM 1437 O O . GLU A 1 181 ? 14.414 -13.375 6.117 1 90.25 181 GLU A O 1
ATOM 1442 N N . ALA A 1 182 ? 13.844 -11.758 4.738 1 93.44 182 ALA A N 1
ATOM 1443 C CA . ALA A 1 182 ? 12.672 -11.383 5.531 1 93.44 182 ALA A CA 1
ATOM 1444 C C . ALA A 1 182 ? 11.656 -12.516 5.566 1 93.44 182 ALA A C 1
ATOM 1446 O O . ALA A 1 182 ? 11.086 -12.812 6.621 1 93.44 182 ALA A O 1
ATOM 1447 N N . VAL A 1 183 ? 11.477 -13.125 4.43 1 91.56 183 VAL A N 1
ATOM 1448 C CA . VAL A 1 183 ? 10.516 -14.227 4.359 1 91.56 183 VAL A CA 1
ATOM 1449 C C . VAL A 1 183 ? 11.016 -15.398 5.203 1 91.56 183 VAL A C 1
ATOM 1451 O O . VAL A 1 183 ? 10.266 -15.938 6.023 1 91.56 183 VAL A O 1
ATOM 1454 N N . ARG A 1 184 ? 12.211 -15.742 5.043 1 87.44 184 ARG A N 1
ATOM 1455 C CA . ARG A 1 184 ? 12.789 -16.859 5.789 1 87.44 184 ARG A CA 1
ATOM 1456 C C . ARG A 1 184 ? 12.648 -16.641 7.293 1 87.44 184 ARG A C 1
ATOM 1458 O O . ARG A 1 184 ? 12.32 -17.578 8.031 1 87.44 184 ARG A O 1
ATOM 1465 N N . LYS A 1 185 ? 12.805 -15.461 7.691 1 91.62 185 LYS A N 1
ATOM 1466 C CA . LYS A 1 185 ? 12.844 -15.148 9.117 1 91.62 185 LYS A CA 1
ATOM 1467 C C . LYS A 1 185 ? 11.43 -15.008 9.688 1 91.62 185 LYS A C 1
ATOM 1469 O O . LYS A 1 185 ? 11.195 -15.312 10.859 1 91.62 185 LYS A O 1
ATOM 1474 N N . HIS A 1 186 ? 10.484 -14.594 8.844 1 93.12 186 HIS A N 1
ATOM 1475 C CA . HIS A 1 186 ? 9.25 -14.109 9.445 1 93.12 186 HIS A CA 1
ATOM 1476 C C . HIS A 1 186 ? 8.031 -14.812 8.852 1 93.12 186 HIS A C 1
ATOM 1478 O O . HIS A 1 186 ? 6.898 -14.539 9.242 1 93.12 186 HIS A O 1
ATOM 1484 N N . CYS A 1 187 ? 8.141 -15.766 7.938 1 89.5 187 CYS A N 1
ATOM 1485 C CA . CYS A 1 187 ? 7.027 -16.359 7.207 1 89.5 187 CYS A CA 1
ATOM 1486 C C . CYS A 1 187 ? 6.117 -17.156 8.141 1 89.5 187 CYS A C 1
ATOM 1488 O O . CYS A 1 187 ? 4.953 -17.391 7.828 1 89.5 187 CYS A O 1
ATOM 1490 N N . LEU A 1 188 ? 6.57 -17.516 9.352 1 89.75 188 LEU A N 1
ATOM 1491 C CA . LEU A 1 188 ? 5.77 -18.312 10.273 1 89.75 188 LEU A CA 1
ATOM 1492 C C . LEU A 1 188 ? 5.008 -17.422 11.25 1 89.75 188 LEU A C 1
ATOM 1494 O O . LEU A 1 188 ? 4.062 -17.875 11.898 1 89.75 188 LEU A O 1
ATOM 1498 N N . THR A 1 189 ? 5.395 -16.156 11.352 1 91.12 189 THR A N 1
ATOM 1499 C CA . THR A 1 189 ? 4.852 -15.344 12.43 1 91.12 189 THR A CA 1
ATOM 1500 C C . THR A 1 189 ? 4.105 -14.133 11.883 1 91.12 189 THR A C 1
ATOM 1502 O O . THR A 1 189 ? 3.137 -13.664 12.484 1 91.12 189 THR A O 1
ATOM 1505 N N . ASP A 1 190 ? 4.594 -13.609 10.781 1 94.75 190 ASP A N 1
ATOM 1506 C CA . ASP A 1 190 ? 4.09 -12.312 10.328 1 94.75 190 ASP A CA 1
ATOM 1507 C C . ASP A 1 190 ? 3.268 -12.461 9.047 1 94.75 190 ASP A C 1
ATOM 1509 O O . ASP A 1 190 ? 3.477 -13.398 8.273 1 94.75 190 ASP A O 1
ATOM 1513 N N . ASP A 1 191 ? 2.264 -11.57 8.898 1 96.31 191 ASP A N 1
ATOM 1514 C CA . ASP A 1 191 ? 1.528 -11.531 7.633 1 96.31 191 ASP A CA 1
ATOM 1515 C C . ASP A 1 191 ? 2.363 -10.891 6.531 1 96.31 191 ASP A C 1
ATOM 1517 O O . ASP A 1 191 ? 3.375 -10.242 6.809 1 96.31 191 ASP A O 1
ATOM 1521 N N . ILE A 1 192 ? 1.969 -10.938 5.305 1 97 192 ILE A N 1
ATOM 1522 C CA . ILE A 1 192 ? 2.758 -10.57 4.133 1 97 192 ILE A CA 1
ATOM 1523 C C . ILE A 1 192 ? 3.072 -9.078 4.168 1 97 192 ILE A C 1
ATOM 1525 O O . ILE A 1 192 ? 4.16 -8.656 3.775 1 97 192 ILE A O 1
ATOM 1529 N N . GLU A 1 193 ? 2.141 -8.203 4.605 1 97.19 193 GLU A N 1
ATOM 1530 C CA . GLU A 1 193 ? 2.383 -6.766 4.688 1 97.19 193 GLU A CA 1
ATOM 1531 C C . GLU A 1 193 ? 3.496 -6.445 5.68 1 97.19 193 GLU A C 1
ATOM 1533 O O . GLU A 1 193 ? 4.32 -5.562 5.434 1 97.19 193 GLU A O 1
ATOM 1538 N N . GLU A 1 194 ? 3.469 -7.121 6.77 1 96.56 194 GLU A N 1
ATOM 1539 C CA . GLU A 1 194 ? 4.52 -6.934 7.766 1 96.56 194 GLU A CA 1
ATOM 1540 C C . GLU A 1 194 ? 5.871 -7.406 7.234 1 96.56 194 GLU A C 1
ATOM 1542 O O . GLU A 1 194 ? 6.902 -6.781 7.496 1 96.56 194 GLU A O 1
ATOM 1547 N N . ILE A 1 195 ? 5.879 -8.539 6.574 1 96 195 ILE A N 1
ATOM 1548 C CA . ILE A 1 195 ? 7.113 -9.031 5.977 1 96 195 ILE A CA 1
ATOM 1549 C C . ILE A 1 195 ? 7.68 -7.988 5.016 1 96 195 ILE A C 1
ATOM 1551 O O . ILE A 1 195 ? 8.875 -7.707 5.027 1 96 195 ILE A O 1
ATOM 1555 N N . PHE A 1 196 ? 6.832 -7.395 4.164 1 96.56 196 PHE A N 1
ATOM 1556 C CA . PHE A 1 196 ? 7.266 -6.344 3.248 1 96.56 196 PHE A CA 1
ATOM 1557 C C . PHE A 1 196 ? 7.816 -5.148 4.016 1 96.56 196 PHE A C 1
ATOM 1559 O O . PHE A 1 196 ? 8.797 -4.531 3.594 1 96.56 196 PHE A O 1
ATOM 1566 N N . ARG A 1 197 ? 7.168 -4.816 5.133 1 95.25 197 ARG A N 1
ATOM 1567 C CA . ARG A 1 197 ? 7.668 -3.729 5.965 1 95.25 197 ARG A CA 1
ATOM 1568 C C . ARG A 1 197 ? 9.078 -4.023 6.465 1 95.25 197 ARG A C 1
ATOM 1570 O O . ARG A 1 197 ? 9.93 -3.131 6.492 1 95.25 197 ARG A O 1
ATOM 1577 N N . MET A 1 198 ? 9.32 -5.266 6.855 1 94.31 198 MET A N 1
ATOM 1578 C CA . MET A 1 198 ? 10.648 -5.656 7.324 1 94.31 198 MET A CA 1
ATOM 1579 C C . MET A 1 198 ? 11.68 -5.504 6.211 1 94.31 198 MET A C 1
ATOM 1581 O O . MET A 1 198 ? 12.828 -5.121 6.469 1 94.31 198 MET A O 1
ATOM 1585 N N . VAL A 1 199 ? 11.289 -5.883 5 1 92.88 199 VAL A N 1
ATOM 1586 C CA . VAL A 1 199 ? 12.188 -5.672 3.865 1 92.88 199 VAL A CA 1
ATOM 1587 C C . VAL A 1 199 ? 12.508 -4.188 3.729 1 92.88 199 VAL A C 1
ATOM 1589 O O . VAL A 1 199 ? 13.672 -3.807 3.574 1 92.88 199 VAL A O 1
ATOM 1592 N N . MET A 1 200 ? 11.5 -3.357 3.783 1 91.44 200 MET A N 1
ATOM 1593 C CA . MET A 1 200 ? 11.688 -1.912 3.684 1 91.44 200 MET A CA 1
ATOM 1594 C C . MET A 1 200 ? 12.609 -1.403 4.785 1 91.44 200 MET A C 1
ATOM 1596 O O . MET A 1 200 ? 13.461 -0.543 4.539 1 91.44 200 MET A O 1
ATOM 1600 N N . GLN A 1 201 ? 12.492 -1.912 5.961 1 91.06 201 GLN A N 1
ATOM 1601 C CA . GLN A 1 201 ? 13.352 -1.546 7.082 1 91.06 201 GLN A CA 1
ATOM 1602 C C . GLN A 1 201 ? 14.82 -1.834 6.77 1 91.06 201 GLN A C 1
ATOM 1604 O O . GLN A 1 201 ? 15.703 -1.057 7.137 1 91.06 201 GLN A O 1
ATOM 1609 N N . SER A 1 202 ? 14.984 -2.957 6.168 1 87.94 202 SER A N 1
ATOM 1610 C CA . SER A 1 202 ? 16.359 -3.352 5.844 1 87.94 202 SER A CA 1
ATOM 1611 C C . SER A 1 202 ? 17 -2.367 4.875 1 87.94 202 SER A C 1
ATOM 1613 O O . SER A 1 202 ? 18.234 -2.283 4.793 1 87.94 202 SER A O 1
ATOM 1615 N N . PHE A 1 203 ? 16.188 -1.563 4.102 1 84 203 PHE A N 1
ATOM 1616 C CA . PHE A 1 203 ? 16.703 -0.604 3.137 1 84 203 PHE A CA 1
ATOM 1617 C C . PHE A 1 203 ? 16.953 0.748 3.795 1 84 203 PHE A C 1
ATOM 1619 O O . PHE A 1 203 ? 17.578 1.631 3.199 1 84 203 PHE A O 1
ATOM 1626 N N . GLU A 1 204 ? 16.391 0.939 4.973 1 80.94 204 GLU A N 1
ATOM 1627 C CA . GLU A 1 204 ? 16.703 2.18 5.684 1 80.94 204 GLU A CA 1
ATOM 1628 C C . GLU A 1 204 ? 18.188 2.297 5.977 1 80.94 204 GLU A C 1
ATOM 1630 O O . GLU A 1 204 ? 18.734 3.404 6.051 1 80.94 204 GLU A O 1
ATOM 1635 N N . GLU A 1 205 ? 18.766 1.199 6.195 1 70.62 205 GLU A N 1
ATOM 1636 C CA . GLU A 1 205 ? 20.188 1.145 6.539 1 70.62 205 GLU A CA 1
ATOM 1637 C C . GLU A 1 205 ? 21.062 1.119 5.285 1 70.62 205 GLU A C 1
ATOM 1639 O O . GLU A 1 205 ? 22.297 1.199 5.375 1 70.62 205 GLU A O 1
ATOM 1644 N N . PHE A 1 206 ? 20.359 0.965 4.203 1 62.16 206 PHE A N 1
ATOM 1645 C CA . PHE A 1 206 ? 21.078 0.875 2.936 1 62.16 206 PHE A CA 1
ATOM 1646 C C . PHE A 1 206 ? 21.234 2.254 2.305 1 62.16 206 PHE A C 1
ATOM 1648 O O . PHE A 1 206 ? 20.312 3.064 2.33 1 62.16 206 PHE A O 1
ATOM 1655 N N . PRO A 1 207 ? 22.453 2.572 2.082 1 58.88 207 PRO A N 1
ATOM 1656 C CA . PRO A 1 207 ? 22.719 3.887 1.491 1 58.88 207 PRO A CA 1
ATOM 1657 C C . PRO A 1 207 ? 22.031 4.07 0.142 1 58.88 207 PRO A C 1
ATOM 1659 O O . PRO A 1 207 ? 22.547 4.762 -0.736 1 58.88 207 PRO A O 1
ATOM 1662 N N . SER A 1 208 ? 20.984 3.395 -0.019 1 58.06 208 SER A N 1
ATOM 1663 C CA . SER A 1 208 ? 20.375 3.533 -1.339 1 58.06 208 SER A CA 1
ATOM 1664 C C . SER A 1 208 ? 19.281 4.598 -1.337 1 58.06 208 SER A C 1
ATOM 1666 O O . SER A 1 208 ? 18.672 4.871 -0.298 1 58.06 208 SER A O 1
ATOM 1668 N N . GLU A 1 209 ? 19.359 5.281 -2.371 1 61.19 209 GLU A N 1
ATOM 1669 C CA . GLU A 1 209 ? 18.344 6.301 -2.594 1 61.19 209 GLU A CA 1
ATOM 1670 C C . GLU A 1 209 ? 17 5.672 -2.961 1 61.19 209 GLU A C 1
ATOM 1672 O O . GLU A 1 209 ? 16.031 6.379 -3.211 1 61.19 209 GLU A O 1
ATOM 1677 N N . GLN A 1 210 ? 16.938 4.312 -2.85 1 68.75 210 GLN A N 1
ATOM 1678 C CA . GLN A 1 210 ? 15.703 3.689 -3.307 1 68.75 210 GLN A CA 1
ATOM 1679 C C . GLN A 1 210 ? 15.008 2.957 -2.164 1 68.75 210 GLN A C 1
ATOM 1681 O O . GLN A 1 210 ? 15.664 2.371 -1.301 1 68.75 210 GLN A O 1
ATOM 1686 N N . MET A 1 211 ? 13.703 3.115 -2.084 1 80.38 211 MET A N 1
ATOM 1687 C CA . MET A 1 211 ? 12.852 2.459 -1.093 1 80.38 211 MET A CA 1
ATOM 1688 C C . MET A 1 211 ? 11.797 1.587 -1.768 1 80.38 211 MET A C 1
ATOM 1690 O O . MET A 1 211 ? 11.016 2.07 -2.588 1 80.38 211 MET A O 1
ATOM 1694 N N . PRO A 1 212 ? 11.914 0.228 -1.491 1 86.62 212 PRO A N 1
ATOM 1695 C CA . PRO A 1 212 ? 10.773 -0.554 -1.966 1 86.62 212 PRO A CA 1
ATOM 1696 C C . PRO A 1 212 ? 9.438 0.005 -1.483 1 86.62 212 PRO A C 1
ATOM 1698 O O . PRO A 1 212 ? 9.383 0.687 -0.457 1 86.62 212 PRO A O 1
ATOM 1701 N N . THR A 1 213 ? 8.414 -0.282 -2.248 1 89.25 213 THR A N 1
ATOM 1702 C CA . THR A 1 213 ? 7.145 0.367 -1.952 1 89.25 213 THR A CA 1
ATOM 1703 C C . THR A 1 213 ? 5.984 -0.61 -2.123 1 89.25 213 THR A C 1
ATOM 1705 O O . THR A 1 213 ? 5.953 -1.382 -3.084 1 89.25 213 THR A O 1
ATOM 1708 N N . LYS A 1 214 ? 5.051 -0.639 -1.097 1 92.88 214 LYS A N 1
ATOM 1709 C CA . LYS A 1 214 ? 3.779 -1.333 -1.281 1 92.88 214 LYS A CA 1
ATOM 1710 C C . LYS A 1 214 ? 2.809 -0.494 -2.109 1 92.88 214 LYS A C 1
ATOM 1712 O O . LYS A 1 214 ? 2.635 0.698 -1.85 1 92.88 214 LYS A O 1
ATOM 1717 N N . GLU A 1 215 ? 2.266 -1.178 -3.092 1 88.19 215 GLU A N 1
ATOM 1718 C CA . GLU A 1 215 ? 1.373 -0.447 -3.986 1 88.19 215 GLU A CA 1
ATOM 1719 C C . GLU A 1 215 ? 0.082 -1.223 -4.23 1 88.19 215 GLU A C 1
ATOM 1721 O O . GLU A 1 215 ? 0.063 -2.451 -4.141 1 88.19 215 GLU A O 1
ATOM 1726 N N . ARG A 1 216 ? -0.966 -0.417 -4.551 1 87.75 216 ARG A N 1
ATOM 1727 C CA . ARG A 1 216 ? -2.256 -0.973 -4.949 1 87.75 216 ARG A CA 1
ATOM 1728 C C . ARG A 1 216 ? -2.68 -2.098 -4.008 1 87.75 216 ARG A C 1
ATOM 1730 O O . ARG A 1 216 ? -3.033 -3.189 -4.461 1 87.75 216 ARG A O 1
ATOM 1737 N N . ASP A 1 217 ? -2.496 -1.865 -2.754 1 92.62 217 ASP A N 1
ATOM 1738 C CA . ASP A 1 217 ? -2.811 -2.842 -1.715 1 92.62 217 ASP A CA 1
ATOM 1739 C C . ASP A 1 217 ? -4.301 -2.82 -1.376 1 92.62 217 ASP A C 1
ATOM 1741 O O . ASP A 1 217 ? -4.797 -1.85 -0.801 1 92.62 217 ASP A O 1
ATOM 1745 N N . THR A 1 218 ? -4.988 -3.891 -1.729 1 92.5 218 THR A N 1
ATOM 1746 C CA . THR A 1 218 ? -6.41 -4.035 -1.45 1 92.5 218 THR A CA 1
ATOM 1747 C C . THR A 1 218 ? -6.68 -5.293 -0.631 1 92.5 218 THR A C 1
ATOM 1749 O O . THR A 1 218 ? -7.75 -5.891 -0.736 1 92.5 218 THR A O 1
ATOM 1752 N N . LEU A 1 219 ? -5.684 -5.746 0.108 1 94.94 219 LEU A N 1
ATOM 1753 C CA . LEU A 1 219 ? -5.906 -6.855 1.028 1 94.94 219 LEU A CA 1
ATOM 1754 C C . LEU A 1 219 ? -6.836 -6.445 2.162 1 94.94 219 LEU A C 1
ATOM 1756 O O . LEU A 1 219 ? -6.48 -5.598 2.986 1 94.94 219 LEU A O 1
ATOM 1760 N N . THR A 1 220 ? -7.902 -7.113 2.236 1 93.88 220 THR A N 1
ATOM 1761 C CA . THR A 1 220 ? -8.867 -6.777 3.273 1 93.88 220 THR A CA 1
ATOM 1762 C C . THR A 1 220 ? -8.656 -7.641 4.512 1 93.88 220 THR A C 1
ATOM 1764 O O . THR A 1 220 ? -9.297 -7.426 5.543 1 93.88 220 THR A O 1
ATOM 1767 N N . LYS A 1 221 ? -7.871 -8.594 4.398 1 96 221 LYS A N 1
ATOM 1768 C CA . LYS A 1 221 ? -7.496 -9.469 5.504 1 96 221 LYS A CA 1
ATOM 1769 C C . LYS A 1 221 ? -5.984 -9.664 5.559 1 96 221 LYS A C 1
ATOM 1771 O O . LYS A 1 221 ? -5.281 -9.391 4.586 1 96 221 LYS A O 1
ATOM 1776 N N . ARG A 1 222 ? -5.559 -10.039 6.742 1 96.12 222 ARG A N 1
ATOM 1777 C CA . ARG A 1 222 ? -4.145 -10.383 6.859 1 96.12 222 ARG A CA 1
ATOM 1778 C C . ARG A 1 222 ? -3.852 -11.727 6.191 1 96.12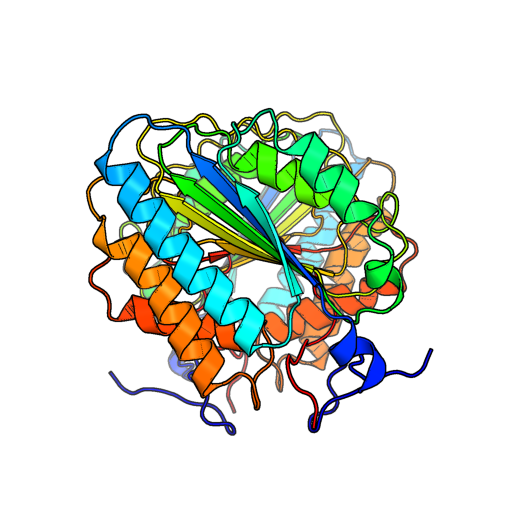 222 ARG A C 1
ATOM 1780 O O . ARG A 1 222 ? -4.617 -12.68 6.34 1 96.12 222 ARG A O 1
ATOM 1787 N N . PHE A 1 223 ? -2.826 -11.812 5.453 1 97.38 223 PHE A N 1
ATOM 1788 C CA . PHE A 1 223 ? -2.426 -13.062 4.812 1 97.38 223 PHE A CA 1
ATOM 1789 C C . PHE A 1 223 ? -1.138 -13.602 5.422 1 97.38 223 PHE A C 1
ATOM 1791 O O . PHE A 1 223 ? -0.085 -12.969 5.316 1 97.38 223 PHE A O 1
ATOM 1798 N N . TYR A 1 224 ? -1.278 -14.742 6.027 1 96.06 224 TYR A N 1
ATOM 1799 C CA . TYR A 1 224 ? -0.139 -15.484 6.555 1 96.06 224 TYR A CA 1
ATOM 1800 C C . TYR A 1 224 ? 0.239 -16.641 5.629 1 96.06 224 TYR A C 1
ATOM 1802 O O . TYR A 1 224 ? -0.601 -17.484 5.301 1 96.06 224 TYR A O 1
ATOM 1810 N N . LEU A 1 225 ? 1.492 -16.656 5.219 1 94.38 225 LEU A N 1
ATOM 1811 C CA . LEU A 1 225 ? 1.968 -17.703 4.328 1 94.38 225 LEU A CA 1
ATOM 1812 C C . LEU A 1 225 ? 1.809 -19.078 4.973 1 94.38 225 LEU A C 1
ATOM 1814 O O . LEU A 1 225 ? 1.491 -20.062 4.289 1 94.38 225 LEU A O 1
ATOM 1818 N N . PHE A 1 226 ? 2.084 -19.078 6.242 1 90.38 226 PHE A N 1
ATOM 1819 C CA . PHE A 1 226 ? 1.911 -20.312 6.98 1 90.38 226 PHE A CA 1
ATOM 1820 C C . PHE A 1 226 ? 1.038 -20.109 8.211 1 90.38 226 PHE A C 1
ATOM 1822 O O . PHE A 1 226 ? 1.206 -19.125 8.938 1 90.38 226 PHE A O 1
ATOM 1829 N N . GLN A 1 227 ? -0.037 -20.797 8.211 1 74.31 227 GLN A N 1
ATOM 1830 C CA . GLN A 1 227 ? -0.943 -20.719 9.352 1 74.31 227 GLN A CA 1
ATOM 1831 C C . GLN A 1 227 ? -0.912 -22 10.172 1 74.31 227 GLN A C 1
ATOM 1833 O O . GLN A 1 227 ? -0.875 -23.094 9.609 1 74.31 227 GLN A O 1
ATOM 1838 N N . SER A 1 228 ? -0.201 -21.922 11.273 1 57.38 228 SER A N 1
ATOM 1839 C CA . SER A 1 228 ? -0.166 -23.094 12.141 1 57.38 228 SER A CA 1
ATOM 1840 C C . SER A 1 228 ? -1.531 -23.359 12.773 1 57.38 228 SER A C 1
ATOM 1842 O O . SER A 1 228 ? -2.322 -22.438 12.953 1 57.38 228 SER A O 1
ATOM 1844 N N . MET B 1 1 ? 19.766 6.145 17.672 1 47.19 1 MET B N 1
ATOM 1845 C CA . MET B 1 1 ? 18.422 6.664 17.844 1 47.19 1 MET B CA 1
ATOM 1846 C C . MET B 1 1 ? 17.516 5.621 18.484 1 47.19 1 MET B C 1
ATOM 1848 O O . MET B 1 1 ? 17.672 4.422 18.25 1 47.19 1 MET B O 1
ATOM 1852 N N . GLU B 1 2 ? 16.891 5.953 19.562 1 63.66 2 GLU B N 1
ATOM 1853 C CA . GLU B 1 2 ? 16.078 5.066 20.391 1 63.66 2 GLU B CA 1
ATOM 1854 C C . GLU B 1 2 ? 15.023 4.352 19.547 1 63.66 2 GLU B C 1
ATOM 1856 O O . GLU B 1 2 ? 14.344 4.977 18.734 1 63.66 2 GLU B O 1
ATOM 1861 N N . THR B 1 3 ? 15.164 3.068 19.359 1 79.75 3 THR B N 1
ATOM 1862 C CA . THR B 1 3 ? 14.211 2.229 18.641 1 79.75 3 THR B CA 1
ATOM 1863 C C . THR B 1 3 ? 12.977 1.969 19.5 1 79.75 3 THR B C 1
ATOM 1865 O O . THR B 1 3 ? 13.086 1.523 20.641 1 79.75 3 THR B O 1
ATOM 1868 N N . TRP B 1 4 ? 11.906 2.5 19.078 1 90.44 4 TRP B N 1
ATOM 1869 C CA . TRP B 1 4 ? 10.625 2.252 19.734 1 90.44 4 TRP B CA 1
ATOM 1870 C C . TRP B 1 4 ? 9.961 1 19.188 1 90.44 4 TRP B C 1
ATOM 1872 O O . TRP B 1 4 ? 10.008 0.75 17.969 1 90.44 4 TRP B O 1
ATOM 1882 N N . THR B 1 5 ? 9.422 0.173 20.062 1 92.69 5 THR B N 1
ATOM 1883 C CA . THR B 1 5 ? 8.742 -1.044 19.625 1 92.69 5 THR B CA 1
ATOM 1884 C C . THR B 1 5 ? 7.391 -1.179 20.312 1 92.69 5 THR B C 1
ATOM 1886 O O . THR B 1 5 ? 7.164 -0.586 21.375 1 92.69 5 THR B O 1
ATOM 1889 N N . ASP B 1 6 ? 6.504 -1.843 19.672 1 91.19 6 ASP B N 1
ATOM 1890 C CA . ASP B 1 6 ? 5.227 -2.127 20.328 1 91.19 6 ASP B CA 1
ATOM 1891 C C . ASP B 1 6 ? 5.305 -3.402 21.156 1 91.19 6 ASP B C 1
ATOM 1893 O O . ASP B 1 6 ? 6.391 -3.934 21.391 1 91.19 6 ASP B O 1
ATOM 1897 N N . SER B 1 7 ? 4.133 -3.895 21.703 1 85.12 7 SER B N 1
ATOM 1898 C CA . SER B 1 7 ? 4.078 -5.031 22.609 1 85.12 7 SER B CA 1
ATOM 1899 C C . SER B 1 7 ? 4.531 -6.312 21.922 1 85.12 7 SER B C 1
ATOM 1901 O O . SER B 1 7 ? 4.891 -7.289 22.594 1 85.12 7 SER B O 1
ATOM 1903 N N . ARG B 1 8 ? 4.621 -6.371 20.578 1 87.5 8 ARG B N 1
ATOM 1904 C CA . ARG B 1 8 ? 5.008 -7.562 19.828 1 87.5 8 ARG B CA 1
ATOM 1905 C C . ARG B 1 8 ? 6.449 -7.453 19.344 1 87.5 8 ARG B C 1
ATOM 1907 O O . ARG B 1 8 ? 6.902 -8.266 18.531 1 87.5 8 ARG B O 1
ATOM 1914 N N . GLY B 1 9 ? 7.07 -6.352 19.719 1 89.5 9 GLY B N 1
ATOM 1915 C CA . GLY B 1 9 ? 8.469 -6.16 19.344 1 89.5 9 GLY B CA 1
ATOM 1916 C C . GLY B 1 9 ? 8.648 -5.551 17.969 1 89.5 9 GLY B C 1
ATOM 1917 O O . GLY B 1 9 ? 9.75 -5.586 17.406 1 89.5 9 GLY B O 1
ATOM 1918 N N . LYS B 1 10 ? 7.582 -5.047 17.453 1 93.12 10 LYS B N 1
ATOM 1919 C CA . LYS B 1 10 ? 7.668 -4.43 16.125 1 93.12 10 LYS B CA 1
ATOM 1920 C C . LYS B 1 10 ? 8.023 -2.949 16.234 1 93.12 10 LYS B C 1
ATOM 1922 O O . LYS B 1 10 ? 7.535 -2.25 17.125 1 93.12 10 LYS B O 1
ATOM 1927 N N . LYS B 1 11 ? 8.867 -2.477 15.375 1 94.25 11 LYS B N 1
ATOM 1928 C CA . LYS B 1 11 ? 9.289 -1.08 15.391 1 94.25 11 LYS B CA 1
ATOM 1929 C C . LYS B 1 11 ? 8.109 -0.145 15.141 1 94.25 11 LYS B C 1
ATOM 1931 O O . LYS B 1 11 ? 7.258 -0.423 14.297 1 94.25 11 LYS B O 1
ATOM 1936 N N . ILE B 1 12 ? 8.078 0.96 15.938 1 96.31 12 ILE B N 1
ATOM 1937 C CA . ILE B 1 12 ? 6.988 1.919 15.781 1 96.31 12 ILE B CA 1
ATOM 1938 C C . ILE B 1 12 ? 7.559 3.332 15.664 1 96.31 12 ILE B C 1
ATOM 1940 O O . ILE B 1 12 ? 8.68 3.592 16.094 1 96.31 12 ILE B O 1
ATOM 1944 N N . TYR B 1 13 ? 6.844 4.219 14.984 1 96.75 13 TYR B N 1
ATOM 1945 C CA . TYR B 1 13 ? 7.176 5.641 15 1 96.75 13 TYR B CA 1
ATOM 1946 C C . TYR B 1 13 ? 6.992 6.23 16.391 1 96.75 13 TYR B C 1
ATOM 1948 O O . TYR B 1 13 ? 5.973 5.988 17.047 1 96.75 13 TYR B O 1
ATOM 1956 N N . PRO B 1 14 ? 7.945 6.996 16.781 1 95.31 14 PRO B N 1
ATOM 1957 C CA . PRO B 1 14 ? 7.832 7.574 18.125 1 95.31 14 PRO B CA 1
ATOM 1958 C C . PRO B 1 14 ? 6.742 8.641 18.219 1 95.31 14 PRO B C 1
ATOM 1960 O O . PRO B 1 14 ? 6.613 9.477 17.328 1 95.31 14 PRO B O 1
ATOM 1963 N N . VAL B 1 15 ? 5.992 8.57 19.266 1 95.06 15 VAL B N 1
ATOM 1964 C CA . VAL B 1 15 ? 4.965 9.555 19.594 1 95.06 15 VAL B CA 1
ATOM 1965 C C . VAL B 1 15 ? 5.117 10 21.047 1 95.06 15 VAL B C 1
ATOM 1967 O O . VAL B 1 15 ? 5.043 9.18 21.969 1 95.06 15 VAL B O 1
ATOM 1970 N N . THR B 1 16 ? 5.383 11.305 21.25 1 93.56 16 THR B N 1
ATOM 1971 C CA . THR B 1 16 ? 5.492 11.891 22.578 1 93.56 16 THR B CA 1
ATOM 1972 C C . THR B 1 16 ? 4.348 12.867 22.844 1 93.56 16 THR B C 1
ATOM 1974 O O . THR B 1 16 ? 3.615 13.227 21.922 1 93.56 16 THR B O 1
ATOM 1977 N N . GLN B 1 17 ? 4.195 13.227 24.141 1 92.25 17 GLN B N 1
ATOM 1978 C CA . GLN B 1 17 ? 3.178 14.219 24.484 1 92.25 17 GLN B CA 1
ATOM 1979 C C . GLN B 1 17 ? 3.43 15.539 23.75 1 92.25 17 GLN B C 1
ATOM 1981 O O . GLN B 1 17 ? 2.496 16.156 23.25 1 92.25 17 GLN B O 1
ATOM 1986 N N . GLN B 1 18 ? 4.637 15.883 23.719 1 93.81 18 GLN B N 1
ATOM 1987 C CA . GLN B 1 18 ? 5.012 17.125 23.062 1 93.81 18 GLN B CA 1
ATOM 1988 C C . GLN B 1 18 ? 4.707 17.078 21.562 1 93.81 18 GLN B C 1
ATOM 1990 O O . GLN B 1 18 ? 4.156 18.031 21 1 93.81 18 GLN B O 1
ATOM 1995 N N . SER B 1 19 ? 5.09 15.984 20.906 1 95.75 19 SER B N 1
ATOM 1996 C CA . SER B 1 19 ? 4.863 15.883 19.469 1 95.75 19 SER B CA 1
ATOM 1997 C C . SER B 1 19 ? 3.373 15.828 19.156 1 95.75 19 SER B C 1
ATOM 1999 O O . SER B 1 19 ? 2.932 16.359 18.125 1 95.75 19 SER B O 1
ATOM 2001 N N . GLN B 1 20 ? 2.604 15.25 20.016 1 94.75 20 GLN B N 1
ATOM 2002 C CA . GLN B 1 20 ? 1.16 15.164 19.828 1 94.75 20 GLN B CA 1
ATOM 2003 C C . GLN B 1 20 ? 0.515 16.547 19.875 1 94.75 20 GLN B C 1
ATOM 2005 O O . GLN B 1 20 ? -0.425 16.828 19.141 1 94.75 20 GLN B O 1
ATOM 2010 N N . SER B 1 21 ? 1.062 17.391 20.703 1 95.06 21 SER B N 1
ATOM 2011 C CA . SER B 1 21 ? 0.505 18.719 20.875 1 95.06 21 SER B CA 1
ATOM 2012 C C . SER B 1 21 ? 0.86 19.625 19.703 1 95.06 21 SER B C 1
ATOM 2014 O O . SER B 1 21 ? 0.352 20.75 19.609 1 95.06 21 SER B O 1
ATOM 2016 N N . ASN B 1 22 ? 1.671 19.125 18.828 1 97.25 22 ASN B N 1
ATOM 2017 C CA . ASN B 1 22 ? 2.107 19.938 17.688 1 97.25 22 ASN B CA 1
ATOM 2018 C C . ASN B 1 22 ? 1.66 19.328 16.359 1 97.25 22 ASN B C 1
ATOM 2020 O O . ASN B 1 22 ? 2.174 19.703 15.305 1 97.25 22 ASN B O 1
ATOM 2024 N N . ARG B 1 23 ? 0.729 18.453 16.438 1 97.62 23 ARG B N 1
ATOM 2025 C CA . ARG B 1 23 ? 0.23 17.812 15.219 1 97.62 23 ARG B CA 1
ATOM 2026 C C . ARG B 1 23 ? -0.515 18.812 14.336 1 97.62 23 ARG B C 1
ATOM 2028 O O . ARG B 1 23 ? -1.32 19.609 14.836 1 97.62 23 ARG B O 1
ATOM 2035 N N . ILE B 1 24 ? -0.175 18.781 13.102 1 97.62 24 ILE B N 1
ATOM 2036 C CA . ILE B 1 24 ? -0.766 19.688 12.117 1 97.62 24 ILE B CA 1
ATOM 2037 C C . ILE B 1 24 ? -1.123 18.906 10.859 1 97.62 24 ILE B C 1
ATOM 2039 O O . ILE B 1 24 ? -0.41 17.969 10.469 1 97.62 24 ILE B O 1
ATOM 2043 N N . ALA B 1 25 ? -2.262 19.25 10.234 1 97.5 25 ALA B N 1
ATOM 2044 C CA . ALA B 1 25 ? -2.75 18.609 9.016 1 97.5 25 ALA B CA 1
ATOM 2045 C C . ALA B 1 25 ? -3.078 19.656 7.949 1 97.5 25 ALA B C 1
ATOM 2047 O O . ALA B 1 25 ? -3.404 20.797 8.266 1 97.5 25 ALA B O 1
ATOM 2048 N N . LEU B 1 26 ? -2.92 19.234 6.711 1 95.38 26 LEU B N 1
ATOM 2049 C CA . LEU B 1 26 ? -3.305 20.047 5.566 1 95.38 26 LEU B CA 1
ATOM 2050 C C . LEU B 1 26 ? -4.531 19.469 4.875 1 95.38 26 LEU B C 1
ATOM 2052 O O . LEU B 1 26 ? -4.547 18.297 4.512 1 95.38 26 LEU B O 1
ATOM 2056 N N . LEU B 1 27 ? -5.57 20.234 4.793 1 92.44 27 LEU B N 1
ATOM 2057 C CA . LEU B 1 27 ? -6.797 19.859 4.098 1 92.44 27 LEU B CA 1
ATOM 2058 C C . LEU B 1 27 ? -6.992 20.703 2.844 1 92.44 27 LEU B C 1
ATOM 2060 O O . LEU B 1 27 ? -7.176 21.922 2.934 1 92.44 27 LEU B O 1
ATOM 2064 N N . ILE B 1 28 ? -6.918 20.016 1.725 1 85.94 28 ILE B N 1
ATOM 2065 C CA . ILE B 1 28 ? -7.035 20.703 0.444 1 85.94 28 ILE B CA 1
ATOM 2066 C C . ILE B 1 28 ? -8.336 20.297 -0.245 1 85.94 28 ILE B C 1
ATOM 2068 O O . ILE B 1 28 ? -8.609 19.094 -0.411 1 85.94 28 ILE B O 1
ATOM 2072 N N . ASN B 1 29 ? -9.086 21.234 -0.588 1 79.38 29 ASN B N 1
ATOM 2073 C CA . ASN B 1 29 ? -10.273 21.016 -1.409 1 79.38 29 ASN B CA 1
ATOM 2074 C C . ASN B 1 29 ? -10.109 21.609 -2.805 1 79.38 29 ASN B C 1
ATOM 2076 O O . ASN B 1 29 ? -9.906 22.812 -2.953 1 79.38 29 ASN B O 1
ATOM 2080 N N . THR B 1 30 ? -9.992 20.656 -3.697 1 71.31 30 THR B N 1
ATOM 2081 C CA . THR B 1 30 ? -9.883 21.141 -5.066 1 71.31 30 THR B CA 1
ATOM 2082 C C . THR B 1 30 ? -11.234 21.094 -5.77 1 71.31 30 THR B C 1
ATOM 2084 O O . THR B 1 30 ? -11.938 20.078 -5.707 1 71.31 30 THR B O 1
ATOM 2087 N N . GLU B 1 31 ? -11.867 22.141 -5.934 1 62.78 31 GLU B N 1
ATOM 2088 C CA . GLU B 1 31 ? -13.148 22.203 -6.621 1 62.78 31 GLU B CA 1
ATOM 2089 C C . GLU B 1 31 ? -12.969 22.562 -8.094 1 62.78 31 GLU B C 1
ATOM 2091 O O . GLU B 1 31 ? -12.414 23.609 -8.43 1 62.78 31 GLU B O 1
ATOM 2096 N N . THR B 1 32 ? -13.016 21.5 -8.922 1 55.28 32 THR B N 1
ATOM 2097 C CA . THR B 1 32 ? -12.977 21.891 -10.328 1 55.28 32 THR B CA 1
ATOM 2098 C C . THR B 1 32 ? -14.391 22.125 -10.859 1 55.28 32 THR B C 1
ATOM 2100 O O . THR B 1 32 ? -14.57 22.75 -11.906 1 55.28 32 THR B O 1
ATOM 2103 N N . PHE B 1 33 ? -15.328 21.312 -10.406 1 52.88 33 PHE B N 1
ATOM 2104 C CA . PHE B 1 33 ? -16.578 21.438 -11.141 1 52.88 33 PHE B CA 1
ATOM 2105 C C . PHE B 1 33 ? -17.516 22.438 -10.461 1 52.88 33 PHE B C 1
ATOM 2107 O O . PHE B 1 33 ? -17.484 22.594 -9.234 1 52.88 33 PHE B O 1
ATOM 2114 N N . THR B 1 34 ? -17.891 23.188 -11.305 1 52.94 34 THR B N 1
ATOM 2115 C CA . THR B 1 34 ? -18.828 24.297 -11.125 1 52.94 34 THR B CA 1
ATOM 2116 C C . THR B 1 34 ? -20.219 23.781 -10.805 1 52.94 34 THR B C 1
ATOM 2118 O O . THR B 1 34 ? -21.203 24.547 -10.852 1 52.94 34 THR B O 1
ATOM 2121 N N . THR B 1 35 ? -20.375 22.406 -10.734 1 56.66 35 THR B N 1
ATOM 2122 C CA . THR B 1 35 ? -21.797 22.203 -10.453 1 56.66 35 THR B CA 1
ATOM 2123 C C . THR B 1 35 ? -22.062 22.328 -8.953 1 56.66 35 THR B C 1
ATOM 2125 O O . THR B 1 35 ? -21.219 21.969 -8.133 1 56.66 35 THR B O 1
ATOM 2128 N N . SER B 1 36 ? -23.109 22.984 -8.688 1 60.75 36 SER B N 1
ATOM 2129 C CA . SER B 1 36 ? -23.578 23.266 -7.332 1 60.75 36 SER B CA 1
ATOM 2130 C C . SER B 1 36 ? -23.609 22 -6.48 1 60.75 36 SER B C 1
ATOM 2132 O O . SER B 1 36 ? -23.25 22.031 -5.301 1 60.75 36 SER B O 1
ATOM 2134 N N . LEU B 1 37 ? -23.938 20.859 -7.141 1 60.88 37 LEU B N 1
ATOM 2135 C CA . LEU B 1 37 ? -24.078 19.609 -6.398 1 60.88 37 LEU B CA 1
ATOM 2136 C C . LEU B 1 37 ? -22.734 19.125 -5.883 1 60.88 37 LEU B C 1
ATOM 2138 O O . LEU B 1 37 ? -22.625 18.688 -4.73 1 60.88 37 LEU B O 1
ATOM 2142 N N . TYR B 1 38 ? -21.766 19.375 -6.637 1 64.06 38 TYR B N 1
ATOM 2143 C CA . TYR B 1 38 ? -20.438 18.891 -6.227 1 64.06 38 TYR B CA 1
ATOM 2144 C C . TYR B 1 38 ? -19.828 19.828 -5.18 1 64.06 38 TYR B C 1
ATOM 2146 O O . TYR B 1 38 ? -19.125 19.359 -4.277 1 64.06 38 TYR B O 1
ATOM 2154 N N . LYS B 1 39 ? -20.344 20.984 -5.246 1 67.56 39 LYS B N 1
ATOM 2155 C CA . LYS B 1 39 ? -19.828 21.938 -4.27 1 67.56 39 LYS B CA 1
ATOM 2156 C C . LYS B 1 39 ? -20.375 21.641 -2.875 1 67.56 39 LYS B C 1
ATOM 2158 O O . LYS B 1 39 ? -19.625 21.703 -1.892 1 67.56 39 LYS B O 1
ATOM 2163 N N . CYS B 1 40 ? -21.625 21.344 -2.912 1 67.88 40 CYS B N 1
ATOM 2164 C CA . CYS B 1 40 ? -22.25 21.047 -1.628 1 67.88 40 CYS B CA 1
ATOM 2165 C C . CYS B 1 40 ? -21.656 19.766 -1.029 1 67.88 40 CYS B C 1
ATOM 2167 O O . CYS B 1 40 ? -21.359 19.719 0.166 1 67.88 40 CYS B O 1
ATOM 2169 N N . ARG B 1 41 ? -21.438 18.859 -1.884 1 69.12 41 ARG B N 1
ATOM 2170 C CA . ARG B 1 41 ? -20.922 17.578 -1.407 1 69.12 41 ARG B CA 1
ATOM 2171 C C . ARG B 1 41 ? -19.469 17.719 -0.943 1 69.12 41 ARG B C 1
ATOM 2173 O O . ARG B 1 41 ? -19.094 17.172 0.094 1 69.12 41 ARG B O 1
ATOM 2180 N N . ALA B 1 42 ? -18.781 18.406 -1.667 1 72.44 42 ALA B N 1
ATOM 2181 C CA . ALA B 1 42 ? -17.391 18.656 -1.302 1 72.44 42 ALA B CA 1
ATOM 2182 C C . ALA B 1 42 ? -17.297 19.359 0.047 1 72.44 42 ALA B C 1
ATOM 2184 O O . ALA B 1 42 ? -16.438 19.031 0.875 1 72.44 42 ALA B O 1
ATOM 2185 N N . ALA B 1 43 ? -18.219 20.25 0.226 1 76.38 43 ALA B N 1
ATOM 2186 C CA . ALA B 1 43 ? -18.219 21.016 1.479 1 76.38 43 ALA B CA 1
ATOM 2187 C C . ALA B 1 43 ? -18.547 20.109 2.662 1 76.38 43 ALA B C 1
ATOM 2189 O O . ALA B 1 43 ? -17.938 20.219 3.727 1 76.38 43 ALA B O 1
ATOM 2190 N N . LYS B 1 44 ? -19.453 19.266 2.43 1 78 44 LYS B N 1
ATOM 2191 C CA . LYS B 1 44 ? -19.828 18.344 3.49 1 78 44 LYS B CA 1
ATOM 2192 C C . LYS B 1 44 ? -18.672 17.391 3.814 1 78 44 LYS B C 1
ATOM 2194 O O . LYS B 1 44 ? -18.344 17.188 4.984 1 78 44 LYS B O 1
ATOM 2199 N N . ASP B 1 45 ? -18.125 16.844 2.834 1 78.44 45 ASP B N 1
ATOM 2200 C CA . ASP B 1 45 ? -17.031 15.906 3.021 1 78.44 45 ASP B CA 1
ATOM 2201 C C . ASP B 1 45 ? -15.828 16.594 3.68 1 78.44 45 ASP B C 1
ATOM 2203 O O . ASP B 1 45 ? -15.156 16 4.527 1 78.44 45 ASP B O 1
ATOM 2207 N N . GLU B 1 46 ? -15.625 17.75 3.289 1 81.88 46 GLU B N 1
ATOM 2208 C CA . GLU B 1 46 ? -14.539 18.531 3.883 1 81.88 46 GLU B CA 1
ATOM 2209 C C . GLU B 1 46 ? -14.766 18.734 5.379 1 81.88 46 GLU B C 1
ATOM 2211 O O . GLU B 1 46 ? -13.828 18.609 6.176 1 81.88 46 GLU B O 1
ATOM 2216 N N . LYS B 1 47 ? -15.938 19.078 5.695 1 84.94 47 LYS B N 1
ATOM 2217 C CA . LYS B 1 47 ? -16.266 19.328 7.098 1 84.94 47 LYS B CA 1
ATOM 2218 C C . LYS B 1 47 ? -16.078 18.062 7.926 1 84.94 47 LYS B C 1
ATOM 2220 O O . LYS B 1 47 ? -15.555 18.109 9.039 1 84.94 47 LYS B O 1
ATOM 2225 N N . VAL B 1 48 ? -16.5 16.969 7.418 1 83.81 48 VAL B N 1
ATOM 2226 C CA . VAL B 1 48 ? -16.359 15.711 8.125 1 83.81 48 VAL B CA 1
ATOM 2227 C C . VAL B 1 48 ? -14.891 15.383 8.32 1 83.81 48 VAL B C 1
ATOM 2229 O O . VAL B 1 48 ? -14.477 14.984 9.414 1 83.81 48 VAL B O 1
ATOM 2232 N N . MET B 1 49 ? -14.125 15.594 7.324 1 87.25 49 MET B N 1
ATOM 2233 C CA . MET B 1 49 ? -12.695 15.32 7.402 1 87.25 49 MET B CA 1
ATOM 2234 C C . MET B 1 49 ? -12.016 16.25 8.391 1 87.25 49 MET B C 1
ATOM 2236 O O . MET B 1 49 ? -11.156 15.828 9.164 1 87.25 49 MET B O 1
ATOM 2240 N N . GLN B 1 50 ? -12.422 17.469 8.32 1 91.12 50 GLN B N 1
ATOM 2241 C CA . GLN B 1 50 ? -11.867 18.422 9.266 1 91.12 50 GLN B CA 1
ATOM 2242 C C . GLN B 1 50 ? -12.156 18.016 10.711 1 91.12 50 GLN B C 1
ATOM 2244 O O . GLN B 1 50 ? -11.266 18.031 11.562 1 91.12 50 GLN B O 1
ATOM 2249 N N . ASN B 1 51 ? -13.328 17.641 10.953 1 91.19 51 ASN B N 1
ATOM 2250 C CA . ASN B 1 51 ? -13.719 17.203 12.289 1 91.19 51 ASN B CA 1
ATOM 2251 C C . ASN B 1 51 ? -12.922 15.992 12.742 1 91.19 51 ASN B C 1
ATOM 2253 O O . ASN B 1 51 ? -12.492 15.914 13.891 1 91.19 51 ASN B O 1
ATOM 2257 N N . LEU B 1 52 ? -12.773 15.094 11.859 1 89.81 52 LEU B N 1
ATOM 2258 C CA . LEU B 1 52 ? -12 13.891 12.164 1 89.81 52 LEU B CA 1
ATOM 2259 C C . LEU B 1 52 ? -10.57 14.25 12.555 1 89.81 52 LEU B C 1
ATOM 2261 O O . LEU B 1 52 ? -10.078 13.812 13.594 1 89.81 52 LEU B O 1
ATOM 2265 N N . LEU B 1 53 ? -9.93 15.062 11.773 1 94.12 53 LEU B N 1
ATOM 2266 C CA . LEU B 1 53 ? -8.539 15.438 12.023 1 94.12 53 LEU B CA 1
ATOM 2267 C C . LEU B 1 53 ? -8.406 16.203 13.336 1 94.12 53 LEU B C 1
ATOM 2269 O O . LEU B 1 53 ? -7.477 15.969 14.109 1 94.12 53 LEU B O 1
ATOM 2273 N N . GLN B 1 54 ? -9.352 17 13.57 1 94.81 54 GLN B N 1
ATOM 2274 C CA . GLN B 1 54 ? -9.344 17.75 14.82 1 94.81 54 GLN B CA 1
ATOM 2275 C C . GLN B 1 54 ? -9.539 16.844 16.016 1 94.81 54 GLN B C 1
ATOM 2277 O O . GLN B 1 54 ? -8.891 17.016 17.062 1 94.81 54 GLN B O 1
ATOM 2282 N N . THR B 1 55 ? -10.391 15.898 15.883 1 90.56 55 THR B N 1
ATOM 2283 C CA . THR B 1 55 ? -10.641 14.938 16.953 1 90.56 55 THR B CA 1
ATOM 2284 C C . THR B 1 55 ? -9.383 14.125 17.25 1 90.56 55 THR B C 1
ATOM 2286 O O . THR B 1 55 ? -9.141 13.734 18.391 1 90.56 55 THR B O 1
ATOM 2289 N N . LEU B 1 56 ? -8.586 13.938 16.281 1 92.5 56 LEU B N 1
ATOM 2290 C CA . LEU B 1 56 ? -7.344 13.188 16.438 1 92.5 56 LEU B CA 1
ATOM 2291 C C . LEU B 1 56 ? -6.238 14.078 17 1 92.5 56 LEU B C 1
ATOM 2293 O O . LEU B 1 56 ? -5.113 13.617 17.219 1 92.5 56 LEU B O 1
ATOM 2297 N N . GLY B 1 57 ? -6.508 15.352 17.141 1 94 57 GLY B N 1
ATOM 2298 C CA . GLY B 1 57 ? -5.562 16.25 17.781 1 94 57 GLY B CA 1
ATOM 2299 C C . GLY B 1 57 ? -4.773 17.094 16.797 1 94 57 GLY B C 1
ATOM 2300 O O . GLY B 1 57 ? -3.811 17.766 17.188 1 94 57 GLY B O 1
ATOM 2301 N N . TYR B 1 58 ? -5.145 17.047 15.555 1 97.19 58 TYR B N 1
ATOM 2302 C CA . TYR B 1 58 ? -4.398 17.812 14.555 1 97.19 58 TYR B CA 1
ATOM 2303 C C . TYR B 1 58 ? -4.988 19.203 14.383 1 97.19 58 TYR B C 1
ATOM 2305 O O . TYR B 1 58 ? -6.207 19.359 14.266 1 97.19 58 TYR B O 1
ATOM 2313 N N . GLU B 1 59 ? -4.117 20.156 14.406 1 97.62 59 GLU B N 1
ATOM 2314 C CA . GLU B 1 59 ? -4.508 21.469 13.883 1 97.62 59 GLU B CA 1
ATOM 2315 C C . GLU B 1 59 ? -4.68 21.422 12.367 1 97.62 59 GLU B C 1
ATOM 2317 O O . GLU B 1 59 ? -3.777 21 11.648 1 97.62 59 GLU B O 1
ATOM 2322 N N . VAL B 1 60 ? -5.809 21.969 11.898 1 96.69 60 VAL B N 1
ATOM 2323 C CA . VAL B 1 60 ? -6.105 21.797 10.484 1 96.69 60 VAL B CA 1
ATOM 2324 C C . VAL B 1 60 ? -5.891 23.109 9.742 1 96.69 60 VAL B C 1
ATOM 2326 O O . VAL B 1 60 ? -6.527 24.125 10.062 1 96.69 60 VAL B O 1
ATOM 2329 N N . VAL B 1 61 ? -4.965 23.078 8.773 1 94.81 61 VAL B N 1
ATOM 2330 C CA . VAL B 1 61 ? -4.793 24.156 7.805 1 94.81 61 VAL B CA 1
ATOM 2331 C C . VAL B 1 61 ? -5.625 23.875 6.559 1 94.81 61 VAL B C 1
ATOM 2333 O O . VAL B 1 61 ? -5.406 22.875 5.867 1 94.81 61 VAL B O 1
ATOM 2336 N N . ARG B 1 62 ? -6.504 24.766 6.316 1 90.75 62 ARG B N 1
ATOM 2337 C CA . ARG B 1 62 ? -7.41 24.547 5.195 1 90.75 62 ARG B CA 1
ATOM 2338 C C . ARG B 1 62 ? -6.992 25.391 3.988 1 90.75 62 ARG B C 1
ATOM 2340 O O . ARG B 1 62 ? -6.648 26.562 4.133 1 90.75 62 ARG B O 1
ATOM 2347 N N . CYS B 1 63 ? -6.926 24.688 2.881 1 83.31 63 CYS B N 1
ATOM 2348 C CA . CYS B 1 63 ? -6.742 25.359 1.597 1 83.31 63 CYS B CA 1
ATOM 2349 C C . CYS B 1 63 ? -7.902 25.047 0.655 1 83.31 63 CYS B C 1
ATOM 2351 O O . CYS B 1 63 ? -8.008 23.938 0.131 1 83.31 63 CYS B O 1
ATOM 2353 N N . GLY B 1 64 ? -8.758 25.953 0.592 1 73 64 GLY B N 1
ATOM 2354 C CA . GLY B 1 64 ? -9.984 25.703 -0.14 1 73 64 GLY B CA 1
ATOM 2355 C C . GLY B 1 64 ? -10.016 26.359 -1.51 1 73 64 GLY B C 1
ATOM 2356 O O . GLY B 1 64 ? -9.219 27.25 -1.79 1 73 64 GLY B O 1
ATOM 2357 N N . ASP B 1 65 ? -10.805 25.75 -2.328 1 65.19 65 ASP B N 1
ATOM 2358 C CA . ASP B 1 65 ? -11.305 26.281 -3.592 1 65.19 65 ASP B CA 1
ATOM 2359 C C . ASP B 1 65 ? -10.164 26.625 -4.539 1 65.19 65 ASP B C 1
ATOM 2361 O O . ASP B 1 65 ? -10.125 27.719 -5.109 1 65.19 65 ASP B O 1
ATOM 2365 N N . ILE B 1 66 ? -9.32 25.703 -4.57 1 66.88 66 ILE B N 1
ATOM 2366 C CA . ILE B 1 66 ? -8.219 25.953 -5.496 1 66.88 66 ILE B CA 1
ATOM 2367 C C . ILE B 1 66 ? -8.297 24.969 -6.664 1 66.88 66 ILE B C 1
ATOM 2369 O O . ILE B 1 66 ? -8.953 23.922 -6.566 1 66.88 66 ILE B O 1
ATOM 2373 N N . THR B 1 67 ? -7.812 25.484 -7.738 1 66.81 67 THR B N 1
ATOM 2374 C CA . THR B 1 67 ? -7.668 24.578 -8.867 1 66.81 67 THR B CA 1
ATOM 2375 C C . THR B 1 67 ? -6.438 23.688 -8.688 1 66.81 67 THR B C 1
ATOM 2377 O O . THR B 1 67 ? -5.547 24 -7.895 1 66.81 67 THR B O 1
ATOM 2380 N N . ALA B 1 68 ? -6.402 22.547 -9.305 1 63.31 68 ALA B N 1
ATOM 2381 C CA . ALA B 1 68 ? -5.305 21.594 -9.242 1 63.31 68 ALA B CA 1
ATOM 2382 C C . ALA B 1 68 ? -3.963 22.281 -9.484 1 63.31 68 ALA B C 1
ATOM 2384 O O . ALA B 1 68 ? -2.965 21.938 -8.844 1 63.31 68 ALA B O 1
ATOM 2385 N N . LYS B 1 69 ? -4.031 23.25 -10.281 1 64.5 69 LYS B N 1
ATOM 2386 C CA . LYS B 1 69 ? -2.787 23.906 -10.664 1 64.5 69 LYS B CA 1
ATOM 2387 C C . LYS B 1 69 ? -2.295 24.828 -9.555 1 64.5 69 LYS B C 1
ATOM 2389 O O . LYS B 1 69 ? -1.121 25.203 -9.531 1 64.5 69 LYS B O 1
ATOM 2394 N N . MET B 1 70 ? -3.088 25.031 -8.633 1 73 70 MET B N 1
ATOM 2395 C CA . MET B 1 70 ? -2.738 26.031 -7.621 1 73 70 MET B CA 1
ATOM 2396 C C . MET B 1 70 ? -2.373 25.359 -6.301 1 73 70 MET B C 1
ATOM 2398 O O . MET B 1 70 ? -2.164 26.047 -5.293 1 73 70 MET B O 1
ATOM 2402 N N . ILE B 1 71 ? -2.207 24.078 -6.391 1 80 71 ILE B N 1
ATOM 2403 C CA . ILE B 1 71 ? -1.979 23.344 -5.148 1 80 71 ILE B CA 1
ATOM 2404 C C . ILE B 1 71 ? -0.555 23.609 -4.656 1 80 71 ILE B C 1
ATOM 2406 O O . ILE B 1 71 ? -0.263 23.438 -3.469 1 80 71 ILE B O 1
ATOM 2410 N N . ASP B 1 72 ? 0.269 24.016 -5.527 1 82.25 72 ASP B N 1
ATOM 2411 C CA . ASP B 1 72 ? 1.692 24.156 -5.23 1 82.25 72 ASP B CA 1
ATOM 2412 C C . ASP B 1 72 ? 1.928 25.156 -4.105 1 82.25 72 ASP B C 1
ATOM 2414 O O . ASP B 1 72 ? 2.699 24.891 -3.182 1 82.25 72 ASP B O 1
ATOM 2418 N N . LYS B 1 73 ? 1.293 26.281 -4.168 1 85.5 73 LYS B N 1
ATOM 2419 C CA . LYS B 1 73 ? 1.539 27.359 -3.211 1 85.5 73 LYS B CA 1
ATOM 2420 C C . LYS B 1 73 ? 1.136 26.938 -1.8 1 85.5 73 LYS B C 1
ATOM 2422 O O . LYS B 1 73 ? 1.95 27 -0.875 1 85.5 73 LYS B O 1
ATOM 2427 N N . PRO B 1 74 ? -0.037 26.484 -1.632 1 86.12 74 PRO B N 1
ATOM 2428 C CA . PRO B 1 74 ? -0.396 26.062 -0.276 1 86.12 74 PRO B CA 1
ATOM 2429 C C . PRO B 1 74 ? 0.474 24.922 0.234 1 86.12 74 PRO B C 1
ATOM 2431 O O . PRO B 1 74 ? 0.794 24.859 1.425 1 86.12 74 PRO B O 1
ATOM 2434 N N . LEU B 1 75 ? 0.824 24.047 -0.55 1 89.69 75 LEU B N 1
ATOM 2435 C CA . LEU B 1 75 ? 1.685 22.938 -0.17 1 89.69 75 LEU B CA 1
ATOM 2436 C C . LEU B 1 75 ? 3.066 23.438 0.24 1 89.69 75 LEU B C 1
ATOM 2438 O O . LEU B 1 75 ? 3.645 22.938 1.211 1 89.69 75 LEU B O 1
ATOM 2442 N N . LYS B 1 76 ? 3.539 24.375 -0.541 1 91 76 LYS B N 1
ATOM 2443 C CA . LYS B 1 76 ? 4.836 24.953 -0.202 1 91 76 LYS B CA 1
ATOM 2444 C C . LYS B 1 76 ? 4.777 25.672 1.142 1 91 76 LYS B C 1
ATOM 2446 O O . LYS B 1 76 ? 5.668 25.5 1.979 1 91 76 LYS B O 1
ATOM 2451 N N . GLU B 1 77 ? 3.781 26.453 1.301 1 92.75 77 GLU B N 1
ATOM 2452 C CA . GLU B 1 77 ? 3.604 27.141 2.576 1 92.75 77 GLU B CA 1
ATOM 2453 C C . GLU B 1 77 ? 3.504 26.141 3.73 1 92.75 77 GLU B C 1
ATOM 2455 O O . GLU B 1 77 ? 4.102 26.344 4.785 1 92.75 77 GLU B O 1
ATOM 2460 N N . PHE B 1 78 ? 2.838 25.125 3.516 1 94.75 78 PHE B N 1
ATOM 2461 C CA . PHE B 1 78 ? 2.68 24.094 4.539 1 94.75 78 PHE B CA 1
ATOM 2462 C C . PHE B 1 78 ? 4.016 23.422 4.852 1 94.75 78 PHE B C 1
ATOM 2464 O O . PHE B 1 78 ? 4.336 23.188 6.016 1 94.75 78 PHE B O 1
ATOM 2471 N N . SER B 1 79 ? 4.789 23.094 3.838 1 94.75 79 SER B N 1
ATOM 2472 C CA . SER B 1 79 ? 6.062 22.406 3.996 1 94.75 79 SER B CA 1
ATOM 2473 C C . SER B 1 79 ? 7.047 23.234 4.812 1 94.75 79 SER B C 1
ATOM 2475 O O . SER B 1 79 ? 8.062 22.719 5.289 1 94.75 79 SER B O 1
ATOM 2477 N N . GLU B 1 80 ? 6.727 24.516 4.969 1 95.31 80 GLU B N 1
ATOM 2478 C CA . GLU B 1 80 ? 7.594 25.422 5.719 1 95.31 80 GLU B CA 1
ATOM 2479 C C . GLU B 1 80 ? 7 25.75 7.086 1 95.31 80 GLU B C 1
ATOM 2481 O O . GLU B 1 80 ? 7.551 26.562 7.828 1 95.31 80 GLU B O 1
ATOM 2486 N N . HIS B 1 81 ? 5.934 25.156 7.402 1 95.81 81 HIS B N 1
ATOM 2487 C CA . HIS B 1 81 ? 5.273 25.453 8.664 1 95.81 81 HIS B CA 1
ATOM 2488 C C . HIS B 1 81 ? 6.156 25.078 9.852 1 95.81 81 HIS B C 1
ATOM 2490 O O . HIS B 1 81 ? 6.703 23.969 9.898 1 95.81 81 HIS B O 1
ATOM 2496 N N . PRO B 1 82 ? 6.316 25.859 10.836 1 95.62 82 PRO B N 1
ATOM 2497 C CA . PRO B 1 82 ? 7.25 25.641 11.945 1 95.62 82 PRO B CA 1
ATOM 2498 C C . PRO B 1 82 ? 6.875 24.422 12.797 1 95.62 82 PRO B C 1
ATOM 2500 O O . PRO B 1 82 ? 7.754 23.781 13.383 1 95.62 82 PRO B O 1
ATOM 2503 N N . LYS B 1 83 ? 5.664 24.078 12.852 1 96.94 83 LYS B N 1
ATOM 2504 C CA . LYS B 1 83 ? 5.207 22.953 13.68 1 96.94 83 LYS B CA 1
ATOM 2505 C C . LYS B 1 83 ? 5.719 21.625 13.133 1 96.94 83 LYS B C 1
ATOM 2507 O O . LYS B 1 83 ? 5.715 20.625 13.836 1 96.94 83 LYS B O 1
ATOM 2512 N N . LEU B 1 84 ? 6.125 21.594 11.898 1 97.38 84 LEU B N 1
ATOM 2513 C CA . LEU B 1 84 ? 6.543 20.344 11.273 1 97.38 84 LEU B CA 1
ATOM 2514 C C . LEU B 1 84 ? 7.801 19.797 11.945 1 97.38 84 LEU B C 1
ATOM 2516 O O . LEU B 1 84 ? 8.023 18.594 11.969 1 97.38 84 LEU B O 1
ATOM 2520 N N . ALA B 1 85 ? 8.562 20.688 12.539 1 96.75 85 ALA B N 1
ATOM 2521 C CA . ALA B 1 85 ? 9.781 20.266 13.234 1 96.75 85 ALA B CA 1
ATOM 2522 C C . ALA B 1 85 ? 9.445 19.609 14.57 1 96.75 85 ALA B C 1
ATOM 2524 O O . ALA B 1 85 ? 10.242 18.844 15.117 1 96.75 85 ALA B O 1
ATOM 2525 N N . LEU B 1 86 ? 8.266 19.875 15.031 1 97.62 86 LEU B N 1
ATOM 2526 C CA . LEU B 1 86 ? 7.918 19.469 16.391 1 97.62 86 LEU B CA 1
ATOM 2527 C C . LEU B 1 86 ? 6.906 18.328 16.375 1 97.62 86 LEU B C 1
ATOM 2529 O O . LEU B 1 86 ? 6.73 17.641 17.375 1 97.62 86 LEU B O 1
ATOM 2533 N N . THR B 1 87 ? 6.242 18.125 15.281 1 97.81 87 THR B N 1
ATOM 2534 C CA . THR B 1 87 ? 5.184 17.125 15.188 1 97.81 87 THR B CA 1
ATOM 2535 C C . THR B 1 87 ? 5.777 15.727 15.047 1 97.81 87 THR B C 1
ATOM 2537 O O . THR B 1 87 ? 6.977 15.578 14.797 1 97.81 87 THR B O 1
ATOM 2540 N N . ASP B 1 88 ? 4.977 14.711 15.289 1 97.44 88 ASP B N 1
ATOM 2541 C CA . ASP B 1 88 ? 5.398 13.328 15.086 1 97.44 88 ASP B CA 1
ATOM 2542 C C . ASP B 1 88 ? 4.871 12.781 13.758 1 97.44 88 ASP B C 1
ATOM 2544 O O . ASP B 1 88 ? 5.355 11.758 13.266 1 97.44 88 ASP B O 1
ATOM 2548 N N . SER B 1 89 ? 3.945 13.422 13.219 1 97.88 89 SER B N 1
ATOM 2549 C CA . SER B 1 89 ? 3.283 12.969 12 1 97.88 89 SER B CA 1
ATOM 2550 C C . SER B 1 89 ? 2.535 14.117 11.32 1 97.88 89 SER B C 1
ATOM 2552 O O . SER B 1 89 ? 2.328 15.172 11.922 1 97.88 89 SER B O 1
ATOM 2554 N N . VAL B 1 90 ? 2.18 13.875 10.07 1 97.94 90 VAL B N 1
ATOM 2555 C CA . VAL B 1 90 ? 1.338 14.852 9.391 1 97.94 90 VAL B CA 1
ATOM 2556 C C . VAL B 1 90 ? 0.289 14.133 8.547 1 97.94 90 VAL B C 1
ATOM 2558 O O . VAL B 1 90 ? 0.54 13.039 8.031 1 97.94 90 VAL B O 1
ATOM 2561 N N . PHE B 1 91 ? -0.892 14.75 8.453 1 97.12 91 PHE B N 1
ATOM 2562 C CA . PHE B 1 91 ? -1.925 14.344 7.508 1 97.12 91 PHE B CA 1
ATOM 2563 C C . PHE B 1 91 ? -2.068 15.367 6.391 1 97.12 91 PHE B C 1
ATOM 2565 O O . PHE B 1 91 ? -2.027 16.578 6.641 1 97.12 91 PHE B O 1
ATOM 2572 N N . VAL B 1 92 ? -2.178 14.891 5.184 1 94.19 92 VAL B N 1
ATOM 2573 C CA . VAL B 1 92 ? -2.602 15.695 4.043 1 94.19 92 VAL B CA 1
ATOM 2574 C C . VAL B 1 92 ? -3.834 15.062 3.396 1 94.19 92 VAL B C 1
ATOM 2576 O O . VAL B 1 92 ? -3.797 13.906 2.975 1 94.19 92 VAL B O 1
ATOM 2579 N N . THR B 1 93 ? -4.895 15.773 3.363 1 91.12 93 THR B N 1
ATOM 2580 C CA . THR B 1 93 ? -6.117 15.258 2.758 1 91.12 93 THR B CA 1
ATOM 2581 C C . THR B 1 93 ? -6.477 16.062 1.507 1 91.12 93 THR B C 1
ATOM 2583 O O . THR B 1 93 ? -6.484 17.281 1.528 1 91.12 93 THR B O 1
ATOM 2586 N N . LEU B 1 94 ? -6.699 15.367 0.469 1 84.44 94 LEU B N 1
ATOM 2587 C CA . LEU B 1 94 ? -7.117 15.945 -0.804 1 84.44 94 LEU B CA 1
ATOM 2588 C C . LEU B 1 94 ? -8.523 15.5 -1.167 1 84.44 94 LEU B C 1
ATOM 2590 O O . LEU B 1 94 ? -8.781 14.305 -1.339 1 84.44 94 LEU B O 1
ATOM 2594 N N . VAL B 1 95 ? -9.391 16.391 -1.2 1 76.75 95 VAL B N 1
ATOM 2595 C CA . VAL B 1 95 ? -10.758 16.125 -1.636 1 76.75 95 VAL B CA 1
ATOM 2596 C C . VAL B 1 95 ? -10.984 16.734 -3.021 1 76.75 95 VAL B C 1
ATOM 2598 O O . VAL B 1 95 ? -10.891 17.953 -3.199 1 76.75 95 VAL B O 1
ATOM 2601 N N . CYS B 1 96 ? -11.062 15.883 -3.967 1 69.5 96 CYS B N 1
ATOM 2602 C CA . CYS B 1 96 ? -11.18 16.328 -5.352 1 69.5 96 CYS B CA 1
ATOM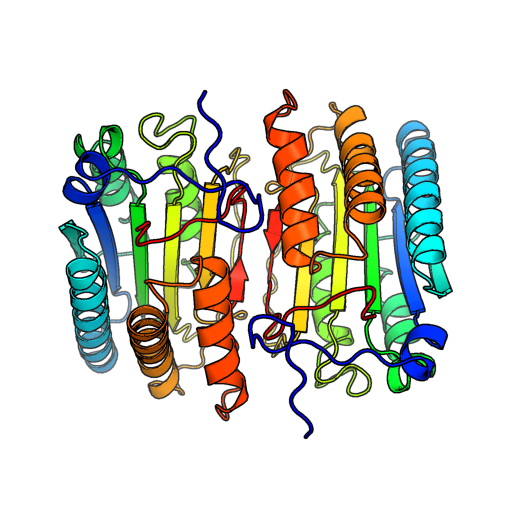 2603 C C . CYS B 1 96 ? -12.531 15.93 -5.938 1 69.5 96 CYS B C 1
ATOM 2605 O O . CYS B 1 96 ? -12.938 14.766 -5.84 1 69.5 96 CYS B O 1
ATOM 2607 N N . TYR B 1 97 ? -13.281 16.891 -6.32 1 61.56 97 TYR B N 1
ATOM 2608 C CA . TYR B 1 97 ? -14.516 16.594 -7.039 1 61.56 97 TYR B CA 1
ATOM 2609 C C . TYR B 1 97 ? -14.422 17.062 -8.484 1 61.56 97 TYR B C 1
ATOM 2611 O O . TYR B 1 97 ? -13.875 18.125 -8.773 1 61.56 97 TYR B O 1
ATOM 2619 N N . GLY B 1 98 ? -14.836 16.312 -9.43 1 56.59 98 GLY B N 1
ATOM 2620 C CA . GLY B 1 98 ? -15.102 16.812 -10.766 1 56.59 98 GLY B CA 1
ATOM 2621 C C . GLY B 1 98 ? -14.055 16.375 -11.781 1 56.59 98 GLY B C 1
ATOM 2622 O O . GLY B 1 98 ? -14.133 16.734 -12.953 1 56.59 98 GLY B O 1
ATOM 2623 N N . GLY B 1 99 ? -13.383 15.312 -11.602 1 49.53 99 GLY B N 1
ATOM 2624 C CA . GLY B 1 99 ? -12.797 14.531 -12.68 1 49.53 99 GLY B CA 1
ATOM 2625 C C . GLY B 1 99 ? -11.594 15.203 -13.32 1 49.53 99 GLY B C 1
ATOM 2626 O O . GLY B 1 99 ? -11.391 15.094 -14.531 1 49.53 99 GLY B O 1
ATOM 2627 N N . THR B 1 100 ? -10.992 16.25 -12.812 1 51.19 100 THR B N 1
ATOM 2628 C CA . THR B 1 100 ? -10.031 16.906 -13.703 1 51.19 100 THR B CA 1
ATOM 2629 C C . THR B 1 100 ? -8.891 15.945 -14.047 1 51.19 100 THR B C 1
ATOM 2631 O O . THR B 1 100 ? -8.156 16.172 -15.008 1 51.19 100 THR B O 1
ATOM 2634 N N . GLY B 1 101 ? -8.953 14.82 -13.625 1 55.19 101 GLY B N 1
ATOM 2635 C CA . GLY B 1 101 ? -7.91 13.883 -14 1 55.19 101 GLY B CA 1
ATOM 2636 C C . GLY B 1 101 ? -6.527 14.32 -13.562 1 55.19 101 GLY B C 1
ATOM 2637 O O . GLY B 1 101 ? -5.523 13.891 -14.133 1 55.19 101 GLY B O 1
ATOM 2638 N N . THR B 1 102 ? -6.445 15.375 -12.633 1 58.56 102 THR B N 1
ATOM 2639 C CA . THR B 1 102 ? -5.145 15.93 -12.281 1 58.56 102 THR B CA 1
ATOM 2640 C C . THR B 1 102 ? -4.68 15.383 -10.93 1 58.56 102 THR B C 1
ATOM 2642 O O . THR B 1 102 ? -3.678 15.844 -10.383 1 58.56 102 THR B O 1
ATOM 2645 N N . GLU B 1 103 ? -5.34 14.375 -10.359 1 66.38 103 GLU B N 1
ATOM 2646 C CA . GLU B 1 103 ? -5.039 13.883 -9.023 1 66.38 103 GLU B CA 1
ATOM 2647 C C . GLU B 1 103 ? -3.598 13.383 -8.93 1 66.38 103 GLU B C 1
ATOM 2649 O O . GLU B 1 103 ? -2.922 13.609 -7.922 1 66.38 103 GLU B O 1
ATOM 2654 N N . GLU B 1 104 ? -3.215 12.812 -10 1 69 104 GLU B N 1
ATOM 2655 C CA . GLU B 1 104 ? -1.854 12.281 -9.984 1 69 104 GLU B CA 1
ATOM 2656 C C . GLU B 1 104 ? -0.829 13.406 -9.859 1 69 104 GLU B C 1
ATOM 2658 O O . GLU B 1 104 ? 0.203 13.242 -9.203 1 69 104 GLU B O 1
ATOM 2663 N N . PHE B 1 105 ? -1.199 14.492 -10.43 1 70.31 105 PHE B N 1
ATOM 2664 C CA . PHE B 1 105 ? -0.314 15.648 -10.336 1 70.31 105 PHE B CA 1
ATOM 2665 C C . PHE B 1 105 ? -0.246 16.156 -8.906 1 70.31 105 PHE B C 1
ATOM 2667 O O . PHE B 1 105 ? 0.841 16.422 -8.383 1 70.31 105 PHE B O 1
ATOM 2674 N N . GLU B 1 106 ? -1.332 16.297 -8.359 1 76.31 106 GLU B N 1
ATOM 2675 C CA . GLU B 1 106 ? -1.393 16.781 -6.984 1 76.31 106 GLU B CA 1
ATOM 2676 C C . GLU B 1 106 ? -0.652 15.844 -6.035 1 76.31 106 GLU B C 1
ATOM 2678 O O . GLU B 1 106 ? 0.07 16.297 -5.145 1 76.31 106 GLU B O 1
ATOM 2683 N N . ILE B 1 107 ? -0.825 14.578 -6.273 1 79.75 107 ILE B N 1
ATOM 2684 C CA . ILE B 1 107 ? -0.17 13.57 -5.449 1 79.75 107 ILE B CA 1
ATOM 2685 C C . ILE B 1 107 ? 1.346 13.695 -5.586 1 79.75 107 ILE B C 1
ATOM 2687 O O . ILE B 1 107 ? 2.066 13.719 -4.586 1 79.75 107 ILE B O 1
ATOM 2691 N N . ASP B 1 108 ? 1.765 13.891 -6.75 1 81.62 108 ASP B N 1
ATOM 2692 C CA . ASP B 1 108 ? 3.197 14.016 -6.996 1 81.62 108 ASP B CA 1
ATOM 2693 C C . ASP B 1 108 ? 3.764 15.258 -6.309 1 81.62 108 ASP B C 1
ATOM 2695 O O . ASP B 1 108 ? 4.875 15.227 -5.773 1 81.62 108 ASP B O 1
ATOM 2699 N N . GLN B 1 109 ? 3.029 16.312 -6.363 1 83.94 109 GLN B N 1
ATOM 2700 C CA . GLN B 1 109 ? 3.48 17.531 -5.711 1 83.94 109 GLN B CA 1
ATOM 2701 C C . GLN B 1 109 ? 3.588 17.344 -4.203 1 83.94 109 GLN B C 1
ATOM 2703 O O . GLN B 1 109 ? 4.516 17.859 -3.572 1 83.94 109 GLN B O 1
ATOM 2708 N N . ILE B 1 110 ? 2.676 16.609 -3.674 1 86.88 110 ILE B N 1
ATOM 2709 C CA . ILE B 1 110 ? 2.695 16.344 -2.24 1 86.88 110 ILE B CA 1
ATOM 2710 C C . ILE B 1 110 ? 3.961 15.57 -1.878 1 86.88 110 ILE B C 1
ATOM 2712 O O . ILE B 1 110 ? 4.684 15.953 -0.955 1 86.88 110 ILE B O 1
ATOM 2716 N N . PHE B 1 111 ? 4.238 14.609 -2.613 1 86.5 111 PHE B N 1
ATOM 2717 C CA . PHE B 1 111 ? 5.414 13.789 -2.344 1 86.5 111 PHE B CA 1
ATOM 2718 C C . PHE B 1 111 ? 6.695 14.602 -2.529 1 86.5 111 PHE B C 1
ATOM 2720 O O . PHE B 1 111 ? 7.621 14.5 -1.724 1 86.5 111 PHE B O 1
ATOM 2727 N N . GLN B 1 112 ? 6.676 15.391 -3.523 1 86.31 112 GLN B N 1
ATOM 2728 C CA . GLN B 1 112 ? 7.871 16.172 -3.832 1 86.31 112 GLN B CA 1
ATOM 2729 C C . GLN B 1 112 ? 8.156 17.203 -2.742 1 86.31 112 GLN B C 1
ATOM 2731 O O . GLN B 1 112 ? 9.305 17.391 -2.348 1 86.31 112 GLN B O 1
ATOM 2736 N N . LEU B 1 113 ? 7.211 17.812 -2.266 1 90.19 113 LEU B N 1
ATOM 2737 C CA . LEU B 1 113 ? 7.426 18.938 -1.369 1 90.19 113 LEU B CA 1
ATOM 2738 C C . LEU B 1 113 ? 7.551 18.469 0.077 1 90.19 113 LEU B C 1
ATOM 2740 O O . LEU B 1 113 ? 8.07 19.188 0.926 1 90.19 113 LEU B O 1
ATOM 2744 N N . LEU B 1 114 ? 7.113 17.234 0.364 1 92.69 114 LEU B N 1
ATOM 2745 C CA . LEU B 1 114 ? 7.129 16.781 1.754 1 92.69 114 LEU B CA 1
ATOM 2746 C C . LEU B 1 114 ? 8.148 15.672 1.957 1 92.69 114 LEU B C 1
ATOM 2748 O O . LEU B 1 114 ? 8.227 15.086 3.041 1 92.69 114 LEU B O 1
ATOM 2752 N N . ASN B 1 115 ? 8.891 15.383 0.919 1 88.56 115 ASN B N 1
ATOM 2753 C CA . ASN B 1 115 ? 9.914 14.352 1.098 1 88.56 115 ASN B CA 1
ATOM 2754 C C . ASN B 1 115 ? 11.078 14.859 1.937 1 88.56 115 ASN B C 1
ATOM 2756 O O . ASN B 1 115 ? 11.102 16.031 2.34 1 88.56 115 ASN B O 1
ATOM 2760 N N . THR B 1 116 ? 12.031 13.953 2.23 1 86.19 116 THR B N 1
ATOM 2761 C CA . THR B 1 116 ? 13.125 14.234 3.152 1 86.19 116 THR B CA 1
ATOM 2762 C C . THR B 1 116 ? 13.984 15.383 2.639 1 86.19 116 THR B C 1
ATOM 2764 O O . THR B 1 116 ? 14.422 16.234 3.416 1 86.19 116 THR B O 1
ATOM 2767 N N . LYS B 1 117 ? 14.18 15.438 1.383 1 85.88 117 LYS B N 1
ATOM 2768 C CA . LYS B 1 117 ? 15.047 16.453 0.775 1 85.88 117 LYS B CA 1
ATOM 2769 C C . LYS B 1 117 ? 14.422 17.844 0.867 1 85.88 117 LYS B C 1
ATOM 2771 O O . LYS B 1 117 ? 15.078 18.781 1.301 1 85.88 117 LYS B O 1
ATOM 2776 N N . ASN B 1 118 ? 13.211 17.969 0.542 1 90 118 ASN B N 1
ATOM 2777 C CA . ASN B 1 118 ? 12.555 19.266 0.413 1 90 118 ASN B CA 1
ATOM 2778 C C . ASN B 1 118 ? 11.867 19.688 1.712 1 90 118 ASN B C 1
ATOM 2780 O O . ASN B 1 118 ? 11.531 20.859 1.893 1 90 118 ASN B O 1
ATOM 2784 N N . CYS B 1 119 ? 11.672 18.766 2.604 1 94.06 119 CYS B N 1
ATOM 2785 C CA . CYS B 1 119 ? 11.086 19.031 3.912 1 94.06 119 CYS B CA 1
ATOM 2786 C C . CYS B 1 119 ? 11.781 18.203 4.996 1 94.06 119 CYS B C 1
ATOM 2788 O O . CYS B 1 119 ? 11.172 17.312 5.578 1 94.06 119 CYS B O 1
ATOM 2790 N N . PRO B 1 120 ? 12.969 18.594 5.352 1 93.5 120 PRO B N 1
ATOM 2791 C CA . PRO B 1 120 ? 13.75 17.828 6.332 1 93.5 120 PRO B CA 1
ATOM 2792 C C . PRO B 1 120 ? 13.07 17.734 7.691 1 93.5 120 PRO B C 1
ATOM 2794 O O . PRO B 1 120 ? 13.328 16.812 8.461 1 93.5 120 PRO B O 1
ATOM 2797 N N . ALA B 1 121 ? 12.266 18.688 7.953 1 95.69 121 ALA B N 1
ATOM 2798 C CA . ALA B 1 121 ? 11.539 18.703 9.219 1 95.69 121 ALA B CA 1
ATOM 2799 C C . ALA B 1 121 ? 10.695 17.438 9.375 1 95.69 121 ALA B C 1
ATOM 2801 O O . ALA B 1 121 ? 10.398 17.016 10.5 1 95.69 121 ALA B O 1
ATOM 2802 N N . LEU B 1 122 ? 10.352 16.766 8.273 1 95.75 122 LEU B N 1
ATOM 2803 C CA . LEU 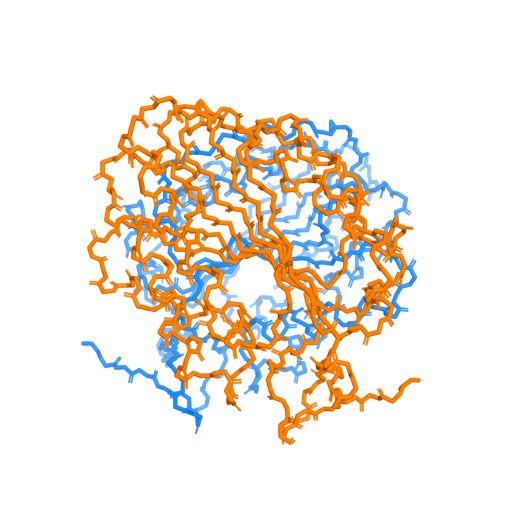B 1 122 ? 9.477 15.602 8.32 1 95.75 122 LEU B CA 1
ATOM 2804 C C . LEU B 1 122 ? 10.281 14.32 8.102 1 95.75 122 LEU B C 1
ATOM 2806 O O . LEU B 1 122 ? 9.703 13.242 7.918 1 95.75 122 LEU B O 1
ATOM 2810 N N . LYS B 1 123 ? 11.555 14.445 8.148 1 92.62 123 LYS B N 1
ATOM 2811 C CA . LYS B 1 123 ? 12.391 13.258 8.039 1 92.62 123 LYS B CA 1
ATOM 2812 C C . LYS B 1 123 ? 12.023 12.227 9.109 1 92.62 123 LYS B C 1
ATOM 2814 O O . LYS B 1 123 ? 11.891 12.562 10.289 1 92.62 123 LYS B O 1
ATOM 2819 N N . ASP B 1 124 ? 11.805 10.953 8.672 1 92.62 124 ASP B N 1
ATOM 2820 C CA . ASP B 1 124 ? 11.539 9.805 9.531 1 92.62 124 ASP B CA 1
ATOM 2821 C C . ASP B 1 124 ? 10.219 9.969 10.273 1 92.62 124 ASP B C 1
ATOM 2823 O O . ASP B 1 124 ? 10.039 9.414 11.359 1 92.62 124 ASP B O 1
ATOM 2827 N N . LYS B 1 125 ? 9.398 10.852 9.75 1 96.56 125 LYS B N 1
ATOM 2828 C CA . LYS B 1 125 ? 8.047 11.023 10.289 1 96.56 125 LYS B CA 1
ATOM 2829 C C . LYS B 1 125 ? 6.992 10.562 9.289 1 96.56 125 LYS B C 1
ATOM 2831 O O . LYS B 1 125 ? 7.109 10.82 8.086 1 96.56 125 LYS B O 1
ATOM 2836 N N . PRO B 1 126 ? 5.996 9.836 9.797 1 97.56 126 PRO B N 1
ATOM 2837 C CA . PRO B 1 126 ? 4.973 9.344 8.867 1 97.56 126 PRO B CA 1
ATOM 2838 C C . PRO B 1 126 ? 4.117 10.469 8.289 1 97.56 126 PRO B C 1
ATOM 2840 O O . PRO B 1 126 ? 3.668 11.352 9.023 1 97.56 126 PRO B O 1
ATOM 2843 N N . LYS B 1 127 ? 3.979 10.453 6.992 1 97.5 127 LYS B N 1
ATOM 2844 C CA . LYS B 1 127 ? 3.094 11.336 6.234 1 97.5 127 LYS B CA 1
ATOM 2845 C C . LYS B 1 127 ? 1.911 10.562 5.66 1 97.5 127 LYS B C 1
ATOM 2847 O O . LYS B 1 127 ? 2.07 9.789 4.711 1 97.5 127 LYS B O 1
ATOM 2852 N N . ILE B 1 128 ? 0.729 10.805 6.184 1 97.44 128 ILE B N 1
ATOM 2853 C CA . ILE B 1 128 ? -0.478 10.086 5.789 1 97.44 128 ILE B CA 1
ATOM 2854 C C . ILE B 1 128 ? -1.299 10.938 4.828 1 97.44 128 ILE B C 1
ATOM 2856 O O . ILE B 1 128 ? -1.767 12.023 5.199 1 97.44 128 ILE B O 1
ATOM 2860 N N . ILE B 1 129 ? -1.47 10.422 3.605 1 93.88 129 ILE B N 1
ATOM 2861 C CA . ILE B 1 129 ? -2.199 11.164 2.578 1 93.88 129 ILE B CA 1
ATOM 2862 C C . ILE B 1 129 ? -3.537 10.484 2.307 1 93.88 129 ILE B C 1
ATOM 2864 O O . ILE B 1 129 ? -3.58 9.297 1.957 1 93.88 129 ILE B O 1
ATOM 2868 N N . ILE B 1 130 ? -4.59 11.164 2.523 1 92.38 130 ILE B N 1
ATOM 2869 C CA . ILE B 1 130 ? -5.922 10.656 2.217 1 92.38 130 ILE B CA 1
ATOM 2870 C C . ILE B 1 130 ? -6.461 11.344 0.967 1 92.38 130 ILE B C 1
ATOM 2872 O O . ILE B 1 130 ? -6.523 12.57 0.907 1 92.38 130 ILE B O 1
ATOM 2876 N N . ILE B 1 131 ? -6.766 10.578 0.026 1 86.38 131 ILE B N 1
ATOM 2877 C CA . ILE B 1 131 ? -7.266 11.125 -1.229 1 86.38 131 ILE B CA 1
ATOM 2878 C C . ILE B 1 131 ? -8.719 10.703 -1.437 1 86.38 131 ILE B C 1
ATOM 2880 O O . ILE B 1 131 ? -9.008 9.516 -1.572 1 86.38 131 ILE B O 1
ATOM 2884 N N . HIS B 1 132 ? -9.477 11.617 -1.431 1 81.56 132 HIS B N 1
ATOM 2885 C CA . HIS B 1 132 ? -10.875 11.422 -1.781 1 81.56 132 HIS B CA 1
ATOM 2886 C C . HIS B 1 132 ? -11.203 12.078 -3.119 1 81.56 132 HIS B C 1
ATOM 2888 O O . HIS B 1 132 ? -11.344 13.297 -3.197 1 81.56 132 HIS B O 1
ATOM 2894 N N . ALA B 1 133 ? -11.133 11.227 -4.129 1 68.88 133 ALA B N 1
ATOM 2895 C CA . ALA B 1 133 ? -11.391 11.766 -5.461 1 68.88 133 ALA B CA 1
ATOM 2896 C C . ALA B 1 133 ? -12.586 11.07 -6.109 1 68.88 133 ALA B C 1
ATOM 2898 O O . ALA B 1 133 ? -12.75 9.859 -5.98 1 68.88 133 ALA B O 1
ATOM 2899 N N . CYS B 1 134 ? -13.555 11.742 -6.543 1 57.03 134 CYS B N 1
ATOM 2900 C CA . CYS B 1 134 ? -14.688 11.211 -7.289 1 57.03 134 CYS B CA 1
ATOM 2901 C C . CYS B 1 134 ? -14.562 11.539 -8.773 1 57.03 134 CYS B C 1
ATOM 2903 O O . CYS B 1 134 ? -14.414 12.703 -9.141 1 57.03 134 CYS B O 1
ATOM 2905 N N . ARG B 1 135 ? -13.828 10.656 -9.656 1 48.38 135 ARG B N 1
ATOM 2906 C CA . ARG B 1 135 ? -13.539 10.953 -11.055 1 48.38 135 ARG B CA 1
ATOM 2907 C C . ARG B 1 135 ? -14.812 10.938 -11.891 1 48.38 135 ARG B C 1
ATOM 2909 O O . ARG B 1 135 ? -15.648 10.039 -11.75 1 48.38 135 ARG B O 1
ATOM 2916 N N . GLY B 1 136 ? -15.289 11.977 -12.219 1 42.97 136 GLY B N 1
ATOM 2917 C CA . GLY B 1 136 ? -16.297 11.875 -13.258 1 42.97 136 GLY B CA 1
ATOM 2918 C C . GLY B 1 136 ? -15.781 11.234 -14.531 1 42.97 136 GLY B C 1
ATOM 2919 O O . GLY B 1 136 ? -16.516 10.539 -15.234 1 42.97 136 GLY B O 1
ATOM 2920 N N . GLY B 1 137 ? -14.781 11.781 -15.328 1 39.34 137 GLY B N 1
ATOM 2921 C CA . GLY B 1 137 ? -14.5 11.547 -16.734 1 39.34 137 GLY B CA 1
ATOM 2922 C C . GLY B 1 137 ? -13.188 10.812 -16.969 1 39.34 137 GLY B C 1
ATOM 2923 O O . GLY B 1 137 ? -12.492 10.461 -16.016 1 39.34 137 GLY B O 1
ATOM 2924 N N . ASP B 1 138 ? -12.773 10.383 -18.312 1 38.09 138 ASP B N 1
ATOM 2925 C CA . ASP B 1 138 ? -11.703 9.656 -18.984 1 38.09 138 ASP B CA 1
ATOM 2926 C C . ASP B 1 138 ? -10.336 10.219 -18.625 1 38.09 138 ASP B C 1
ATOM 2928 O O . ASP B 1 138 ? -9.953 11.297 -19.078 1 38.09 138 ASP B O 1
ATOM 2932 N N . SER B 1 139 ? -10.102 10.539 -17.484 1 38.69 139 SER B N 1
ATOM 2933 C CA . SER B 1 139 ? -8.875 11.328 -17.469 1 38.69 139 SER B CA 1
ATOM 2934 C C . SER B 1 139 ? -7.645 10.422 -17.547 1 38.69 139 SER B C 1
ATOM 2936 O O . SER B 1 139 ? -7.637 9.32 -17 1 38.69 139 SER B O 1
ATOM 2938 N N . HIS B 1 140 ? -6.812 10.719 -18.531 1 36.72 140 HIS B N 1
ATOM 2939 C CA . HIS B 1 140 ? -5.473 10.242 -18.859 1 36.72 140 HIS B CA 1
ATOM 2940 C C . HIS B 1 140 ? -4.488 10.586 -17.75 1 36.72 140 HIS B C 1
ATOM 2942 O O . HIS B 1 140 ? -4.41 11.734 -17.312 1 36.72 140 HIS B O 1
ATOM 2948 N N . LEU B 1 141 ? -4.336 9.797 -16.875 1 35.72 141 LEU B N 1
ATOM 2949 C CA . LEU B 1 141 ? -3.33 10.055 -15.844 1 35.72 141 LEU B CA 1
ATOM 2950 C C . LEU B 1 141 ? -1.944 10.188 -16.469 1 35.72 141 LEU B C 1
ATOM 2952 O O . LEU B 1 141 ? -1.502 9.297 -17.203 1 35.72 141 LEU B O 1
ATOM 2956 N N . SER B 1 142 ? -1.45 11.43 -16.781 1 33.84 142 SER B N 1
ATOM 2957 C CA . SER B 1 142 ? -0.038 11.641 -17.078 1 33.84 142 SER B CA 1
ATOM 2958 C C . SER B 1 142 ? 0.833 11.391 -15.859 1 33.84 142 SER B C 1
ATOM 2960 O O . SER B 1 142 ? 0.596 11.977 -14.797 1 33.84 142 SER B O 1
ATOM 2962 N N . SER B 1 143 ? 1.188 10.328 -15.562 1 35.06 143 SER B N 1
ATOM 2963 C CA . SER B 1 143 ? 2.033 10.039 -14.406 1 35.06 143 SER B CA 1
ATOM 2964 C C . SER B 1 143 ? 3.449 10.562 -14.617 1 35.06 143 SER B C 1
ATOM 2966 O O . SER B 1 143 ? 4.164 10.102 -15.508 1 35.06 143 SER B O 1
ATOM 2968 N N . HIS B 1 144 ? 3.666 11.875 -14.562 1 33.81 144 HIS B N 1
ATOM 2969 C CA . HIS B 1 144 ? 5.055 12.305 -14.43 1 33.81 144 HIS B CA 1
ATOM 2970 C C . HIS B 1 144 ? 5.629 11.898 -13.078 1 33.81 144 HIS B C 1
ATOM 2972 O O . HIS B 1 144 ? 5.078 12.258 -12.031 1 33.81 144 HIS B O 1
ATOM 2978 N N . THR B 1 145 ? 6.047 10.766 -12.914 1 36.34 145 THR B N 1
ATOM 2979 C CA . THR B 1 145 ? 6.641 10.352 -11.648 1 36.34 145 THR B CA 1
ATOM 2980 C C . THR B 1 145 ? 8.078 10.852 -11.531 1 36.34 145 THR B C 1
ATOM 2982 O O . THR B 1 145 ? 8.93 10.5 -12.352 1 36.34 145 THR B O 1
ATOM 2985 N N . GLN B 1 146 ? 8.188 12.133 -11.227 1 37.53 146 GLN B N 1
ATOM 2986 C CA . GLN B 1 146 ? 9.531 12.531 -10.82 1 37.53 146 GLN B CA 1
ATOM 2987 C C . GLN B 1 146 ? 10.078 11.594 -9.75 1 37.53 146 GLN B C 1
ATOM 2989 O O . GLN B 1 146 ? 9.32 11.008 -8.977 1 37.53 146 GLN B O 1
ATOM 2994 N N . GLN B 1 147 ? 11.492 11.312 -9.742 1 41.03 147 GLN B N 1
ATOM 2995 C CA . GLN B 1 147 ? 12.484 10.508 -9.031 1 41.03 147 GLN B CA 1
ATOM 2996 C C . GLN B 1 147 ? 12.453 10.789 -7.535 1 41.03 147 GLN B C 1
ATOM 2998 O O . GLN B 1 147 ? 12.836 11.875 -7.09 1 41.03 147 GLN B O 1
ATOM 3003 N N . THR B 1 148 ? 11.422 10.836 -6.668 1 48.59 148 THR B N 1
ATOM 3004 C CA . THR B 1 148 ? 11.75 11.344 -5.34 1 48.59 148 THR B CA 1
ATOM 3005 C C . THR B 1 148 ? 11.781 10.211 -4.324 1 48.59 148 THR B C 1
ATOM 3007 O O . THR B 1 148 ? 11.094 9.195 -4.492 1 48.59 148 THR B O 1
ATOM 3010 N N . ASN B 1 149 ? 12.922 9.969 -3.67 1 57.97 149 ASN B N 1
ATOM 3011 C CA . ASN B 1 149 ? 13.102 9.172 -2.463 1 57.97 149 ASN B CA 1
ATOM 3012 C C . ASN B 1 149 ? 11.922 9.328 -1.506 1 57.97 149 ASN B C 1
ATOM 3014 O O . ASN B 1 149 ? 11.922 10.227 -0.659 1 57.97 149 ASN B O 1
ATOM 3018 N N . GLU B 1 150 ? 10.93 8.648 -1.782 1 74.5 150 GLU B N 1
ATOM 3019 C CA . GLU B 1 150 ? 9.742 8.742 -0.933 1 74.5 150 GLU B CA 1
ATOM 3020 C C . GLU B 1 150 ? 9.852 7.797 0.262 1 74.5 150 GLU B C 1
ATOM 3022 O O . GLU B 1 150 ? 9.914 6.574 0.092 1 74.5 150 GLU B O 1
ATOM 3027 N N . LYS B 1 151 ? 10.078 8.414 1.381 1 79.62 151 LYS B N 1
ATOM 3028 C CA . LYS B 1 151 ? 10.164 7.641 2.619 1 79.62 151 LYS B CA 1
ATOM 3029 C C . LYS B 1 151 ? 9.078 8.07 3.604 1 79.62 151 LYS B C 1
ATOM 3031 O O . LYS B 1 151 ? 8.781 9.266 3.73 1 79.62 151 LYS B O 1
ATOM 3036 N N . ASP B 1 152 ? 8.453 7.109 4.324 1 91.75 152 ASP B N 1
ATOM 3037 C CA . ASP B 1 152 ? 7.516 7.328 5.42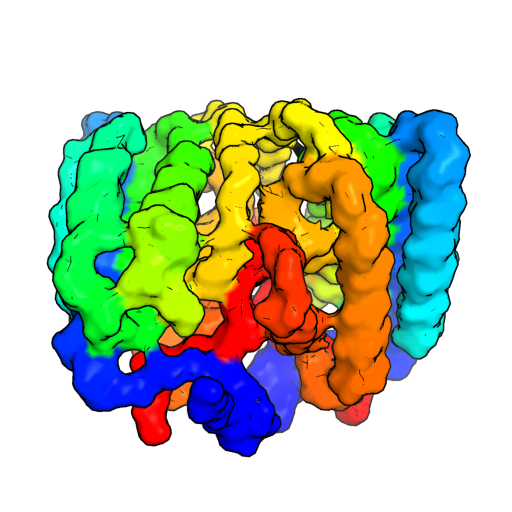2 1 91.75 152 ASP B CA 1
ATOM 3038 C C . ASP B 1 152 ? 6.207 7.934 4.914 1 91.75 152 ASP B C 1
ATOM 3040 O O . ASP B 1 152 ? 5.652 8.836 5.539 1 91.75 152 ASP B O 1
ATOM 3044 N N . PHE B 1 153 ? 5.844 7.465 3.744 1 92.94 153 PHE B N 1
ATOM 3045 C CA . PHE B 1 153 ? 4.586 7.906 3.156 1 92.94 153 PHE B CA 1
ATOM 3046 C C . PHE B 1 153 ? 3.59 6.754 3.084 1 92.94 153 PHE B C 1
ATOM 3048 O O . PHE B 1 153 ? 3.98 5.598 2.91 1 92.94 153 PHE B O 1
ATOM 3055 N N . ILE B 1 154 ? 2.299 7.105 3.184 1 94.44 154 ILE B N 1
ATOM 3056 C CA . ILE B 1 154 ? 1.233 6.195 2.783 1 94.44 154 ILE B CA 1
ATOM 3057 C C . ILE B 1 154 ? 0.057 6.988 2.221 1 94.44 154 ILE B C 1
ATOM 3059 O O . ILE B 1 154 ? -0.305 8.039 2.76 1 94.44 154 ILE B O 1
ATOM 3063 N N . ILE B 1 155 ? -0.458 6.496 1.143 1 92.94 155 ILE B N 1
ATOM 3064 C CA . ILE B 1 155 ? -1.679 7.051 0.569 1 92.94 155 ILE B CA 1
ATOM 3065 C C . ILE B 1 155 ? -2.844 6.094 0.814 1 92.94 155 ILE B C 1
ATOM 3067 O O . ILE B 1 155 ? -2.703 4.879 0.66 1 92.94 155 ILE B O 1
ATOM 3071 N N . PHE B 1 156 ? -3.871 6.578 1.283 1 93.38 156 PHE B N 1
ATOM 3072 C CA . PHE B 1 156 ? -5.141 5.863 1.275 1 93.38 156 PHE B CA 1
ATOM 3073 C C . PHE B 1 156 ? -6.133 6.531 0.328 1 93.38 156 PHE B C 1
ATOM 3075 O O . PHE B 1 156 ? -6.598 7.641 0.588 1 93.38 156 PHE B O 1
ATOM 3082 N N . HIS B 1 157 ? -6.367 5.832 -0.74 1 87.25 157 HIS B N 1
ATOM 3083 C CA . HIS B 1 157 ? -7.148 6.371 -1.849 1 87.25 157 HIS B CA 1
ATOM 3084 C C . HIS B 1 157 ? -8.555 5.777 -1.874 1 87.25 157 HIS B C 1
ATOM 3086 O O . HIS B 1 157 ? -8.727 4.566 -1.694 1 87.25 157 HIS B O 1
ATOM 3092 N N . SER B 1 158 ? -9.523 6.609 -2.094 1 82 158 SER B N 1
ATOM 3093 C CA . SER B 1 158 ? -10.914 6.16 -2.068 1 82 158 SER B CA 1
ATOM 3094 C C . SER B 1 158 ? -11.18 5.141 -3.172 1 82 158 SER B C 1
ATOM 3096 O O . SER B 1 158 ? -12.102 4.332 -3.062 1 82 158 SER B O 1
ATOM 3098 N N . SER B 1 159 ? -10.508 5.152 -4.207 1 71.56 159 SER B N 1
ATOM 3099 C CA . SER B 1 159 ? -10.742 4.168 -5.258 1 71.56 159 SER B CA 1
ATOM 3100 C C . SER B 1 159 ? -9.445 3.777 -5.957 1 71.56 159 SER B C 1
ATOM 3102 O O . SER B 1 159 ? -8.477 4.535 -5.941 1 71.56 159 SER B O 1
ATOM 3104 N N . THR B 1 160 ? -9.391 2.498 -6.32 1 55.25 160 THR B N 1
ATOM 3105 C CA . THR B 1 160 ? -8.258 2.07 -7.133 1 55.25 160 THR B CA 1
ATOM 3106 C C . THR B 1 160 ? -8.242 2.811 -8.469 1 55.25 160 THR B C 1
ATOM 3108 O O . THR B 1 160 ? -7.18 3.062 -9.031 1 55.25 160 THR B O 1
ATOM 3111 N N . THR B 1 161 ? -9.461 2.762 -9.078 1 45.84 161 THR B N 1
ATOM 3112 C CA . THR B 1 161 ? -9.586 3.379 -10.391 1 45.84 161 THR B CA 1
ATOM 3113 C C . THR B 1 161 ? -10.336 4.703 -10.305 1 45.84 161 THR B C 1
ATOM 3115 O O . THR B 1 161 ? -11.18 4.887 -9.422 1 45.84 161 THR B O 1
ATOM 3118 N N . CYS B 1 162 ? -9.523 5.676 -10.531 1 41.16 162 CYS B N 1
ATOM 3119 C CA . CYS B 1 162 ? -10.156 6.984 -10.633 1 41.16 162 CYS B CA 1
ATOM 3120 C C . CYS B 1 162 ? -11.5 6.891 -11.352 1 41.16 162 CYS B C 1
ATOM 3122 O O . CYS B 1 162 ? -11.945 7.855 -11.977 1 41.16 162 CYS B O 1
ATOM 3124 N N . LYS B 1 163 ? -12.008 5.719 -11.578 1 38.88 163 LYS B N 1
ATOM 3125 C CA . LYS B 1 163 ? -13.25 5.738 -12.344 1 38.88 163 LYS B CA 1
ATOM 3126 C C . LYS B 1 163 ? -14.438 6.121 -11.469 1 38.88 163 LYS B C 1
ATOM 3128 O O . LYS B 1 163 ? -15.273 5.277 -11.141 1 38.88 163 LYS B O 1
ATOM 3133 N N . CYS B 1 164 ? -14.25 6.746 -10.547 1 38.34 164 CYS B N 1
ATOM 3134 C CA . CYS B 1 164 ? -15.469 7.043 -9.812 1 38.34 164 CYS B CA 1
ATOM 3135 C C . CYS B 1 164 ? -16.531 7.629 -10.734 1 38.34 164 CYS B C 1
ATOM 3137 O O . CYS B 1 164 ? -16.297 8.625 -11.414 1 38.34 164 CYS B O 1
ATOM 3139 N N . SER B 1 165 ? -17.25 6.734 -11.477 1 36.09 165 SER B N 1
ATOM 3140 C CA . SER B 1 165 ? -18.422 7.336 -12.102 1 36.09 165 SER B CA 1
ATOM 3141 C C . SER B 1 165 ? -19.156 8.242 -11.125 1 36.09 165 SER B C 1
ATOM 3143 O O . SER B 1 165 ? -19.078 8.055 -9.906 1 36.09 165 SER B O 1
ATOM 3145 N N . TYR B 1 166 ? -19.562 9.312 -11.703 1 36.97 166 TYR B N 1
ATOM 3146 C CA . TYR B 1 166 ? -20.422 10.336 -11.133 1 36.97 166 TYR B CA 1
ATOM 3147 C C . TYR B 1 166 ? -21.453 9.719 -10.195 1 36.97 166 TYR B C 1
ATOM 3149 O O . TYR B 1 166 ? -21.938 10.375 -9.266 1 36.97 166 TYR B O 1
ATOM 3157 N N . LYS B 1 167 ? -21.812 8.586 -10.594 1 38.91 167 LYS B N 1
ATOM 3158 C CA . LYS B 1 167 ? -23.125 8.156 -10.133 1 38.91 167 LYS B CA 1
ATOM 3159 C C . LYS B 1 167 ? -23.078 7.715 -8.68 1 38.91 167 LYS B C 1
ATOM 3161 O O . LYS B 1 167 ? -24.125 7.512 -8.047 1 38.91 167 LYS B O 1
ATOM 3166 N N . HIS B 1 168 ? -21.766 7.391 -8.203 1 46.44 168 HIS B N 1
ATOM 3167 C CA . HIS B 1 168 ? -22.109 6.867 -6.887 1 46.44 168 HIS B CA 1
ATOM 3168 C C . HIS B 1 168 ? -21.734 7.852 -5.785 1 46.44 168 HIS B C 1
ATOM 3170 O O . HIS B 1 168 ? -20.625 7.773 -5.227 1 46.44 168 HIS B O 1
ATOM 3176 N N . GLU B 1 169 ? -22.328 9.094 -5.844 1 50.66 169 GLU B N 1
ATOM 3177 C CA . GLU B 1 169 ? -22.422 10.125 -4.82 1 50.66 169 GLU B CA 1
ATOM 3178 C C . GLU B 1 169 ? -22.281 9.539 -3.422 1 50.66 169 GLU B C 1
ATOM 3180 O O . GLU B 1 169 ? -21.594 10.109 -2.564 1 50.66 169 GLU B O 1
ATOM 3185 N N . THR B 1 170 ? -22.781 8.422 -3.326 1 54.97 170 THR B N 1
ATOM 3186 C CA . THR B 1 170 ? -22.891 7.762 -2.029 1 54.97 170 THR B CA 1
ATOM 3187 C C . THR B 1 170 ? -21.562 7.113 -1.65 1 54.97 170 THR B C 1
ATOM 3189 O O . THR B 1 170 ? -21.25 6.98 -0.466 1 54.97 170 THR B O 1
ATOM 3192 N N . TYR B 1 171 ? -20.719 7.027 -2.627 1 58.66 171 TYR B N 1
ATOM 3193 C CA . TYR B 1 171 ? -19.5 6.289 -2.328 1 58.66 171 TYR B CA 1
ATOM 3194 C C . TYR B 1 171 ? -18.484 7.176 -1.608 1 58.66 171 TYR B C 1
ATOM 3196 O O . TYR B 1 171 ? -17.875 6.758 -0.625 1 58.66 171 TYR B O 1
ATOM 3204 N N . GLY B 1 172 ? -18.312 8.398 -2.189 1 61.09 172 GLY B N 1
ATOM 3205 C CA . GLY B 1 172 ? -17.391 9.297 -1.535 1 61.09 172 GLY B CA 1
ATOM 3206 C C . GLY B 1 172 ? -17.75 9.578 -0.088 1 61.09 172 GLY B C 1
ATOM 3207 O O . GLY B 1 172 ? -16.891 9.492 0.796 1 61.09 172 GLY B O 1
ATOM 3208 N N . SER B 1 173 ? -19 9.844 0.043 1 69.62 173 SER B N 1
ATOM 3209 C CA . SER B 1 173 ? -19.469 10.078 1.406 1 69.62 173 SER B CA 1
ATOM 3210 C C . SER B 1 173 ? -19.281 8.836 2.273 1 69.62 173 SER B C 1
ATOM 3212 O O . SER B 1 173 ? -18.922 8.945 3.447 1 69.62 173 SER B O 1
ATOM 3214 N N . ALA B 1 174 ? -19.391 7.75 1.642 1 77.69 174 ALA B N 1
ATOM 3215 C CA . ALA B 1 174 ? -19.219 6.504 2.379 1 77.69 174 ALA B CA 1
ATOM 3216 C C . ALA B 1 174 ? -17.766 6.301 2.787 1 77.69 174 ALA B C 1
ATOM 3218 O O . ALA B 1 174 ? -17.484 5.832 3.893 1 77.69 174 ALA B O 1
ATOM 3219 N N . PHE B 1 175 ? -16.859 6.742 1.938 1 86.12 175 PHE B N 1
ATOM 3220 C CA . PHE B 1 175 ? -15.43 6.59 2.207 1 86.12 175 PHE B CA 1
ATOM 3221 C C . PHE B 1 175 ? -15.031 7.367 3.455 1 86.12 175 PHE B C 1
ATOM 3223 O O . PHE B 1 175 ? -14.438 6.805 4.383 1 86.12 175 PHE B O 1
ATOM 3230 N N . ILE B 1 176 ? -15.438 8.578 3.51 1 83.69 176 ILE B N 1
ATOM 3231 C CA . ILE B 1 176 ? -15.078 9.438 4.633 1 83.69 176 ILE B CA 1
ATOM 3232 C C . ILE B 1 176 ? -15.75 8.938 5.906 1 83.69 176 ILE B C 1
ATOM 3234 O O . ILE B 1 176 ? -15.133 8.914 6.977 1 83.69 176 ILE B O 1
ATOM 3238 N N . GLN B 1 177 ? -16.969 8.492 5.777 1 83.44 177 GLN B N 1
ATOM 3239 C CA . GLN B 1 177 ? -17.703 7.984 6.93 1 83.44 177 GLN B CA 1
ATOM 3240 C C . GLN B 1 177 ? -17.047 6.719 7.48 1 83.44 177 GLN B C 1
ATOM 3242 O O . GLN B 1 177 ? -16.938 6.547 8.695 1 83.44 177 GLN B O 1
ATOM 3247 N N . HIS B 1 178 ? -16.641 5.91 6.613 1 88.88 178 HIS B N 1
ATOM 3248 C CA . HIS B 1 178 ? -16.016 4.672 7.059 1 88.88 178 HIS B CA 1
ATOM 3249 C C . HIS B 1 178 ? -14.656 4.938 7.703 1 88.88 178 HIS B C 1
ATOM 3251 O O . HIS B 1 178 ? -14.273 4.258 8.656 1 88.88 178 HIS B O 1
ATOM 3257 N N . ILE B 1 179 ? -13.945 5.918 7.152 1 91.38 179 ILE B N 1
ATOM 3258 C CA . ILE B 1 179 ? -12.688 6.301 7.785 1 91.38 179 ILE B CA 1
ATOM 3259 C C . ILE B 1 179 ? -12.953 6.789 9.211 1 91.38 179 ILE B C 1
ATOM 3261 O O . ILE B 1 179 ? -12.289 6.355 10.156 1 91.38 179 ILE B O 1
ATOM 3265 N N . PHE B 1 180 ? -13.961 7.613 9.273 1 87.44 180 PHE B N 1
ATOM 3266 C CA . PHE B 1 180 ? -14.297 8.172 10.57 1 87.44 180 PHE B CA 1
ATOM 3267 C C . PHE B 1 180 ? -14.633 7.066 11.57 1 87.44 180 PHE B C 1
ATOM 3269 O O . PHE B 1 180 ? -14.109 7.047 12.68 1 87.44 180 PHE B O 1
ATOM 3276 N N . GLU B 1 181 ? -15.406 6.141 11.172 1 90.75 181 GLU B N 1
ATOM 3277 C CA . GLU B 1 181 ? -15.836 5.051 12.039 1 90.75 181 GLU B CA 1
ATOM 3278 C C . GLU B 1 181 ? -14.664 4.152 12.422 1 90.75 181 GLU B C 1
ATOM 3280 O O . GLU B 1 181 ? -14.523 3.773 13.586 1 90.75 181 GLU B O 1
ATOM 3285 N N . ALA B 1 182 ? -13.867 3.828 11.484 1 93.56 182 ALA B N 1
ATOM 3286 C CA . ALA B 1 182 ? -12.727 2.951 11.734 1 93.56 182 ALA B CA 1
ATOM 3287 C C . ALA B 1 182 ? -11.727 3.609 12.688 1 93.56 182 ALA B C 1
ATOM 3289 O O . ALA B 1 182 ? -11.211 2.961 13.602 1 93.56 182 ALA B O 1
ATOM 3290 N N . VAL B 1 183 ? -11.508 4.875 12.453 1 91.69 183 VAL B N 1
ATOM 3291 C CA . VAL B 1 183 ? -10.57 5.602 13.305 1 91.69 183 VAL B CA 1
ATOM 3292 C C . VAL B 1 183 ? -11.117 5.691 14.719 1 91.69 183 VAL B C 1
ATOM 3294 O O . VAL B 1 183 ? -10.422 5.375 15.688 1 91.69 183 VAL B O 1
ATOM 3297 N N . ARG B 1 184 ? -12.32 6.051 14.836 1 87.94 184 ARG B N 1
ATOM 3298 C CA . ARG B 1 184 ? -12.945 6.18 16.141 1 87.94 184 ARG B CA 1
ATOM 3299 C C . ARG B 1 184 ? -12.867 4.867 16.922 1 87.94 184 ARG B C 1
ATOM 3301 O O . ARG B 1 184 ? -12.586 4.867 18.125 1 87.94 184 ARG B O 1
ATOM 3308 N N . LYS B 1 185 ? -13.031 3.824 16.266 1 91.75 185 LYS B N 1
ATOM 3309 C CA . LYS B 1 185 ? -13.125 2.516 16.906 1 91.75 185 LYS B CA 1
ATOM 3310 C C . LYS B 1 185 ? -11.742 1.952 17.203 1 91.75 185 LYS B C 1
ATOM 3312 O O . LYS B 1 185 ? -11.562 1.229 18.188 1 91.75 185 LYS B O 1
ATOM 3317 N N . HIS B 1 186 ? -10.75 2.322 16.391 1 93.12 186 HIS B N 1
ATOM 3318 C CA . HIS B 1 186 ? -9.531 1.523 16.453 1 93.12 186 HIS B CA 1
ATOM 3319 C C . HIS B 1 186 ? -8.305 2.402 16.672 1 93.12 186 HIS B C 1
ATOM 3321 O O . HIS B 1 186 ? -7.18 1.901 16.75 1 93.12 186 HIS B O 1
ATOM 3327 N N . CYS B 1 187 ? -8.391 3.717 16.844 1 89.56 187 CYS B N 1
ATOM 3328 C CA . CYS B 1 187 ? -7.258 4.637 16.906 1 89.56 187 CYS B CA 1
ATOM 3329 C C . CYS B 1 187 ? -6.41 4.383 18.141 1 89.56 187 CYS B C 1
ATOM 3331 O O . CYS B 1 187 ? -5.234 4.754 18.172 1 89.56 187 CYS B O 1
ATOM 3333 N N . LEU B 1 188 ? -6.918 3.672 19.156 1 89.75 188 LEU B N 1
ATOM 3334 C CA . LEU B 1 188 ? -6.176 3.436 20.391 1 89.75 188 LEU B CA 1
ATOM 3335 C C . LEU B 1 188 ? -5.441 2.1 20.344 1 89.75 188 LEU B C 1
ATOM 3337 O O . LEU B 1 188 ? -4.531 1.853 21.141 1 89.75 188 LEU B O 1
ATOM 3341 N N . THR B 1 189 ? -5.805 1.239 19.391 1 91.12 189 THR B N 1
ATOM 3342 C CA . THR B 1 189 ? -5.293 -0.125 19.469 1 91.12 189 THR B CA 1
ATOM 3343 C C . THR B 1 189 ? -4.5 -0.471 18.203 1 91.12 189 THR B C 1
ATOM 3345 O O . THR B 1 189 ? -3.549 -1.255 18.266 1 91.12 189 THR B O 1
ATOM 3348 N N . ASP B 1 190 ? -4.922 0.07 17.078 1 94.69 190 ASP B N 1
ATOM 3349 C CA . ASP B 1 190 ? -4.371 -0.4 15.812 1 94.69 190 ASP B CA 1
ATOM 3350 C C . ASP B 1 190 ? -3.502 0.672 15.156 1 94.69 190 ASP B C 1
ATOM 3352 O O . ASP B 1 190 ? -3.697 1.866 15.391 1 94.69 190 ASP B O 1
ATOM 3356 N N . ASP B 1 191 ? -2.469 0.219 14.414 1 96.25 191 ASP B N 1
ATOM 3357 C CA . ASP B 1 191 ? -1.68 1.163 13.625 1 96.25 191 ASP B CA 1
ATOM 3358 C C . ASP B 1 191 ? -2.453 1.636 12.398 1 96.25 191 ASP B C 1
ATOM 3360 O O . ASP B 1 191 ? -3.461 1.032 12.023 1 96.25 191 ASP B O 1
ATOM 3364 N N . ILE B 1 192 ? -2.012 2.617 11.695 1 96.94 192 ILE B N 1
ATOM 3365 C CA . ILE B 1 192 ? -2.742 3.314 10.648 1 96.94 192 ILE B CA 1
ATOM 3366 C C . ILE B 1 192 ? -3.023 2.357 9.492 1 96.94 192 ILE B C 1
ATOM 3368 O O . ILE B 1 192 ? -4.086 2.422 8.867 1 96.94 192 ILE B O 1
ATOM 3372 N N . GLU B 1 193 ? -2.102 1.441 9.117 1 97.12 193 GLU B N 1
ATOM 3373 C CA . GLU B 1 193 ? -2.314 0.482 8.039 1 97.12 193 GLU B CA 1
ATOM 3374 C C . GLU B 1 193 ? -3.463 -0.469 8.359 1 97.12 193 GLU B C 1
ATOM 3376 O O . GLU B 1 193 ? -4.258 -0.812 7.484 1 97.12 193 GLU B O 1
ATOM 3381 N N . GLU B 1 194 ? -3.498 -0.892 9.578 1 96.5 194 GLU B N 1
ATOM 3382 C CA . GLU B 1 194 ? -4.59 -1.763 10.008 1 96.5 194 GLU B CA 1
ATOM 3383 C C . GLU B 1 194 ? -5.926 -1.024 9.984 1 96.5 194 GLU B C 1
ATOM 3385 O O . GLU B 1 194 ? -6.953 -1.6 9.625 1 96.5 194 GLU B O 1
ATOM 3390 N N . ILE B 1 195 ? -5.922 0.199 10.453 1 95.94 195 ILE B N 1
ATOM 3391 C CA . ILE B 1 195 ? -7.141 1.001 10.414 1 95.94 195 ILE B CA 1
ATOM 3392 C C . ILE B 1 195 ? -7.641 1.107 8.977 1 95.94 195 ILE B C 1
ATOM 3394 O O . ILE B 1 195 ? -8.836 0.947 8.711 1 95.94 195 ILE B O 1
ATOM 3398 N N . PHE B 1 196 ? -6.746 1.383 8.008 1 96.56 196 PHE B N 1
ATOM 3399 C CA . PHE B 1 196 ? -7.121 1.448 6.602 1 96.56 196 PHE B CA 1
ATOM 3400 C C . PHE B 1 196 ? -7.68 0.111 6.125 1 96.56 196 PHE B C 1
ATOM 3402 O O . PHE B 1 196 ? -8.625 0.072 5.344 1 96.56 196 PHE B O 1
ATOM 3409 N N . ARG B 1 197 ? -7.078 -0.981 6.598 1 95.25 197 ARG B N 1
ATOM 3410 C CA . ARG B 1 197 ? -7.586 -2.303 6.25 1 95.25 197 ARG B CA 1
ATOM 3411 C C . ARG B 1 197 ? -9.023 -2.48 6.73 1 95.25 197 ARG B C 1
ATOM 3413 O O . ARG B 1 197 ? -9.859 -3.043 6.02 1 95.25 197 ARG B O 1
ATOM 3420 N N . MET B 1 198 ? -9.305 -2 7.941 1 94.25 198 MET B N 1
ATOM 3421 C CA . MET B 1 198 ? -10.656 -2.09 8.484 1 94.25 198 MET B CA 1
ATOM 3422 C C . MET B 1 198 ? -11.641 -1.301 7.625 1 94.25 198 MET B C 1
ATOM 3424 O O . MET B 1 198 ? -12.781 -1.721 7.438 1 94.25 198 MET B O 1
ATOM 3428 N N . VAL B 1 199 ? -11.211 -0.125 7.172 1 92.88 199 VAL B N 1
ATOM 3429 C CA . VAL B 1 199 ? -12.055 0.643 6.262 1 92.88 199 VAL B CA 1
ATOM 3430 C C . VAL B 1 199 ? -12.336 -0.176 5.004 1 92.88 199 VAL B C 1
ATOM 3432 O O . VAL B 1 199 ? -13.484 -0.271 4.562 1 92.88 199 VAL B O 1
ATOM 3435 N N . MET B 1 200 ? -11.312 -0.754 4.441 1 91.31 200 MET B N 1
ATOM 3436 C CA . MET B 1 200 ? -11.469 -1.583 3.246 1 91.31 200 MET B CA 1
ATOM 3437 C C . MET B 1 200 ? -12.422 -2.74 3.504 1 91.31 200 MET B C 1
ATOM 3439 O O . MET B 1 200 ? -13.25 -3.074 2.648 1 91.31 200 MET B O 1
ATOM 3443 N N . GLN B 1 201 ? -12.359 -3.346 4.633 1 91 201 GLN B N 1
ATOM 3444 C CA . GLN B 1 201 ? -13.258 -4.43 5.016 1 91 201 GLN B CA 1
ATOM 3445 C C . GLN B 1 201 ? -14.711 -3.975 4.984 1 91 201 GLN B C 1
ATOM 3447 O O . GLN B 1 201 ? -15.594 -4.73 4.57 1 91 201 GLN B O 1
ATOM 3452 N N . SER B 1 202 ? -14.883 -2.795 5.477 1 87.81 202 SER B N 1
ATOM 3453 C CA . SER B 1 202 ? -16.25 -2.268 5.523 1 87.81 202 SER B CA 1
ATOM 3454 C C . SER B 1 202 ? -16.828 -2.117 4.125 1 87.81 202 SER B C 1
ATOM 3456 O O . SER B 1 202 ? -18.047 -2.084 3.955 1 87.81 202 SER B O 1
ATOM 3458 N N . PHE B 1 203 ? -15.961 -2.035 3.041 1 83.94 203 PHE B N 1
ATOM 3459 C CA . PHE B 1 203 ? -16.438 -1.874 1.669 1 83.94 203 PHE B CA 1
ATOM 3460 C C . PHE B 1 203 ? -16.672 -3.229 1.019 1 83.94 203 PHE B C 1
ATOM 3462 O O . PHE B 1 203 ? -17.25 -3.305 -0.069 1 83.94 203 PHE B O 1
ATOM 3469 N N . GLU B 1 204 ? -16.156 -4.273 1.637 1 80.81 204 GLU B N 1
ATOM 3470 C CA . GLU B 1 204 ? -16.469 -5.594 1.103 1 80.81 204 GLU B CA 1
ATOM 3471 C C . GLU B 1 204 ? -17.969 -5.867 1.139 1 80.81 204 GLU B C 1
ATOM 3473 O O . GLU B 1 204 ? -18.484 -6.609 0.305 1 80.81 204 GLU B O 1
ATOM 3478 N N . GLU B 1 205 ? -18.578 -5.336 2.105 1 70.62 205 GLU B N 1
ATOM 3479 C CA . GLU B 1 205 ? -20.016 -5.535 2.307 1 70.62 205 GLU B CA 1
ATOM 3480 C C . GLU B 1 205 ? -20.828 -4.523 1.509 1 70.62 205 GLU B C 1
ATOM 3482 O O . GLU B 1 205 ? -22.062 -4.609 1.456 1 70.62 205 GLU B O 1
ATOM 3487 N N . PHE B 1 206 ? -20.094 -3.602 0.972 1 62.22 206 PHE B N 1
ATOM 3488 C CA . PHE B 1 206 ? -20.75 -2.539 0.219 1 62.22 206 PHE B CA 1
ATOM 3489 C C . PHE B 1 206 ? -20.875 -2.918 -1.252 1 62.22 206 PHE B C 1
ATOM 3491 O O . PHE B 1 206 ? -19.953 -3.498 -1.83 1 62.22 206 PHE B O 1
ATOM 3498 N N . PRO B 1 207 ? -22.078 -2.896 -1.678 1 59.12 207 PRO B N 1
ATOM 3499 C CA . PRO B 1 207 ? -22.312 -3.26 -3.08 1 59.12 207 PRO B CA 1
ATOM 3500 C C . PRO B 1 207 ? -21.547 -2.361 -4.051 1 59.12 207 PRO B C 1
ATOM 3502 O O . P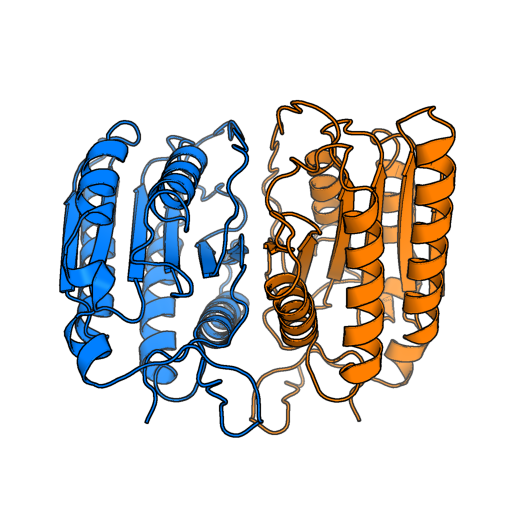RO B 1 207 ? -22.031 -2.078 -5.148 1 59.12 207 PRO B O 1
ATOM 3505 N N . SER B 1 208 ? -20.5 -1.834 -3.6 1 58.25 208 SER B N 1
ATOM 3506 C CA . SER B 1 208 ? -19.828 -0.917 -4.516 1 58.25 208 SER B CA 1
ATOM 3507 C C . SER B 1 208 ? -18.719 -1.619 -5.289 1 58.25 208 SER B C 1
ATOM 3509 O O . SER B 1 208 ? -18.156 -2.607 -4.812 1 58.25 208 SER B O 1
ATOM 3511 N N . GLU B 1 209 ? -18.719 -1.246 -6.473 1 60.94 209 GLU B N 1
ATOM 3512 C CA . GLU B 1 209 ? -17.672 -1.745 -7.352 1 60.94 209 GLU B CA 1
ATOM 3513 C C . GLU B 1 209 ? -16.328 -1.092 -7.035 1 60.94 209 GLU B C 1
ATOM 3515 O O . GLU B 1 209 ? -15.312 -1.4 -7.664 1 60.94 209 GLU B O 1
ATOM 3520 N N . GLN B 1 210 ? -16.312 -0.298 -5.941 1 68.38 210 GLN B N 1
ATOM 3521 C CA . GLN B 1 210 ? -15.07 0.424 -5.684 1 68.38 210 GLN B CA 1
ATOM 3522 C C . GLN B 1 210 ? -14.438 -0.02 -4.367 1 68.38 210 GLN B C 1
ATOM 3524 O O . GLN B 1 210 ? -15.148 -0.321 -3.404 1 68.38 210 GLN B O 1
ATOM 3529 N N . MET B 1 211 ? -13.133 -0.224 -4.371 1 80.06 211 MET B N 1
ATOM 3530 C CA . MET B 1 211 ? -12.344 -0.598 -3.201 1 80.06 211 MET B CA 1
ATOM 3531 C C . MET B 1 211 ? -11.289 0.457 -2.9 1 80.06 211 MET B C 1
ATOM 3533 O O . MET B 1 211 ? -10.461 0.779 -3.76 1 80.06 211 MET B O 1
ATOM 3537 N N . PRO B 1 212 ? -11.445 1.095 -1.68 1 86.38 212 PRO B N 1
ATOM 3538 C CA . PRO B 1 212 ? -10.297 1.933 -1.323 1 86.38 212 PRO B CA 1
ATOM 3539 C C . PRO B 1 212 ? -8.969 1.182 -1.404 1 86.38 212 PRO B C 1
ATOM 3541 O O . PRO B 1 212 ? -8.945 -0.047 -1.294 1 86.38 212 PRO B O 1
ATOM 3544 N N . THR B 1 213 ? -7.926 1.934 -1.618 1 88.75 213 THR B N 1
ATOM 3545 C CA . THR B 1 213 ? -6.656 1.27 -1.883 1 88.75 213 THR B CA 1
ATOM 3546 C C . THR B 1 213 ? -5.512 1.991 -1.178 1 88.75 213 THR B C 1
ATOM 3548 O O . THR B 1 213 ? -5.453 3.223 -1.177 1 88.75 213 THR B O 1
ATOM 3551 N N . LYS B 1 214 ? -4.617 1.197 -0.477 1 92.81 214 LYS B N 1
ATOM 3552 C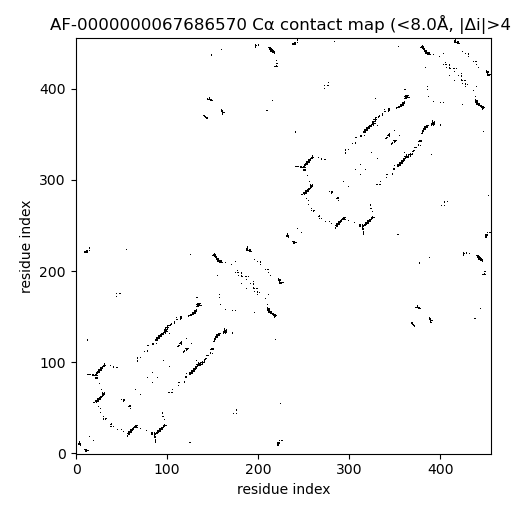 CA . LYS B 1 214 ? -3.354 1.75 0.003 1 92.81 214 LYS B CA 1
ATOM 3553 C C . LYS B 1 214 ? -2.334 1.849 -1.127 1 92.81 214 LYS B C 1
ATOM 3555 O O . LYS B 1 214 ? -2.141 0.893 -1.882 1 92.81 214 LYS B O 1
ATOM 3560 N N . GLU B 1 215 ? -1.772 3.027 -1.187 1 88 215 GLU B N 1
ATOM 3561 C CA . GLU B 1 215 ? -0.827 3.25 -2.275 1 88 215 GLU B CA 1
ATOM 3562 C C . GLU B 1 215 ? 0.459 3.895 -1.768 1 88 215 GLU B C 1
ATOM 3564 O O . GLU B 1 215 ? 0.451 4.586 -0.746 1 88 215 GLU B O 1
ATOM 3569 N N . ARG B 1 216 ? 1.538 3.611 -2.539 1 87.75 216 ARG B N 1
ATOM 3570 C CA . ARG B 1 216 ? 2.832 4.242 -2.301 1 87.75 216 ARG B CA 1
ATOM 3571 C C . ARG B 1 216 ? 3.195 4.207 -0.82 1 87.75 216 ARG B C 1
ATOM 3573 O O . ARG B 1 216 ? 3.549 5.234 -0.238 1 87.75 216 ARG B O 1
ATOM 3580 N N . ASP B 1 217 ? 2.959 3.088 -0.228 1 92.69 217 ASP B N 1
ATOM 3581 C CA . ASP B 1 217 ? 3.211 2.883 1.195 1 92.69 217 ASP B CA 1
ATOM 3582 C C . ASP B 1 217 ? 4.684 2.578 1.454 1 92.69 217 ASP B C 1
ATOM 3584 O O . ASP B 1 217 ? 5.18 1.511 1.083 1 92.69 217 ASP B O 1
ATOM 3588 N N . THR B 1 218 ? 5.375 3.518 2.086 1 92.5 218 THR B N 1
ATOM 3589 C CA . THR B 1 218 ? 6.785 3.367 2.428 1 92.5 218 THR B CA 1
ATOM 3590 C C . THR B 1 218 ? 6.996 3.516 3.932 1 92.5 218 THR B C 1
ATOM 3592 O O . THR B 1 218 ? 8.062 3.945 4.375 1 92.5 218 THR B O 1
ATOM 3595 N N . LEU B 1 219 ? 5.945 3.234 4.711 1 94.88 219 LEU B N 1
ATOM 3596 C CA . LEU B 1 219 ? 6.109 3.213 6.16 1 94.88 219 LEU B CA 1
ATOM 3597 C C . LEU B 1 219 ? 7 2.053 6.59 1 94.88 219 LEU B C 1
ATOM 3599 O O . LEU B 1 219 ? 6.633 0.887 6.434 1 94.88 219 LEU B O 1
ATOM 3603 N N . THR B 1 220 ? 8.047 2.404 7.199 1 93.88 220 THR B N 1
ATOM 3604 C CA . THR B 1 220 ? 8.977 1.366 7.625 1 93.88 220 THR B CA 1
ATOM 3605 C C . THR B 1 220 ? 8.703 0.947 9.062 1 93.88 220 THR B C 1
ATOM 3607 O O . THR B 1 220 ? 9.305 -0.003 9.57 1 93.88 220 THR B O 1
ATOM 3610 N N . LYS B 1 221 ? 7.906 1.653 9.703 1 96 221 LYS B N 1
ATOM 3611 C CA . LYS B 1 221 ? 7.469 1.345 11.062 1 96 221 LYS B CA 1
ATOM 3612 C C . LYS B 1 221 ? 5.949 1.454 11.188 1 96 221 LYS B C 1
ATOM 3614 O O . LYS B 1 221 ? 5.293 2.051 10.336 1 96 221 LYS B O 1
ATOM 3619 N N . ARG B 1 222 ? 5.473 0.776 12.203 1 96.06 222 ARG B N 1
ATOM 3620 C CA . ARG B 1 222 ? 4.051 0.926 12.492 1 96.06 222 ARG B CA 1
ATOM 3621 C C . ARG B 1 222 ? 3.758 2.291 13.102 1 96.06 222 ARG B C 1
ATOM 3623 O O . ARG B 1 222 ? 4.492 2.756 13.977 1 96.06 222 ARG B O 1
ATOM 3630 N N . PHE B 1 223 ? 2.766 2.955 12.664 1 97.31 223 PHE B N 1
ATOM 3631 C CA . PHE B 1 223 ? 2.369 4.246 13.211 1 97.31 223 PHE B CA 1
ATOM 3632 C C . PHE B 1 223 ? 1.046 4.129 13.961 1 97.31 223 PHE B C 1
ATOM 3634 O O . PHE B 1 223 ? 0.009 3.84 13.359 1 97.31 223 PHE B O 1
ATOM 3641 N N . TYR B 1 224 ? 1.138 4.363 15.242 1 96.06 224 TYR B N 1
ATOM 3642 C CA . TYR B 1 224 ? -0.038 4.441 16.109 1 96.06 224 TYR B CA 1
ATOM 3643 C C . TYR B 1 224 ? -0.401 5.891 16.406 1 96.06 224 TYR B C 1
ATOM 3645 O O . TYR B 1 224 ? 0.433 6.66 16.891 1 96.06 224 TYR B O 1
ATOM 3653 N N . LEU B 1 225 ? -1.642 6.242 16.109 1 94.44 225 LEU B N 1
ATOM 3654 C CA . LEU B 1 225 ? -2.102 7.605 16.344 1 94.44 225 LEU B CA 1
ATOM 3655 C C . LEU B 1 225 ? -1.998 7.961 17.828 1 94.44 225 LEU B C 1
ATOM 3657 O O . LEU B 1 225 ? -1.668 9.094 18.172 1 94.44 225 LEU B O 1
ATOM 3661 N N . PHE B 1 226 ? -2.334 6.977 18.609 1 90.38 226 PHE B N 1
ATOM 3662 C CA . PHE B 1 226 ? -2.217 7.184 20.047 1 90.38 226 PHE B CA 1
ATOM 3663 C C . PHE B 1 226 ? -1.396 6.07 20.688 1 90.38 226 PHE B C 1
ATOM 3665 O O . PHE B 1 226 ? -1.58 4.895 20.359 1 90.38 226 PHE B O 1
ATOM 3672 N N . GLN B 1 227 ? -0.328 6.477 21.266 1 74.56 227 GLN B N 1
ATOM 3673 C CA . GLN B 1 227 ? 0.53 5.516 21.953 1 74.56 227 GLN B CA 1
ATOM 3674 C C . GLN B 1 227 ? 0.423 5.664 23.469 1 74.56 227 GLN B C 1
ATOM 3676 O O . GLN B 1 227 ? 0.361 6.781 23.984 1 74.56 227 GLN B O 1
ATOM 3681 N N . SER B 1 228 ? -0.327 4.766 24.047 1 57.69 228 SER B N 1
ATOM 3682 C CA . SER B 1 228 ? -0.432 4.805 25.5 1 57.69 228 SER B CA 1
ATOM 3683 C C . SER B 1 228 ? 0.907 4.488 26.156 1 57.69 228 SER B C 1
ATOM 3685 O O . SER B 1 228 ? 1.731 3.77 25.578 1 57.69 228 SER B O 1
#

Secondary structure (DSSP, 8-state):
----B-TTS-BB----HHHHTT-EEEEEEEE----HHHHHHHHHHHHHHHHHHHHTT-EEEEEEEE-GGGTHHHHHHHHT-GGGGT-S-EEEEEEEES--S-HHHHHHHHHHHHSTTT-GGGTT--EEEEEEEE--S---EEE--------SEEEEES-SSS---TT-HHHHHHHHHHHHHHHHHHTTTS-HHHHHHHHHHHHHSS--S---EEESB---SB--S---/----B-TTS-BB----HHHHTT-EEEEEEEE----HHHHHHHHHHHHHHHHHHHHTT-EEEEEEEE-GGGTHHHHHHHHT-GGGGT-S-EEEEEEEES--S-HHHHHHHHHHHHSTTT-GGGTTS-EEEEEEEE--S---EEE--------SEEEEES-SSS---TT-HHHHHHHHHHHHHHHHHHTTTS-HHHHHHHHHHHHHSS--S---EEESB---SB--SS--

InterPro domains:
  IPR001309 Peptidase C14, p20 domain [PS50208] (21-138)
  IPR002138 Peptidase C14, caspase non-catalytic subunit p10 [PS50207] (150-227)
  IPR002398 Peptidase C14 family [PTHR47901] (5-138)
  IPR011600 Peptidase C14, caspase domain [PF00656] (23-224)
  IPR015917 Peptidase C14A, caspase catalytic domain [PR00376] (21-34)
  IPR015917 Peptidase C14A, caspase catalytic domain [PR00376] (39-57)
  IPR015917 Peptidase C14A, caspase catalytic domain [PR00376] (57-75)
  IPR015917 Peptidase C14A, caspase catalytic domain [PR00376] (119-137)
  IPR015917 Peptidase C14A, caspase catalytic domain [PR00376] (217-226)
  IPR015917 Peptidase C14A, caspase catalytic domain [SM00115] (12-227)
  IPR029030 Caspase-like domain superfamily [SSF52129] (10-226)

Solvent-accessible surface area (backbone atoms only — not comparable to full-atom values): 23724 Å² total; per-residue (Å²): 129,90,80,43,57,50,102,85,68,44,51,32,56,71,73,50,74,68,19,50,75,31,22,42,26,41,40,36,35,32,51,69,43,84,47,67,69,53,46,53,49,49,51,50,53,47,50,54,50,49,51,50,43,42,72,73,48,26,45,77,45,77,44,68,76,30,49,77,86,52,47,59,59,62,51,52,57,54,51,64,40,74,46,47,65,48,25,41,44,38,41,38,37,40,39,37,45,54,23,78,35,48,61,58,53,51,52,47,51,50,52,56,45,53,16,47,85,64,14,56,55,42,51,96,22,48,37,43,33,40,36,42,56,44,12,52,54,90,44,67,41,67,46,75,76,66,77,63,54,62,61,21,27,34,31,43,26,50,37,71,35,61,58,26,55,69,79,49,64,62,47,62,56,44,47,55,49,37,46,50,51,33,42,73,75,31,37,76,79,38,32,56,69,56,37,52,27,51,33,36,41,62,36,69,79,37,93,53,76,56,40,40,21,36,29,63,32,29,48,55,42,46,43,49,86,42,74,131,128,89,82,41,57,50,100,85,67,44,51,32,55,71,72,49,74,69,18,49,74,31,22,42,28,41,40,36,34,33,52,68,41,83,48,67,70,53,46,53,49,50,50,52,52,48,51,53,50,51,51,50,43,43,73,75,47,27,46,76,45,76,44,69,76,29,49,75,84,53,48,59,59,60,49,52,55,54,51,64,41,74,46,47,63,48,25,42,43,38,40,39,35,40,39,38,43,52,24,79,39,49,61,58,54,51,50,46,50,51,53,55,44,53,16,47,87,64,12,56,54,42,51,95,24,49,36,42,33,39,36,41,58,44,14,51,52,90,46,66,42,66,49,74,75,72,78,53,60,59,62,22,28,33,32,43,27,50,38,71,31,63,59,27,55,67,78,50,65,62,48,62,57,44,48,56,50,37,46,49,51,32,42,73,73,32,37,76,79,37,32,56,69,55,37,51,26,50,32,37,41,62,37,69,77,35,94,53,75,56,39,42,22,37,28,62,30,28,48,54,43,46,44,48,86,42,74,129

Nearest PDB structures (foldseek):
  8wra-assembly1_A  TM=7.951E-01  e=4.510E-19  Homo sapiens
  6kmt-assembly3_C  TM=8.302E-01  e=1.430E-17  Mus musculus
  4jr2-assembly1_B  TM=7.927E-01  e=1.270E-14  Homo sapiens
  1cp3-assembly1_A  TM=7.932E-01  e=6.724E-14  Homo sapiens
  4qub-assembly1_A-2  TM=7.713E-01  e=3.627E-14  Homo sapiens